Protein AF-A0A8H4R120-F1 (afdb_monomer)

Foldseek 3Di:
DDQDDPLLVVVVCVLVVDVVSVVFLQVLVVVLVVQVPVVVVVCPDPVVLSVLLSVLLQDQDFAAQARFPLVQSLLSNCRSCQGPPNVVQADDLALDDDGGPVQVSLVVSLVSSLVNQPAQSSYDPRRVVRLVSHVLLVVVQFDADDVGDRGNQCVLLTHGDCVVFAFPPLPDQQFFWFFFFWFWPDKDFQAQPDPARDAFPNHGHQVCLLVVVDPCRNQLHRWMKTKTWDFSSTNFFTFDRAWFFWAAKDKDAATADWNWDWDADPVRRTGTDTDRDPDDDPDPDDDDDDDDDDDDDDDDDDDDDDDDDDDNGRDGHNGPSRSSRFTKMWTWGQHPQFGIKIKIKGAHRSKNDKAFPDHGGDTHGQGHTGIGIGDDIIMMMMGGGSQFQKDFDGADVVGDTHHGSHGGIGTDGPD

Radius of gyration: 21.97 Å; Cα contacts (8 Å, |Δi|>4): 889; chains: 1; bounding box: 58×56×61 Å

Nearest PDB structures (foldseek):
  8x4q-assembly1_A  TM=7.101E-01  e=2.994E-15  Psilocybe cubensis
  8x4q-assembly3_E  TM=7.094E-01  e=7.669E-14  Psilocybe cubensis
  9jfn-assembly3_C  TM=6.666E-01  e=1.027E-12  Aspergillus oryzae RIB40
  7cnz-assembly2_E  TM=7.271E-01  e=1.149E-10  Escherichia coli K-12
  7cnz-assembly2_G  TM=6.993E-01  e=5.664E-11  Escherichia coli K-12

Solvent-accessible surface area (backbone atoms only — not comparable to full-atom values): 22390 Å² total; per-residue (Å²): 129,84,76,80,47,70,71,53,49,48,53,54,49,56,30,73,77,27,71,71,50,37,52,24,49,51,51,8,41,54,59,50,49,71,63,53,55,38,59,80,73,70,34,86,46,72,66,42,48,48,38,50,55,44,50,52,46,73,53,54,63,56,40,38,67,78,42,42,44,58,46,50,52,54,44,56,68,29,38,45,52,46,22,68,55,33,39,74,53,35,52,73,86,60,95,73,82,78,77,28,71,55,28,52,48,52,40,53,49,26,50,49,33,49,57,36,26,69,30,56,80,20,42,51,72,67,29,51,52,25,43,65,58,7,66,64,48,48,59,88,51,45,55,77,53,89,92,47,79,62,18,35,31,55,53,49,42,48,49,68,40,65,89,84,46,62,55,52,60,65,87,42,86,42,46,31,24,30,34,31,30,25,32,40,65,37,72,45,66,29,39,69,82,54,95,38,34,45,72,35,98,84,44,68,42,40,65,32,55,62,56,67,66,40,95,61,36,77,59,37,41,44,10,40,38,35,40,28,40,24,36,64,45,42,58,41,49,32,28,32,37,53,46,28,36,26,72,40,52,49,74,43,87,44,41,50,57,47,33,44,39,81,46,60,47,96,85,68,46,66,33,85,35,47,36,85,53,91,64,84,71,97,72,89,71,76,78,97,79,78,93,79,90,78,92,78,81,90,78,82,82,81,78,87,74,84,86,73,93,69,79,77,43,44,43,52,49,56,52,70,56,47,76,52,48,20,11,25,32,43,37,32,29,46,18,90,78,37,42,49,36,38,41,27,49,31,30,18,44,58,6,55,51,63,46,71,70,56,47,59,75,42,76,44,48,42,56,37,70,40,30,33,38,42,58,60,22,32,37,41,34,43,36,32,16,38,60,18,45,70,48,66,69,83,65,49,90,69,50,54,70,39,50,35,18,36,72,53,33,41,38,45,54,88,116

Sequence (415 aa):
MAIESAIVNALVSYINQRPDVKEAFNAAFDKAASTGILKEYNISTLDDYFVFYDNLLKWTPRENSTGTQVYEYICLSYFILDQYPVVELQTPIMPQGGWTWLSQWIISYAKEVGKFMDTPESINDETLKTFYASEAYHMDDYVVPEGGWKTFNEFFARHIKPSVRPIDEPGNSKVIVSAADSAFGGSWPIDEYADTDFTSKGIPWNISQLLEDTVFGDRFKGGVFMHAFLNTTDYHRQHAPVSGTVIEAKVIPGVCYLEVTVGTDANGKPKMIPRRHLGPHPHIVAHPNHHATGKHRPRTLPKESKLQDATSGLQAPDSPGYQFIQARGLVVIDSPDLGLVGVLPIGMAEVSSVVLSVKPGDVVKKGDEISYFQMGGSDIVMVFEKKANVTFPNPTTPPTHYNFGEKIAEANPGA

Secondary structure (DSSP, 8-state):
-----HHHHHHHHHHHT-HHHHHHHHHHHHHHHHTSGGGGGT--SHHHHHHHHHHHTT------TTS-HHHHHHHHHHHTTTSTTGGGGSPPS-SS-PPPHHHHHHHHHHHHHHHHHTSGGG--HHHHHHHHT-GGG-GGGEEPPTT---SHHHHHTPEEPGGGSPPSSTT-TTEEEPSSSEEEEEEEEPPSS-SSSEEETTEEE-HHHHTTT-TTGGGGTTSEEEEEEE-TTS--EEE-SS-EEEEEEEEEP-B----EEEEE-TTS-EEEEE-------S-----S--------PPPPPPP-----------PPPSSTTHHHHB-EEEEEEEETTTEEEEEEEEEETT---EEES--TT-EE-TT-EEEEE-SSEEEEEEEE-GGG-EEPPPP-SSPPEE-TTSEEEEE-TT-

InterPro domains:
  IPR003817 Phosphatidylserine decarboxylase-related [PF02666] (152-409)
  IPR003817 Phosphatidylserine decarboxylase-related [PTHR10067] (108-411)

pLDDT: mean 83.72, std 20.77, range [23.52, 98.81]

Organism: NCBI:txid84607

Mean predicted aligned error: 8.43 Å

Structure (mmCIF, N/CA/C/O backbone):
data_AF-A0A8H4R120-F1
#
_entry.id   AF-A0A8H4R120-F1
#
loop_
_atom_site.group_PDB
_atom_site.id
_atom_site.type_symbol
_atom_site.label_atom_id
_atom_site.label_alt_id
_atom_site.label_comp_id
_atom_site.label_asym_id
_atom_site.label_entity_id
_atom_site.label_seq_id
_atom_site.pdbx_PDB_ins_code
_atom_site.Cartn_x
_atom_site.Cartn_y
_atom_site.Cartn_z
_atom_site.occupancy
_atom_site.B_iso_or_equiv
_atom_site.auth_seq_id
_atom_site.auth_comp_id
_atom_site.auth_asym_id
_atom_site.auth_atom_id
_atom_site.pdbx_PDB_model_num
ATOM 1 N N . MET A 1 1 ? 13.655 -7.439 -27.977 1.00 59.97 1 MET A N 1
ATOM 2 C CA . MET A 1 1 ? 12.300 -7.479 -28.579 1.00 59.97 1 MET A CA 1
ATOM 3 C C . MET A 1 1 ? 11.837 -6.043 -28.768 1.00 59.97 1 MET A C 1
ATOM 5 O O . MET A 1 1 ? 12.406 -5.177 -28.118 1.00 59.97 1 MET A O 1
ATOM 9 N N . ALA A 1 2 ? 10.918 -5.767 -29.694 1.00 79.31 2 ALA A N 1
ATOM 10 C CA . ALA A 1 2 ? 10.388 -4.411 -29.863 1.00 79.31 2 ALA A CA 1
ATOM 11 C C . ALA A 1 2 ? 9.337 -4.121 -28.780 1.00 79.31 2 ALA A C 1
ATOM 13 O O . ALA A 1 2 ? 8.666 -5.045 -28.338 1.00 79.31 2 ALA A O 1
ATOM 14 N N . ILE A 1 3 ? 9.220 -2.861 -28.362 1.00 89.75 3 ILE A N 1
ATOM 15 C CA . ILE A 1 3 ? 8.196 -2.398 -27.416 1.00 89.75 3 ILE A CA 1
ATOM 16 C C . ILE A 1 3 ? 6.875 -2.259 -28.174 1.00 89.75 3 ILE A C 1
ATOM 18 O O . ILE A 1 3 ? 6.797 -1.489 -29.137 1.00 89.75 3 ILE A O 1
ATOM 22 N N . GLU A 1 4 ? 5.840 -2.974 -27.746 1.00 91.31 4 GLU A N 1
ATOM 23 C CA . GLU A 1 4 ? 4.559 -3.026 -28.457 1.00 91.31 4 GLU A CA 1
ATOM 24 C C . GLU A 1 4 ? 3.510 -2.093 -27.848 1.00 91.31 4 GLU A C 1
ATOM 26 O O . GLU A 1 4 ? 2.679 -1.533 -28.569 1.00 91.31 4 GLU A O 1
ATOM 31 N N . SER A 1 5 ? 3.534 -1.880 -26.529 1.00 96.06 5 SER A N 1
ATOM 32 C CA . SER A 1 5 ? 2.475 -1.131 -25.857 1.00 96.06 5 SER A CA 1
ATOM 33 C C . SER A 1 5 ? 2.559 0.375 -26.105 1.00 96.06 5 SER A C 1
ATOM 35 O O . SER A 1 5 ? 3.628 0.994 -26.140 1.00 96.06 5 SER A O 1
ATOM 37 N N . ALA A 1 6 ? 1.392 1.010 -26.226 1.00 97.12 6 ALA A N 1
ATOM 38 C CA . ALA A 1 6 ? 1.302 2.459 -26.370 1.00 97.12 6 ALA A CA 1
ATOM 39 C C . ALA A 1 6 ? 1.818 3.201 -25.123 1.00 97.12 6 ALA A C 1
ATOM 41 O O . ALA A 1 6 ? 2.433 4.258 -25.252 1.00 97.12 6 ALA A O 1
ATOM 42 N N . ILE A 1 7 ? 1.594 2.649 -23.923 1.00 97.50 7 ILE A N 1
ATOM 43 C CA . ILE A 1 7 ? 1.988 3.293 -22.664 1.00 97.50 7 ILE A CA 1
ATOM 44 C C . ILE A 1 7 ? 3.510 3.314 -22.495 1.00 97.50 7 ILE A C 1
ATOM 46 O O . ILE A 1 7 ? 4.055 4.367 -22.170 1.00 97.50 7 ILE A O 1
ATOM 50 N N . VAL A 1 8 ? 4.229 2.228 -22.799 1.00 97.94 8 VAL A N 1
ATOM 51 C CA . VAL A 1 8 ? 5.702 2.227 -22.726 1.00 97.94 8 VAL A CA 1
ATOM 52 C C . VAL A 1 8 ? 6.299 3.064 -23.857 1.00 97.94 8 VAL A C 1
ATOM 54 O O . VAL A 1 8 ? 7.202 3.866 -23.615 1.00 97.94 8 VAL A O 1
ATOM 57 N N . ASN A 1 9 ? 5.734 3.000 -25.068 1.00 97.94 9 ASN A N 1
ATOM 58 C CA . ASN A 1 9 ? 6.145 3.879 -26.168 1.00 97.94 9 ASN A CA 1
ATOM 59 C C . ASN A 1 9 ? 5.962 5.375 -25.844 1.00 97.94 9 ASN A C 1
ATOM 61 O O . ASN A 1 9 ? 6.754 6.199 -26.311 1.00 97.94 9 ASN A O 1
ATOM 65 N N . ALA A 1 10 ? 4.975 5.747 -25.020 1.00 98.25 10 ALA A N 1
ATOM 66 C CA . ALA A 1 10 ? 4.813 7.121 -24.548 1.00 98.25 10 ALA A CA 1
ATOM 67 C C . ALA A 1 10 ? 5.984 7.574 -23.655 1.00 98.25 10 ALA A C 1
ATOM 69 O O . ALA A 1 10 ? 6.488 8.682 -23.850 1.00 98.25 10 ALA A O 1
ATOM 70 N N . LEU A 1 11 ? 6.470 6.720 -22.741 1.00 98.12 11 LEU A N 1
ATOM 71 C CA . LEU A 1 11 ? 7.674 6.998 -21.941 1.00 98.12 11 LEU A CA 1
ATOM 72 C C . LEU A 1 11 ? 8.913 7.116 -22.820 1.00 98.12 11 LEU A C 1
ATOM 74 O O . LEU A 1 11 ? 9.632 8.109 -22.740 1.00 98.12 11 LEU A O 1
ATOM 78 N N . VAL A 1 12 ? 9.133 6.144 -23.703 1.00 98.00 12 VAL A N 1
ATOM 79 C CA . VAL A 1 12 ? 10.282 6.151 -24.617 1.00 98.00 12 VAL A CA 1
ATOM 80 C C . VAL A 1 12 ? 10.279 7.401 -25.497 1.00 98.00 12 VAL A C 1
ATOM 82 O O . VAL A 1 12 ? 11.324 8.020 -25.703 1.00 98.00 12 VAL A O 1
ATOM 85 N N . SER A 1 13 ? 9.108 7.820 -25.979 1.00 97.75 13 SER A N 1
ATOM 86 C CA . SER A 1 13 ? 8.955 9.051 -26.758 1.00 97.75 13 SER A CA 1
ATOM 87 C C . SER A 1 13 ? 9.264 10.295 -25.925 1.00 97.75 13 SER A C 1
ATOM 89 O O . SER A 1 13 ? 10.020 11.149 -26.383 1.00 97.75 13 SER A O 1
ATOM 91 N N . TYR A 1 14 ? 8.741 10.382 -24.699 1.00 97.81 14 TYR A N 1
ATOM 92 C CA . TYR A 1 14 ? 9.021 11.484 -23.774 1.00 97.81 14 TYR A CA 1
ATOM 93 C C . TYR A 1 14 ? 10.519 11.620 -23.471 1.00 97.81 14 TYR A C 1
ATOM 95 O O . TYR A 1 14 ? 11.050 12.729 -23.509 1.00 97.81 14 TYR A O 1
ATOM 103 N N . ILE A 1 15 ? 11.209 10.499 -23.240 1.00 97.88 15 ILE A N 1
ATOM 104 C CA . ILE A 1 15 ? 12.655 10.464 -22.996 1.00 97.88 15 ILE A CA 1
ATOM 105 C C . ILE A 1 15 ? 13.418 10.889 -24.257 1.00 97.88 15 ILE A C 1
ATOM 107 O O . ILE A 1 15 ? 14.283 11.757 -24.198 1.00 97.88 15 ILE A O 1
ATOM 111 N N . ASN A 1 16 ? 13.097 10.325 -25.424 1.00 96.69 16 ASN A N 1
ATOM 112 C CA . ASN A 1 16 ? 13.848 10.597 -26.653 1.00 96.69 16 ASN A CA 1
ATOM 113 C C . ASN A 1 16 ? 13.650 12.012 -27.212 1.00 96.69 16 ASN A C 1
ATOM 115 O O . ASN A 1 16 ? 14.548 12.526 -27.878 1.00 96.69 16 ASN A O 1
ATOM 119 N N . GLN A 1 17 ? 12.509 12.649 -26.945 1.00 97.62 17 GLN A N 1
ATOM 120 C CA . GLN A 1 17 ? 12.234 14.025 -27.372 1.00 97.62 17 GLN A CA 1
ATOM 121 C C . GLN A 1 17 ? 12.911 15.079 -26.481 1.00 97.62 17 GLN A C 1
ATOM 123 O O . GLN A 1 17 ? 12.904 16.261 -26.824 1.00 97.62 17 GLN A O 1
ATOM 128 N N . ARG A 1 18 ? 13.504 14.671 -25.351 1.00 98.00 18 ARG A N 1
ATOM 129 C CA . ARG A 1 18 ? 14.064 15.561 -24.330 1.00 98.00 18 ARG A CA 1
ATOM 130 C C . ARG A 1 18 ? 15.499 15.173 -23.965 1.00 98.00 18 ARG A C 1
ATOM 132 O O . ARG A 1 18 ? 15.693 14.243 -23.182 1.00 98.00 18 ARG A O 1
ATOM 139 N N . PRO A 1 19 ? 16.517 15.874 -24.500 1.00 97.62 19 PRO A N 1
ATOM 140 C CA . PRO A 1 19 ? 17.919 15.546 -24.242 1.00 97.62 19 PRO A CA 1
ATOM 141 C C . PRO A 1 19 ? 18.291 15.500 -22.752 1.00 97.62 19 PRO A C 1
ATOM 143 O O . PRO A 1 19 ? 19.011 14.593 -22.347 1.00 97.62 19 PRO A O 1
ATOM 146 N N . ASP A 1 20 ? 17.743 16.411 -21.942 1.00 97.25 20 ASP A N 1
ATOM 147 C CA . ASP A 1 20 ? 17.927 16.478 -20.486 1.00 97.25 20 ASP A CA 1
ATOM 148 C C . ASP A 1 20 ? 17.406 15.220 -19.771 1.00 97.25 20 ASP A C 1
ATOM 150 O O . ASP A 1 20 ? 18.085 14.643 -18.924 1.00 97.25 20 ASP A O 1
ATOM 154 N N . VAL A 1 21 ? 16.220 14.739 -20.155 1.00 98.00 21 VAL A N 1
ATOM 155 C CA . VAL A 1 21 ? 15.629 13.512 -19.593 1.00 98.00 21 VAL A CA 1
ATOM 156 C C . VAL A 1 21 ? 16.387 12.286 -20.056 1.00 98.00 21 VAL A C 1
ATOM 158 O O . VAL A 1 21 ? 16.610 11.364 -19.277 1.00 98.00 21 VAL A O 1
ATOM 161 N N . LYS A 1 22 ? 16.788 12.254 -21.326 1.00 98.19 22 LYS A N 1
ATOM 162 C CA . LYS A 1 22 ? 17.565 11.144 -21.869 1.00 98.19 22 LYS A CA 1
ATOM 163 C C . LYS A 1 22 ? 18.896 10.984 -21.146 1.00 98.19 22 LYS A C 1
ATOM 165 O O . LYS A 1 22 ? 19.257 9.868 -20.783 1.00 98.19 22 LYS A O 1
ATOM 170 N N . GLU A 1 23 ? 19.604 12.085 -20.912 1.00 98.19 23 GLU A N 1
ATOM 171 C CA . GLU A 1 23 ? 20.828 12.089 -20.112 1.00 98.19 23 GLU A CA 1
ATOM 172 C C . GLU A 1 23 ? 20.557 11.599 -18.685 1.00 98.19 23 GLU A C 1
ATOM 174 O O . GLU A 1 23 ? 21.274 10.726 -18.194 1.00 98.19 23 GLU A O 1
ATOM 179 N N . ALA A 1 24 ? 19.468 12.067 -18.067 1.00 98.12 24 ALA A N 1
ATOM 180 C CA . ALA A 1 24 ? 19.066 11.640 -16.734 1.00 98.12 24 ALA A CA 1
ATOM 181 C C . ALA A 1 24 ? 18.829 10.124 -16.625 1.00 98.12 24 ALA A C 1
ATOM 183 O O . ALA A 1 24 ? 19.374 9.477 -15.730 1.00 98.12 24 ALA A O 1
ATOM 184 N N . PHE A 1 25 ? 18.057 9.545 -17.549 1.00 98.44 25 PHE A N 1
ATOM 185 C CA . PHE A 1 25 ? 17.776 8.107 -17.569 1.00 98.44 25 PHE A CA 1
ATOM 186 C C . PHE A 1 25 ? 19.020 7.264 -17.858 1.00 98.44 25 PHE A C 1
ATOM 188 O O . PHE A 1 25 ? 19.197 6.227 -17.223 1.00 98.44 25 PHE A O 1
ATOM 195 N N . ASN A 1 26 ? 19.905 7.708 -18.754 1.00 98.25 26 ASN A N 1
ATOM 196 C CA . ASN A 1 26 ? 21.168 7.008 -19.003 1.00 98.25 26 ASN A CA 1
ATOM 197 C C . ASN A 1 26 ? 22.069 7.014 -17.757 1.00 98.25 26 ASN A C 1
ATOM 199 O O . ASN A 1 26 ? 22.577 5.967 -17.369 1.00 98.25 26 ASN A O 1
ATOM 203 N N . ALA A 1 27 ? 22.206 8.156 -17.075 1.00 97.94 27 ALA A N 1
ATOM 204 C CA . ALA A 1 27 ? 23.005 8.253 -15.852 1.00 97.94 27 ALA A CA 1
ATOM 205 C C . ALA A 1 27 ? 22.441 7.383 -14.711 1.00 97.94 27 ALA A C 1
ATOM 207 O O . ALA A 1 27 ? 23.188 6.687 -14.018 1.00 97.94 27 ALA A O 1
ATOM 208 N N . ALA A 1 28 ? 21.116 7.388 -14.535 1.00 97.00 28 ALA A N 1
ATOM 209 C CA . ALA A 1 28 ? 20.420 6.523 -13.585 1.00 97.00 28 ALA A CA 1
ATOM 210 C C . ALA A 1 28 ? 20.616 5.033 -13.909 1.00 97.00 28 ALA A C 1
ATOM 212 O O . ALA A 1 28 ? 20.896 4.236 -13.008 1.00 97.00 28 ALA A O 1
ATOM 213 N N . PHE A 1 29 ? 20.524 4.665 -15.192 1.00 97.81 29 PHE A N 1
ATOM 214 C CA . PHE A 1 29 ? 20.777 3.307 -15.664 1.00 97.81 29 PHE A CA 1
ATOM 215 C C . PHE A 1 29 ? 22.213 2.866 -15.374 1.00 97.81 29 PHE A C 1
ATOM 217 O O . PHE A 1 29 ? 22.405 1.811 -14.777 1.00 97.81 29 PHE A O 1
ATOM 224 N N . ASP A 1 30 ? 23.217 3.674 -15.722 1.00 97.12 30 ASP A N 1
ATOM 225 C CA . ASP A 1 30 ? 24.630 3.346 -15.499 1.00 97.12 30 ASP A CA 1
ATOM 226 C C . ASP A 1 30 ? 24.924 3.119 -14.010 1.00 97.12 30 ASP A C 1
ATOM 228 O O . ASP A 1 30 ? 25.602 2.156 -13.627 1.00 97.12 30 ASP A O 1
ATOM 232 N N . LYS A 1 31 ? 24.345 3.960 -13.143 1.00 94.94 31 LYS A N 1
ATOM 233 C CA . LYS A 1 31 ? 24.433 3.797 -11.690 1.00 94.94 31 LYS A CA 1
ATOM 234 C C . LYS A 1 31 ? 23.808 2.473 -11.242 1.00 94.94 31 LYS A C 1
ATOM 236 O O . LYS A 1 31 ? 24.461 1.720 -10.519 1.00 94.94 31 LYS A O 1
ATOM 241 N N . ALA A 1 32 ? 22.590 2.161 -11.682 1.00 94.56 32 ALA A N 1
ATOM 242 C CA . ALA A 1 32 ? 21.911 0.908 -11.353 1.00 94.56 32 ALA A CA 1
ATOM 243 C C . ALA A 1 32 ? 22.673 -0.321 -11.889 1.00 94.56 32 ALA A C 1
ATOM 245 O O . ALA A 1 32 ? 22.878 -1.292 -11.160 1.00 94.56 32 ALA A O 1
ATOM 246 N N . ALA A 1 33 ? 23.180 -0.267 -13.122 1.00 95.44 33 ALA A N 1
ATOM 247 C CA . ALA A 1 33 ? 23.944 -1.335 -13.762 1.00 95.44 33 ALA A CA 1
ATOM 248 C C . ALA A 1 33 ? 25.270 -1.627 -13.040 1.00 95.44 33 ALA A C 1
ATOM 250 O O . ALA A 1 33 ? 25.678 -2.790 -12.947 1.00 95.44 33 ALA A O 1
ATOM 251 N N . SER A 1 34 ? 25.914 -0.601 -12.467 1.00 94.44 34 SER A N 1
ATOM 252 C CA . SER A 1 34 ? 27.166 -0.743 -11.706 1.00 94.44 34 SER A CA 1
ATOM 253 C C . SER A 1 34 ? 27.039 -1.645 -10.469 1.00 94.44 34 SER A C 1
ATOM 255 O O . SER A 1 34 ? 28.029 -2.216 -10.014 1.00 94.44 34 SER A O 1
ATOM 257 N N . THR A 1 35 ? 25.817 -1.835 -9.962 1.00 93.19 35 THR A N 1
ATOM 258 C CA . THR A 1 35 ? 25.523 -2.701 -8.808 1.00 93.19 35 THR A CA 1
ATOM 259 C C . THR A 1 35 ? 25.577 -4.190 -9.152 1.00 93.19 35 THR A C 1
ATOM 261 O O . THR A 1 35 ? 25.675 -5.027 -8.260 1.00 93.19 35 THR A O 1
ATOM 264 N N . GLY A 1 36 ? 25.492 -4.539 -10.442 1.00 93.25 36 GLY A N 1
ATOM 265 C CA . GLY A 1 36 ? 25.406 -5.919 -10.918 1.00 93.25 36 GLY A CA 1
ATOM 266 C C . GLY A 1 36 ? 24.008 -6.543 -10.850 1.00 93.25 36 GLY A C 1
ATOM 267 O O . GLY A 1 36 ? 23.795 -7.553 -11.514 1.00 93.25 36 GLY A O 1
ATOM 268 N N . ILE A 1 37 ? 23.052 -5.925 -10.146 1.00 93.50 37 ILE A N 1
ATOM 269 C CA . ILE A 1 37 ? 21.700 -6.471 -9.928 1.00 93.50 37 ILE A CA 1
ATOM 270 C C . ILE A 1 37 ? 20.942 -6.651 -11.247 1.00 93.50 37 ILE A C 1
ATOM 272 O O . ILE A 1 37 ? 20.351 -7.701 -11.478 1.00 93.50 37 ILE A O 1
ATOM 276 N N . LEU A 1 38 ? 20.999 -5.664 -12.152 1.00 95.38 38 LEU A N 1
ATOM 277 C CA . LEU A 1 38 ? 20.259 -5.698 -13.424 1.00 95.38 38 LEU A CA 1
ATOM 278 C C . LEU A 1 38 ? 20.602 -6.921 -14.296 1.00 95.38 38 LEU A C 1
ATOM 280 O O . LEU A 1 38 ? 19.753 -7.415 -15.038 1.00 95.38 38 LEU A O 1
ATOM 284 N N . LYS A 1 39 ? 21.818 -7.468 -14.155 1.00 93.12 39 LYS A N 1
ATOM 285 C CA . LYS A 1 39 ? 22.260 -8.660 -14.896 1.00 93.12 39 LYS A CA 1
ATOM 286 C C . LYS A 1 39 ? 21.456 -9.904 -14.530 1.00 93.12 39 LYS A C 1
ATOM 288 O O . LYS A 1 39 ? 21.276 -10.769 -15.377 1.00 93.12 39 LYS A O 1
ATOM 293 N N . GLU A 1 40 ? 20.957 -9.988 -13.300 1.00 91.88 40 GLU A N 1
ATOM 294 C CA . GLU A 1 40 ? 20.138 -11.114 -12.827 1.00 91.88 40 GLU A CA 1
ATOM 295 C C . GLU A 1 40 ? 18.771 -11.162 -13.510 1.00 91.88 40 GLU A C 1
ATOM 297 O O . GLU A 1 40 ? 18.174 -12.227 -13.633 1.00 91.88 40 GLU A O 1
ATOM 302 N N . TYR A 1 41 ? 18.323 -10.013 -14.014 1.00 93.88 41 TYR A N 1
ATOM 303 C CA . TYR A 1 41 ? 17.062 -9.841 -14.727 1.00 93.88 41 TYR A CA 1
ATOM 304 C C . TYR A 1 41 ? 17.259 -9.720 -16.242 1.00 93.88 41 TYR A C 1
ATOM 306 O O . TYR A 1 41 ? 16.327 -9.374 -16.960 1.00 93.88 41 TYR A O 1
ATOM 314 N N . ASN A 1 42 ? 18.466 -10.015 -16.742 1.00 95.44 42 ASN A N 1
ATOM 315 C CA . ASN A 1 42 ? 18.848 -9.879 -18.151 1.00 95.44 42 ASN A CA 1
ATOM 316 C C . ASN A 1 42 ? 18.664 -8.457 -18.718 1.00 95.44 42 ASN A C 1
ATOM 318 O O . ASN A 1 42 ? 18.450 -8.292 -19.916 1.00 95.44 42 ASN A O 1
ATOM 322 N N . ILE A 1 43 ? 18.784 -7.428 -17.877 1.00 97.00 43 ILE A N 1
ATOM 323 C CA . ILE A 1 43 ? 18.709 -6.023 -18.287 1.00 97.00 43 ILE A CA 1
ATOM 324 C C . ILE A 1 43 ? 20.138 -5.505 -18.464 1.00 97.00 43 ILE A C 1
ATOM 326 O O . ILE A 1 43 ? 20.863 -5.298 -17.488 1.00 97.00 43 ILE A O 1
ATOM 330 N N . SER A 1 44 ? 20.566 -5.332 -19.717 1.00 96.75 44 SER A N 1
ATOM 331 C CA . SER A 1 44 ? 21.922 -4.869 -20.060 1.00 96.75 44 SER A CA 1
ATOM 332 C C . SER A 1 44 ? 21.942 -3.450 -20.624 1.00 96.75 44 SER A C 1
ATOM 334 O O . SER A 1 44 ? 22.982 -2.794 -20.599 1.00 96.75 44 SER A O 1
ATOM 336 N N . THR A 1 45 ? 20.799 -2.968 -21.107 1.00 97.06 45 THR A N 1
ATOM 337 C CA . THR A 1 45 ? 20.604 -1.636 -21.681 1.00 97.06 45 THR A CA 1
ATOM 338 C C . THR A 1 45 ? 19.330 -0.985 -21.144 1.00 97.06 45 THR A C 1
ATOM 340 O O . THR A 1 45 ? 18.444 -1.660 -20.615 1.00 97.06 45 THR A O 1
ATOM 343 N N . LEU A 1 46 ? 19.212 0.334 -21.313 1.00 96.25 46 LEU A N 1
ATOM 344 C CA . LEU A 1 46 ? 17.984 1.055 -20.979 1.00 96.25 46 LEU A CA 1
ATOM 345 C C . LEU A 1 46 ? 16.784 0.569 -21.821 1.00 96.25 46 LEU A C 1
ATOM 347 O O . LEU A 1 46 ? 15.668 0.504 -21.314 1.00 96.25 46 LEU A O 1
ATOM 351 N N . ASP A 1 47 ? 17.016 0.141 -23.065 1.00 96.69 47 ASP A N 1
ATOM 352 C CA . ASP A 1 47 ? 15.973 -0.460 -23.904 1.00 96.69 47 ASP A CA 1
ATOM 353 C C . ASP A 1 47 ? 15.487 -1.804 -23.336 1.00 96.69 47 ASP A C 1
ATOM 355 O O . ASP A 1 47 ? 14.286 -2.065 -23.345 1.00 96.69 47 ASP A O 1
ATOM 359 N N . ASP A 1 48 ? 16.378 -2.628 -22.766 1.00 97.50 48 ASP A N 1
ATOM 360 C CA . ASP A 1 48 ? 15.978 -3.873 -22.087 1.00 97.50 48 ASP A CA 1
ATOM 361 C C . ASP A 1 48 ? 15.077 -3.590 -20.878 1.00 97.50 48 ASP A C 1
ATOM 363 O O . ASP A 1 48 ? 14.147 -4.346 -20.604 1.00 97.50 48 ASP A O 1
ATOM 367 N N . TYR A 1 49 ? 15.314 -2.482 -20.172 1.00 97.19 49 TYR A N 1
ATOM 368 C CA . TYR A 1 49 ? 14.463 -2.053 -19.064 1.00 97.19 49 TYR A CA 1
ATOM 369 C C . TYR A 1 49 ? 13.072 -1.605 -19.535 1.00 97.19 49 TYR A C 1
ATOM 371 O O . TYR A 1 49 ? 12.068 -1.922 -18.899 1.00 97.19 49 TYR A O 1
ATOM 379 N N . PHE A 1 50 ? 12.970 -0.935 -20.684 1.00 97.50 50 PHE A N 1
ATOM 380 C CA . PHE A 1 50 ? 11.665 -0.625 -21.275 1.00 97.50 50 PHE A CA 1
ATOM 381 C C . PHE A 1 50 ? 10.955 -1.870 -21.813 1.00 97.50 50 PHE A C 1
ATOM 383 O O . PHE A 1 50 ? 9.740 -1.978 -21.682 1.00 97.50 50 PHE A O 1
ATOM 390 N N . VAL A 1 51 ? 11.691 -2.844 -22.352 1.00 97.06 51 VAL A N 1
ATOM 391 C CA . VAL A 1 51 ? 11.133 -4.159 -22.706 1.00 97.06 51 VAL A CA 1
ATOM 392 C C . VAL A 1 51 ? 10.642 -4.898 -21.458 1.00 97.06 51 VAL A C 1
ATOM 394 O O . VAL A 1 51 ? 9.596 -5.537 -21.510 1.00 97.06 51 VAL A O 1
ATOM 397 N N . PHE A 1 52 ? 11.343 -4.793 -20.325 1.00 96.31 52 PHE A N 1
ATOM 398 C CA . PHE A 1 52 ? 10.865 -5.317 -19.043 1.00 96.31 52 PHE A CA 1
ATOM 399 C C . PHE A 1 52 ? 9.514 -4.700 -18.649 1.00 96.31 52 PHE A C 1
ATOM 401 O O . PHE A 1 52 ? 8.582 -5.445 -18.351 1.00 96.31 52 PHE A O 1
ATOM 408 N N . TYR A 1 53 ? 9.374 -3.374 -18.733 1.00 96.38 53 TYR A N 1
ATOM 409 C CA . TYR A 1 53 ? 8.089 -2.696 -18.537 1.00 96.38 53 TYR A CA 1
ATOM 410 C C . TYR A 1 53 ? 7.009 -3.196 -19.509 1.00 96.38 53 TYR A C 1
ATOM 412 O O . TYR A 1 53 ? 5.896 -3.505 -19.104 1.00 96.38 53 TYR A O 1
ATOM 420 N N . ASP A 1 54 ? 7.326 -3.333 -20.794 1.00 96.62 54 ASP A N 1
ATOM 421 C CA . ASP A 1 54 ? 6.353 -3.802 -21.787 1.00 96.62 54 ASP A CA 1
ATOM 422 C C . ASP A 1 54 ? 5.854 -5.223 -21.476 1.00 96.62 54 ASP A C 1
ATOM 424 O O . ASP A 1 54 ? 4.656 -5.497 -21.523 1.00 96.62 54 ASP A O 1
ATOM 428 N N . ASN A 1 55 ? 6.764 -6.103 -21.051 1.00 95.19 55 ASN A N 1
ATOM 429 C CA . ASN A 1 55 ? 6.435 -7.466 -20.639 1.00 95.19 55 ASN A CA 1
ATOM 430 C C . ASN A 1 55 ? 5.588 -7.502 -19.359 1.00 95.19 55 ASN A C 1
ATOM 432 O O . ASN A 1 55 ? 4.711 -8.358 -19.224 1.00 95.19 55 ASN A O 1
ATOM 436 N N . LEU A 1 56 ? 5.829 -6.582 -18.420 1.00 93.25 56 LEU A N 1
ATOM 437 C CA . LEU A 1 56 ? 5.124 -6.542 -17.140 1.00 93.25 56 LEU A CA 1
ATOM 438 C C . LEU A 1 56 ? 3.623 -6.222 -17.305 1.00 93.25 56 LEU A C 1
ATOM 440 O O . LEU A 1 56 ? 2.808 -6.694 -16.517 1.00 93.25 56 LEU A O 1
ATOM 444 N N . LEU A 1 57 ? 3.223 -5.548 -18.391 1.00 94.81 57 LEU A N 1
ATOM 445 C CA . LEU A 1 57 ? 1.810 -5.313 -18.742 1.00 94.81 57 LEU A CA 1
ATOM 446 C C . LEU A 1 57 ? 1.009 -6.589 -19.041 1.00 94.81 57 LEU A C 1
ATOM 448 O O . LEU A 1 57 ? -0.222 -6.545 -19.069 1.00 94.81 57 LEU A O 1
ATOM 452 N N . LYS A 1 58 ? 1.689 -7.706 -19.322 1.00 94.56 58 LYS A N 1
ATOM 453 C CA . LYS A 1 58 ? 1.096 -9.030 -19.581 1.00 94.56 58 LYS A CA 1
ATOM 454 C C . LYS A 1 58 ? 1.707 -10.113 -18.695 1.00 94.56 58 LYS A C 1
ATOM 456 O O . LYS A 1 58 ? 1.624 -11.300 -19.007 1.00 94.56 58 LYS A O 1
ATOM 461 N N . TRP A 1 59 ? 2.341 -9.711 -17.599 1.00 93.25 59 TRP A N 1
ATOM 462 C CA . TRP A 1 59 ? 3.004 -10.632 -16.692 1.00 93.25 59 TRP A CA 1
ATOM 463 C C . TRP A 1 59 ? 1.988 -11.410 -15.866 1.00 93.25 59 TRP A C 1
ATOM 465 O O . TRP A 1 59 ? 1.242 -10.834 -15.082 1.00 93.25 59 TRP A O 1
ATOM 475 N N . THR A 1 60 ? 1.984 -12.731 -16.023 1.00 95.06 60 THR A N 1
ATOM 476 C CA . THR A 1 60 ? 1.289 -13.645 -15.115 1.00 95.06 60 THR A CA 1
ATOM 477 C C . THR A 1 60 ? 2.196 -13.908 -13.903 1.00 95.06 60 THR A C 1
ATOM 479 O O . THR A 1 60 ? 3.252 -14.534 -14.083 1.00 95.06 60 THR A O 1
ATOM 482 N N . PRO A 1 61 ? 1.837 -13.460 -12.685 1.00 94.06 61 PRO A N 1
ATOM 483 C CA . PRO A 1 61 ? 2.742 -13.536 -11.544 1.00 94.06 61 PRO A CA 1
ATOM 484 C C . PRO A 1 61 ? 3.112 -14.964 -11.161 1.00 94.06 61 PRO A C 1
ATOM 486 O O . PRO A 1 61 ? 2.327 -15.903 -11.310 1.00 94.06 61 PRO A O 1
ATOM 489 N N . ARG A 1 62 ? 4.329 -15.126 -10.649 1.00 94.25 62 ARG A N 1
ATOM 490 C CA . ARG A 1 62 ? 4.836 -16.364 -10.056 1.00 94.25 62 ARG A CA 1
ATOM 491 C C . ARG A 1 62 ? 5.613 -16.023 -8.807 1.00 94.25 62 ARG A C 1
ATOM 493 O O . ARG A 1 62 ? 6.078 -14.894 -8.652 1.00 94.25 62 ARG A O 1
ATOM 500 N N . GLU A 1 63 ? 5.746 -17.022 -7.954 1.00 93.19 63 GLU A N 1
ATOM 501 C CA . GLU A 1 63 ? 6.429 -16.870 -6.688 1.00 93.19 63 GLU A CA 1
ATOM 502 C C . GLU A 1 63 ? 7.552 -17.895 -6.505 1.00 93.19 63 GLU A C 1
ATOM 504 O O . GLU A 1 63 ? 7.546 -18.988 -7.077 1.00 93.19 63 GLU A O 1
ATOM 509 N N . ASN A 1 64 ? 8.554 -17.530 -5.714 1.00 91.31 64 ASN A N 1
ATOM 510 C CA . ASN A 1 64 ? 9.594 -18.447 -5.274 1.00 91.31 64 ASN A CA 1
ATOM 511 C C . ASN A 1 64 ? 9.251 -19.027 -3.888 1.00 91.31 64 ASN A C 1
ATOM 513 O O . ASN A 1 64 ? 8.344 -18.564 -3.193 1.00 91.31 64 ASN A O 1
ATOM 517 N N . SER A 1 65 ? 9.996 -20.044 -3.450 1.00 87.31 65 SER A N 1
ATOM 518 C CA . SER A 1 65 ? 9.751 -20.700 -2.155 1.00 87.31 65 SER A CA 1
ATOM 519 C C . SER A 1 65 ? 9.907 -19.765 -0.949 1.00 87.31 65 SER A C 1
ATOM 521 O O . SER A 1 65 ? 9.439 -20.093 0.133 1.00 87.31 65 SER A O 1
ATOM 523 N N . THR A 1 66 ? 10.575 -18.620 -1.121 1.00 83.31 66 THR A N 1
ATOM 524 C CA . THR A 1 66 ? 10.785 -17.608 -0.076 1.00 83.31 66 THR A CA 1
ATOM 525 C C . THR A 1 66 ? 9.757 -16.473 -0.097 1.00 83.31 66 THR A C 1
ATOM 527 O O . THR A 1 66 ? 9.787 -15.632 0.794 1.00 83.31 66 THR A O 1
ATOM 530 N N . GLY A 1 67 ? 8.865 -16.423 -1.092 1.00 85.25 67 GLY A N 1
ATOM 531 C CA . GLY A 1 67 ? 7.827 -15.396 -1.195 1.00 85.25 67 GLY A CA 1
ATOM 532 C C . GLY A 1 67 ? 8.339 -14.012 -1.606 1.00 85.25 67 GLY A C 1
ATOM 533 O O . GLY A 1 67 ? 7.757 -13.011 -1.200 1.00 85.25 67 GLY A O 1
ATOM 534 N N . THR A 1 68 ? 9.459 -13.928 -2.336 1.00 86.12 68 THR A N 1
ATOM 535 C CA . THR A 1 68 ? 10.137 -12.647 -2.631 1.00 86.12 68 THR A CA 1
ATOM 536 C C . THR A 1 68 ? 10.113 -12.215 -4.089 1.00 86.12 68 THR A C 1
ATOM 538 O O . THR A 1 68 ? 10.529 -11.097 -4.380 1.00 86.12 68 THR A O 1
ATOM 541 N N . GLN A 1 69 ? 9.670 -13.059 -5.016 1.00 89.62 69 GLN A N 1
ATOM 542 C CA . GLN A 1 69 ? 9.778 -12.804 -6.450 1.00 89.62 69 GLN A CA 1
ATOM 543 C C . GLN A 1 69 ? 8.851 -11.673 -6.899 1.00 89.62 69 GLN A C 1
ATOM 545 O O . GLN A 1 69 ? 9.300 -10.780 -7.617 1.00 89.62 69 GLN A O 1
ATOM 550 N N . VAL A 1 70 ? 7.587 -11.666 -6.460 1.00 89.25 70 VAL A N 1
ATOM 551 C CA . VAL A 1 70 ? 6.653 -10.569 -6.778 1.00 89.25 70 VAL A CA 1
ATOM 552 C C . VAL A 1 70 ? 7.190 -9.244 -6.237 1.00 89.25 70 VAL A C 1
ATOM 554 O O . VAL A 1 70 ? 7.268 -8.249 -6.958 1.00 89.25 70 VAL A O 1
ATOM 557 N N . TYR A 1 71 ? 7.633 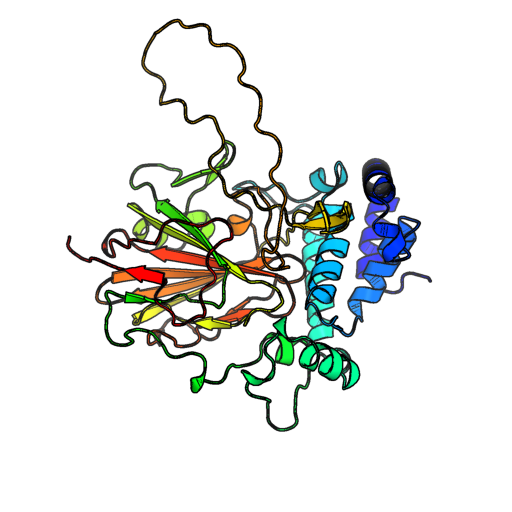-9.269 -4.980 1.00 84.69 71 TYR A N 1
ATOM 558 C CA . TYR A 1 71 ? 8.286 -8.151 -4.309 1.00 84.69 71 TYR A CA 1
ATOM 559 C C . TYR A 1 71 ? 9.494 -7.619 -5.110 1.00 84.69 71 TYR A C 1
ATOM 561 O O . TYR A 1 71 ? 9.611 -6.418 -5.354 1.00 84.69 71 TYR A O 1
ATOM 569 N N . GLU A 1 72 ? 10.371 -8.507 -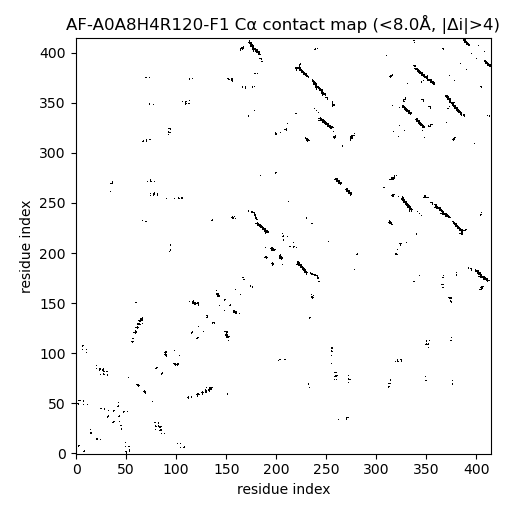5.577 1.00 87.75 72 GLU A N 1
ATOM 570 C CA . GLU A 1 72 ? 11.574 -8.161 -6.339 1.00 87.75 72 GLU A CA 1
ATOM 571 C C . GLU A 1 72 ? 11.261 -7.520 -7.697 1.00 87.75 72 GLU A C 1
ATOM 573 O O . GLU A 1 72 ? 11.959 -6.589 -8.100 1.00 87.75 72 GLU A O 1
ATOM 578 N N . TYR A 1 73 ? 10.204 -7.963 -8.383 1.00 91.06 73 TYR A N 1
ATOM 579 C CA . TYR A 1 73 ? 9.771 -7.392 -9.666 1.00 91.06 73 TYR A CA 1
ATOM 580 C C . TYR A 1 73 ? 9.211 -5.978 -9.507 1.00 91.06 73 TYR A C 1
ATOM 582 O O . TYR A 1 73 ? 9.475 -5.100 -10.332 1.00 91.06 73 TYR A O 1
ATOM 590 N N . ILE A 1 74 ? 8.488 -5.734 -8.419 1.00 88.19 74 ILE A N 1
ATOM 591 C CA . ILE A 1 74 ? 8.001 -4.398 -8.078 1.00 88.19 74 ILE A CA 1
ATOM 592 C C . ILE A 1 74 ? 9.183 -3.479 -7.732 1.00 88.19 74 ILE A C 1
ATOM 594 O O . ILE A 1 74 ? 9.299 -2.381 -8.275 1.00 88.19 74 ILE A O 1
ATOM 598 N N . CYS A 1 75 ? 10.151 -3.945 -6.934 1.00 88.62 75 CYS A N 1
ATOM 599 C CA . CYS A 1 75 ? 11.373 -3.173 -6.689 1.00 88.62 75 CYS A CA 1
ATOM 600 C C . CYS A 1 75 ? 12.170 -2.899 -7.971 1.00 88.62 75 CYS A C 1
ATOM 602 O O . CYS A 1 75 ? 12.658 -1.786 -8.156 1.00 88.62 75 CYS A O 1
ATOM 604 N N . LEU A 1 76 ? 12.279 -3.871 -8.877 1.00 92.38 76 LEU A N 1
ATOM 605 C CA . LEU A 1 76 ? 12.955 -3.682 -10.160 1.00 92.38 76 LEU A CA 1
ATOM 606 C C . LEU A 1 76 ? 12.277 -2.600 -11.007 1.00 92.38 76 LEU A C 1
ATOM 608 O O . LEU A 1 76 ? 12.967 -1.777 -11.612 1.00 92.38 76 LEU A O 1
ATOM 612 N N . SER A 1 77 ? 10.943 -2.565 -11.002 1.00 91.69 77 SER A N 1
ATOM 613 C CA . SER A 1 77 ? 10.154 -1.548 -11.703 1.00 91.69 77 SER A CA 1
ATOM 614 C C . SER A 1 77 ? 10.508 -0.147 -11.216 1.00 91.69 77 SER A C 1
ATOM 616 O O . SER A 1 77 ? 10.736 0.737 -12.031 1.00 91.69 77 SER A O 1
ATOM 618 N N . TYR A 1 78 ? 10.733 0.055 -9.921 1.00 91.62 78 TYR A N 1
ATOM 619 C CA . TYR A 1 78 ? 11.124 1.366 -9.394 1.00 91.62 78 TYR A CA 1
ATOM 620 C C . TYR A 1 78 ? 12.632 1.627 -9.362 1.00 91.62 78 TYR A C 1
ATOM 622 O O . TYR A 1 78 ? 13.041 2.769 -9.168 1.00 91.62 78 TYR A O 1
ATOM 630 N N . PHE A 1 79 ? 13.478 0.620 -9.593 1.00 92.94 79 PHE A N 1
ATOM 631 C CA . PHE A 1 79 ? 14.905 0.729 -9.296 1.00 92.94 79 PHE A CA 1
ATOM 632 C C . PHE A 1 79 ? 15.608 1.865 -10.048 1.00 92.94 79 PHE A C 1
ATOM 634 O O . PHE A 1 79 ? 16.330 2.639 -9.422 1.00 92.94 79 PHE A O 1
ATOM 641 N N . ILE A 1 80 ? 15.380 2.002 -11.361 1.00 94.62 80 ILE A N 1
ATOM 642 C CA . ILE A 1 80 ? 15.946 3.104 -12.164 1.00 94.62 80 ILE A CA 1
ATOM 643 C C . ILE A 1 80 ? 15.173 4.408 -11.940 1.00 94.62 80 ILE A C 1
ATOM 645 O O . ILE A 1 80 ? 15.794 5.469 -11.898 1.00 94.62 80 ILE A O 1
ATOM 649 N N . LEU A 1 81 ? 13.848 4.342 -11.759 1.00 93.38 81 LEU A N 1
ATOM 650 C CA . LEU A 1 81 ? 13.021 5.521 -11.479 1.00 93.38 81 LEU A CA 1
ATOM 651 C C . LEU A 1 81 ? 13.459 6.251 -10.200 1.00 93.38 81 LEU A C 1
ATOM 653 O O . LEU A 1 81 ? 13.419 7.480 -10.153 1.00 93.38 81 LEU A O 1
ATOM 657 N N . ASP A 1 82 ? 13.903 5.503 -9.191 1.00 89.38 82 ASP A N 1
ATOM 658 C CA . ASP A 1 82 ? 14.365 6.022 -7.901 1.00 89.38 82 ASP A CA 1
ATOM 659 C C . ASP A 1 82 ? 15.853 6.433 -7.897 1.00 89.38 82 ASP A C 1
ATOM 661 O O . ASP A 1 82 ? 16.371 6.968 -6.915 1.00 89.38 82 ASP A O 1
ATOM 665 N N . GLN A 1 83 ? 16.589 6.239 -8.999 1.00 89.88 83 GLN A N 1
ATOM 666 C CA . GLN A 1 83 ? 17.967 6.726 -9.080 1.00 89.88 83 GLN A CA 1
ATOM 667 C C . GLN A 1 83 ? 18.025 8.208 -9.455 1.00 89.88 83 GLN A C 1
ATOM 669 O O . GLN A 1 83 ? 17.371 8.675 -10.385 1.00 89.88 83 GLN A O 1
ATOM 674 N N . TYR A 1 84 ? 18.912 8.951 -8.789 1.00 89.25 84 TYR A N 1
ATOM 675 C CA . TYR A 1 84 ? 19.334 10.269 -9.265 1.00 89.25 84 TYR A CA 1
ATOM 676 C C . TYR A 1 84 ? 19.986 10.162 -10.657 1.00 89.25 84 TYR A C 1
ATOM 678 O O . TYR A 1 84 ? 20.840 9.286 -10.836 1.00 89.25 84 TYR A O 1
ATOM 686 N N . PRO A 1 85 ? 19.667 11.061 -11.608 1.00 95.38 85 PRO A N 1
ATOM 687 C CA . PRO A 1 85 ? 18.759 12.216 -11.478 1.00 95.38 85 PRO A CA 1
ATOM 688 C C . PRO A 1 85 ? 17.287 11.953 -11.865 1.00 95.38 85 PRO A C 1
ATOM 690 O O . PRO A 1 85 ? 16.471 12.862 -11.754 1.00 95.38 85 PRO A O 1
ATOM 693 N N . VAL A 1 86 ? 16.900 10.742 -12.286 1.00 96.00 86 VAL A N 1
ATOM 694 C CA . VAL A 1 86 ? 15.504 10.424 -12.676 1.00 96.00 86 VAL A CA 1
ATOM 695 C C . VAL A 1 86 ? 14.508 10.674 -11.543 1.00 96.00 86 VAL A C 1
ATOM 697 O O . VAL A 1 86 ? 13.412 11.171 -11.802 1.00 96.00 86 VAL A O 1
ATOM 700 N N . VAL A 1 87 ? 14.896 10.419 -10.292 1.00 90.38 87 VAL A N 1
ATOM 701 C CA . VAL A 1 87 ? 14.055 10.703 -9.117 1.00 90.38 87 VAL A CA 1
ATOM 702 C C . VAL A 1 87 ? 13.620 12.177 -9.033 1.00 90.38 87 VAL A C 1
ATOM 704 O O . VAL A 1 87 ? 12.516 12.458 -8.578 1.00 90.38 87 VAL A O 1
ATOM 707 N N . GLU A 1 88 ? 14.415 13.124 -9.550 1.00 92.19 88 GLU A N 1
ATOM 708 C CA . GLU A 1 88 ? 14.066 14.557 -9.579 1.00 92.19 88 GLU A CA 1
ATOM 709 C C . GLU A 1 88 ? 13.039 14.913 -10.667 1.00 92.19 88 GLU A C 1
ATOM 711 O O . GLU A 1 88 ? 12.466 16.002 -10.655 1.00 92.19 88 GLU A O 1
ATOM 716 N N . LEU A 1 89 ? 12.785 14.005 -11.614 1.00 94.50 89 LEU A N 1
ATOM 717 C CA . LEU A 1 89 ? 11.746 14.159 -12.637 1.00 94.50 89 LEU A CA 1
ATOM 718 C C . LEU A 1 89 ? 10.366 13.708 -12.133 1.00 94.50 89 LEU A C 1
ATOM 720 O O . LEU A 1 89 ? 9.342 14.011 -12.760 1.00 94.50 89 LEU A O 1
ATOM 724 N N . GLN A 1 90 ? 10.327 12.958 -11.031 1.00 92.75 90 GLN A N 1
ATOM 725 C CA . GLN A 1 90 ? 9.092 12.555 -10.369 1.00 92.75 90 GLN A CA 1
ATOM 726 C C . GLN A 1 90 ? 8.505 13.716 -9.556 1.00 92.75 90 GLN A C 1
ATOM 728 O O . GLN A 1 90 ? 9.171 14.706 -9.258 1.00 92.75 90 GLN A O 1
ATOM 733 N N . THR A 1 91 ? 7.223 13.608 -9.214 1.00 89.94 91 THR A N 1
ATOM 734 C CA . THR A 1 91 ? 6.547 14.582 -8.355 1.00 89.94 91 THR A CA 1
ATOM 735 C C . THR A 1 91 ? 7.237 14.603 -6.994 1.00 89.94 91 THR A C 1
ATOM 737 O O . THR A 1 91 ? 7.336 13.552 -6.358 1.00 89.94 91 THR A O 1
ATOM 740 N N . PRO A 1 92 ? 7.725 15.768 -6.540 1.00 84.25 92 PRO A N 1
ATOM 741 C CA . PRO A 1 92 ? 8.404 15.867 -5.261 1.00 84.25 92 PRO A CA 1
ATOM 742 C C . PRO A 1 92 ? 7.428 15.589 -4.116 1.00 84.25 92 PRO A C 1
ATOM 744 O O . PRO A 1 92 ? 6.256 15.965 -4.175 1.00 84.25 92 PRO A O 1
ATOM 747 N N . ILE A 1 93 ? 7.929 14.967 -3.048 1.00 79.38 93 ILE A N 1
ATOM 748 C CA . ILE A 1 93 ? 7.157 14.704 -1.831 1.00 79.38 93 ILE A CA 1
ATOM 749 C C . ILE A 1 93 ? 6.997 16.014 -1.056 1.00 79.38 93 ILE A C 1
ATOM 751 O O . ILE A 1 93 ? 7.814 16.356 -0.202 1.00 79.38 93 ILE A O 1
ATOM 755 N N . MET A 1 94 ? 5.965 16.781 -1.415 1.00 74.12 94 MET A N 1
ATOM 756 C CA . MET A 1 94 ? 5.634 18.076 -0.824 1.00 74.12 94 MET A CA 1
ATOM 757 C C . MET A 1 94 ? 4.116 18.235 -0.628 1.00 74.12 94 MET A C 1
ATOM 759 O O . MET A 1 94 ? 3.349 17.671 -1.407 1.00 74.12 94 MET A O 1
ATOM 763 N N . PRO A 1 95 ? 3.669 19.039 0.357 1.00 65.56 95 PRO A N 1
ATOM 764 C CA . PRO A 1 95 ? 2.246 19.193 0.682 1.00 65.56 95 PRO A CA 1
ATOM 765 C C . PRO A 1 95 ? 1.367 19.805 -0.416 1.00 65.56 95 PRO A C 1
ATOM 767 O O . PRO A 1 95 ? 0.147 19.700 -0.356 1.00 65.56 95 PRO A O 1
ATOM 770 N N . GLN A 1 96 ? 1.960 20.503 -1.387 1.00 68.44 96 GLN A N 1
ATOM 771 C CA . GLN A 1 96 ? 1.237 21.164 -2.473 1.00 68.44 96 GLN A CA 1
ATOM 772 C C . GLN A 1 96 ? 2.024 21.064 -3.782 1.00 68.44 96 GLN A C 1
ATOM 774 O O . GLN A 1 96 ? 3.254 21.137 -3.783 1.00 68.44 96 GLN A O 1
ATOM 779 N N . GLY A 1 97 ? 1.310 20.955 -4.903 1.00 75.31 97 GLY A N 1
ATOM 780 C CA . GLY A 1 97 ? 1.895 20.950 -6.241 1.00 75.31 97 GLY A CA 1
ATOM 781 C C . GLY A 1 97 ? 1.065 20.161 -7.251 1.00 75.31 97 GLY A C 1
ATOM 782 O O . GLY A 1 97 ? 0.169 19.403 -6.891 1.00 75.31 97 GLY A O 1
ATOM 783 N N . GLY A 1 98 ? 1.366 20.352 -8.534 1.00 83.31 98 GLY A N 1
ATOM 784 C CA . GLY A 1 98 ? 0.846 19.498 -9.600 1.00 83.31 98 GLY A CA 1
ATOM 785 C C . GLY A 1 98 ? 1.701 18.244 -9.782 1.00 83.31 98 GLY A C 1
ATOM 786 O O . GLY A 1 98 ? 2.867 18.212 -9.387 1.00 83.31 98 GLY A O 1
ATOM 787 N N . TRP A 1 99 ? 1.140 17.221 -10.423 1.00 90.94 99 TRP A N 1
ATOM 788 C CA . TRP A 1 99 ? 1.881 15.999 -10.735 1.00 90.94 99 TRP A CA 1
ATOM 789 C C . TRP A 1 99 ? 2.751 16.190 -11.974 1.00 90.94 99 TRP A C 1
ATOM 791 O O . TRP A 1 99 ? 2.277 16.659 -13.014 1.00 90.94 99 TRP A O 1
ATOM 801 N N . THR A 1 100 ? 4.018 15.788 -11.897 1.00 94.38 100 THR A N 1
ATOM 802 C CA . THR A 1 100 ? 4.912 15.797 -13.059 1.00 94.38 100 THR A CA 1
ATOM 803 C C . THR A 1 100 ? 4.436 14.803 -14.113 1.00 94.38 100 THR A C 1
ATOM 805 O O . THR A 1 100 ? 3.685 13.866 -13.830 1.00 94.38 100 THR A O 1
ATOM 808 N N . TRP A 1 101 ? 4.903 14.984 -15.349 1.00 96.31 101 TRP A N 1
ATOM 809 C CA . TRP A 1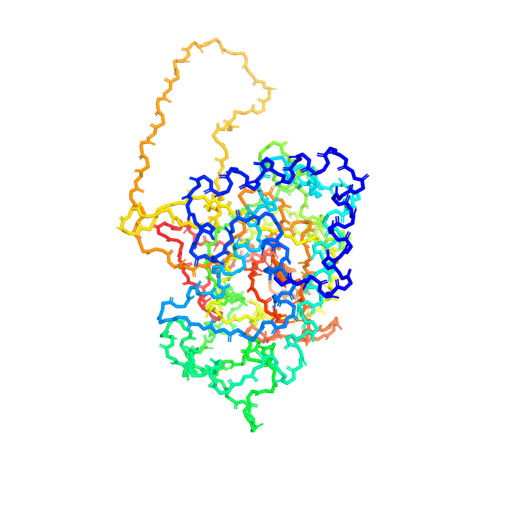 101 ? 4.584 14.059 -16.434 1.00 96.31 101 TRP A CA 1
ATOM 810 C C . TRP A 1 101 ? 5.003 12.621 -16.097 1.00 96.31 101 TRP A C 1
ATOM 812 O O . TRP A 1 101 ? 4.225 11.697 -16.313 1.00 96.31 101 TRP A O 1
ATOM 822 N N . LEU A 1 102 ? 6.195 12.432 -15.512 1.00 95.88 102 LEU A N 1
ATOM 823 C CA . LEU A 1 102 ? 6.694 11.099 -15.169 1.00 95.88 102 LEU A CA 1
ATOM 824 C C . LEU A 1 102 ? 5.804 10.423 -14.119 1.00 95.88 102 LEU A C 1
ATOM 826 O O . LEU A 1 102 ? 5.433 9.272 -14.307 1.00 95.88 102 LEU A O 1
ATOM 830 N N . SER A 1 103 ? 5.374 11.130 -13.070 1.00 93.31 103 SER A N 1
ATOM 831 C CA . SER A 1 103 ? 4.442 10.549 -12.091 1.00 93.31 103 SER A CA 1
ATOM 832 C C . SER A 1 103 ? 3.071 10.237 -12.686 1.00 93.31 103 SER A C 1
ATOM 834 O O . SER A 1 103 ? 2.499 9.200 -12.367 1.00 93.31 103 SER A O 1
ATOM 836 N N . GLN A 1 104 ? 2.549 11.083 -13.581 1.00 94.06 104 GLN A N 1
ATOM 837 C CA . GLN A 1 104 ? 1.304 10.788 -14.304 1.00 94.06 104 GLN A CA 1
ATOM 838 C C . GLN A 1 104 ? 1.436 9.542 -15.188 1.00 94.06 104 GLN A C 1
ATOM 840 O O . GLN A 1 104 ? 0.501 8.738 -15.268 1.00 94.06 104 GLN A O 1
ATOM 845 N N . TRP A 1 105 ? 2.597 9.359 -15.821 1.00 95.94 105 TRP A N 1
ATOM 846 C CA . TRP A 1 105 ? 2.907 8.151 -16.572 1.00 95.94 105 TRP A CA 1
ATOM 847 C C . TRP A 1 105 ? 2.965 6.922 -15.660 1.00 95.94 105 TRP A C 1
ATOM 849 O O . TRP A 1 105 ? 2.295 5.945 -15.969 1.00 95.94 105 TRP A O 1
ATOM 859 N N . ILE A 1 106 ? 3.656 6.990 -14.513 1.00 94.00 106 ILE A N 1
ATOM 860 C CA . ILE A 1 106 ? 3.732 5.892 -13.529 1.00 94.00 106 ILE A CA 1
ATOM 861 C C . ILE A 1 106 ? 2.322 5.485 -13.066 1.00 94.00 106 ILE A C 1
ATOM 863 O O . ILE A 1 106 ? 1.987 4.304 -13.094 1.00 94.00 106 ILE A O 1
ATOM 867 N N . ILE A 1 107 ? 1.461 6.451 -12.715 1.00 91.25 107 ILE A N 1
ATOM 868 C CA . ILE A 1 107 ? 0.063 6.179 -12.332 1.00 91.25 107 ILE A CA 1
ATOM 869 C C . ILE A 1 107 ? -0.686 5.473 -13.470 1.00 91.25 107 ILE A C 1
ATOM 871 O O . ILE A 1 107 ? -1.423 4.512 -13.251 1.00 91.25 107 ILE A O 1
ATOM 875 N N . SER A 1 108 ? -0.543 5.976 -14.698 1.00 93.12 108 SER A N 1
ATOM 876 C CA . SER A 1 108 ? -1.231 5.416 -15.865 1.00 93.12 108 SER A CA 1
ATOM 877 C C . SER A 1 108 ? -0.737 4.006 -16.176 1.00 93.12 108 SER A C 1
ATOM 879 O O . SER A 1 108 ? -1.539 3.128 -16.473 1.00 93.12 108 SER A O 1
ATOM 881 N N . TYR A 1 109 ? 0.567 3.778 -16.045 1.00 94.38 109 TYR A N 1
ATOM 882 C CA . TYR A 1 109 ? 1.199 2.484 -16.224 1.00 94.38 109 TYR A CA 1
ATOM 883 C C . TYR A 1 109 ? 0.706 1.463 -15.186 1.00 94.38 109 TYR A C 1
ATOM 885 O O . TYR A 1 109 ? 0.243 0.391 -15.571 1.00 94.38 109 TYR A O 1
ATOM 893 N N . ALA A 1 110 ? 0.686 1.820 -13.895 1.00 91.06 110 ALA A N 1
ATOM 894 C CA . ALA A 1 110 ? 0.154 0.961 -12.832 1.00 91.06 110 ALA A CA 1
ATOM 895 C C . ALA A 1 110 ? -1.313 0.562 -13.091 1.00 91.06 110 ALA A C 1
ATOM 897 O O . ALA A 1 110 ? -1.695 -0.593 -12.904 1.00 91.06 110 ALA A O 1
ATOM 898 N N . LYS A 1 111 ? -2.133 1.485 -13.615 1.00 90.50 111 LYS A N 1
ATOM 899 C CA . LYS A 1 111 ? -3.516 1.186 -14.024 1.00 90.50 111 LYS A CA 1
ATOM 900 C C . LYS A 1 111 ? -3.595 0.194 -15.185 1.00 90.50 111 LYS A C 1
ATOM 902 O O . LYS A 1 111 ? -4.491 -0.644 -15.183 1.00 90.50 111 LYS A O 1
ATOM 907 N N . GLU A 1 112 ? -2.705 0.271 -16.175 1.00 93.25 112 GLU A N 1
ATOM 908 C CA . GLU A 1 112 ? -2.673 -0.703 -17.278 1.00 93.25 112 GLU A CA 1
ATOM 909 C C . GLU A 1 112 ? -2.247 -2.098 -16.802 1.00 93.25 112 GLU A C 1
ATOM 911 O O . GLU A 1 112 ? -2.857 -3.085 -17.216 1.00 93.25 112 GLU A O 1
ATOM 916 N N . VAL A 1 113 ? -1.277 -2.187 -15.881 1.00 92.88 113 VAL A N 1
ATOM 917 C CA . VAL A 1 113 ? -0.933 -3.454 -15.211 1.00 92.88 113 VAL A CA 1
ATOM 918 C C . VAL A 1 113 ? -2.157 -4.004 -14.474 1.00 92.88 113 VAL A C 1
ATOM 920 O O . VAL A 1 113 ? -2.545 -5.150 -14.693 1.00 92.88 113 VAL A O 1
ATOM 923 N N . GLY A 1 114 ? -2.830 -3.172 -13.672 1.00 91.38 114 GLY A N 1
ATOM 924 C CA . GLY A 1 114 ? -4.037 -3.557 -12.937 1.00 91.38 114 GLY A CA 1
ATOM 925 C C . GLY A 1 114 ? -5.163 -4.080 -13.835 1.00 91.38 114 GLY A C 1
ATOM 926 O O . GLY A 1 114 ? -5.765 -5.102 -13.517 1.00 91.38 114 GLY A O 1
ATOM 927 N N . LYS A 1 115 ? -5.393 -3.456 -15.001 1.00 92.75 115 LYS A N 1
ATOM 928 C CA . LYS A 1 115 ? -6.382 -3.932 -15.986 1.00 92.75 115 LYS A CA 1
ATOM 929 C C . LYS A 1 115 ? -6.089 -5.344 -16.473 1.00 92.75 115 LYS A C 1
ATOM 931 O O . LYS A 1 115 ? -7.026 -6.107 -16.676 1.00 92.75 115 LYS A O 1
ATOM 936 N N . PHE A 1 116 ? -4.818 -5.683 -16.698 1.00 95.06 116 PHE A N 1
ATOM 937 C CA . PHE A 1 116 ? -4.452 -7.050 -17.056 1.00 95.06 116 PHE A CA 1
ATOM 938 C C . PHE A 1 116 ? -4.680 -8.009 -15.885 1.00 95.06 116 PHE A C 1
ATOM 940 O O . PHE A 1 116 ? -5.223 -9.086 -16.096 1.00 95.06 116 PHE A O 1
ATOM 947 N N . MET A 1 117 ? -4.359 -7.601 -14.655 1.00 95.19 117 MET A N 1
ATOM 948 C CA . MET A 1 117 ? -4.578 -8.415 -13.449 1.00 95.19 117 MET A CA 1
ATOM 949 C C . MET A 1 117 ? -6.060 -8.715 -13.151 1.00 95.19 117 MET A C 1
ATOM 951 O O . MET A 1 117 ? -6.354 -9.626 -12.376 1.00 95.19 117 MET A O 1
ATOM 955 N N . ASP A 1 118 ? -6.987 -7.997 -13.792 1.00 94.81 118 ASP A N 1
ATOM 956 C CA . ASP A 1 118 ? -8.432 -8.255 -13.782 1.00 94.81 118 ASP A CA 1
ATOM 957 C C . ASP A 1 118 ? -8.912 -9.169 -14.929 1.00 94.81 118 ASP A C 1
ATOM 959 O O . ASP A 1 118 ? -10.116 -9.394 -15.070 1.00 94.81 118 ASP A O 1
ATOM 963 N N . THR A 1 119 ? -8.017 -9.722 -15.757 1.00 97.00 119 THR A N 1
ATOM 964 C CA . THR A 1 119 ? -8.390 -10.664 -16.827 1.00 97.00 119 THR A CA 1
ATOM 965 C C . THR A 1 119 ? -8.073 -12.118 -16.464 1.00 97.00 119 THR A C 1
ATOM 967 O O . THR A 1 119 ? -7.175 -12.369 -15.654 1.00 97.00 119 THR A O 1
ATOM 970 N N . PRO A 1 120 ? -8.762 -13.110 -17.063 1.00 97.38 120 PRO A N 1
ATOM 971 C CA . PRO A 1 120 ? -8.472 -14.527 -16.830 1.00 97.38 120 PRO A CA 1
ATOM 972 C C . PRO A 1 120 ? -7.051 -14.964 -17.200 1.00 97.38 120 PRO A C 1
ATOM 974 O O . PRO A 1 120 ? -6.537 -15.925 -16.643 1.00 97.38 120 PRO A O 1
ATOM 977 N N . GLU A 1 121 ? -6.390 -14.261 -18.119 1.00 97.31 121 GLU A N 1
ATOM 978 C CA . GLU A 1 121 ? -5.021 -14.558 -18.555 1.00 97.31 121 GLU A CA 1
ATOM 979 C C . GLU A 1 121 ? -3.956 -14.182 -17.508 1.00 97.31 121 GLU A C 1
ATOM 981 O O . GLU A 1 121 ? -2.808 -14.626 -17.600 1.00 97.31 121 GLU A O 1
ATOM 986 N N . SER A 1 122 ? -4.321 -13.381 -16.502 1.00 96.56 122 SER A N 1
ATOM 987 C CA . SER A 1 122 ? -3.414 -12.989 -15.415 1.00 96.56 122 SER A CA 1
ATOM 988 C C . SER A 1 122 ? -3.119 -14.104 -14.419 1.00 96.56 122 SER A C 1
ATOM 990 O O . SER A 1 122 ? -2.191 -13.977 -13.621 1.00 96.56 122 SER A O 1
ATOM 992 N N . ILE A 1 123 ? -3.871 -15.206 -14.462 1.00 97.06 123 ILE A N 1
ATOM 993 C CA . ILE A 1 123 ? -3.707 -16.327 -13.544 1.00 97.06 123 ILE A CA 1
ATOM 994 C C . ILE A 1 123 ? -3.836 -17.662 -14.274 1.00 97.06 123 ILE A C 1
ATOM 996 O O . ILE A 1 123 ? -4.628 -17.829 -15.195 1.00 97.06 123 ILE A O 1
ATOM 1000 N N . ASN A 1 124 ? -3.032 -18.640 -13.868 1.00 96.38 124 ASN A N 1
ATOM 1001 C CA . ASN A 1 124 ? -3.109 -20.007 -14.375 1.00 96.38 124 ASN A CA 1
ATOM 1002 C C . ASN A 1 124 ? -2.632 -21.015 -13.317 1.00 96.38 124 ASN A C 1
ATOM 1004 O O . ASN A 1 124 ? -2.171 -20.641 -12.236 1.00 96.38 124 ASN A O 1
ATOM 1008 N N . ASP A 1 125 ? -2.714 -22.305 -13.640 1.00 96.00 125 ASP A N 1
ATOM 1009 C CA . ASP A 1 125 ? -2.319 -23.385 -12.730 1.00 96.00 125 ASP A CA 1
ATOM 1010 C C . ASP A 1 125 ? -0.851 -23.307 -12.293 1.00 96.00 125 ASP A C 1
ATOM 1012 O O . ASP A 1 125 ? -0.520 -23.726 -11.186 1.00 96.00 125 ASP A O 1
ATOM 1016 N N . GLU A 1 126 ? 0.051 -22.809 -13.144 1.00 94.88 126 GLU A N 1
ATOM 1017 C CA . GLU A 1 126 ? 1.466 -22.666 -12.785 1.00 94.88 126 GLU A CA 1
ATOM 1018 C C . GLU A 1 126 ? 1.675 -21.524 -11.795 1.00 94.88 126 GLU A C 1
ATOM 1020 O O . GLU A 1 126 ? 2.388 -21.713 -10.812 1.00 94.88 126 GLU A O 1
ATOM 1025 N N . THR A 1 127 ? 1.002 -20.389 -11.999 1.00 94.88 127 THR A N 1
ATOM 1026 C CA . THR A 1 127 ? 0.929 -19.305 -11.013 1.00 94.88 127 THR A CA 1
ATOM 1027 C C . THR A 1 127 ? 0.476 -19.858 -9.672 1.00 94.88 127 THR A C 1
ATOM 1029 O O . THR A 1 127 ? 1.241 -19.819 -8.711 1.00 94.88 127 THR A O 1
ATOM 1032 N N . LEU A 1 128 ? -0.700 -20.488 -9.613 1.00 96.56 128 LEU A N 1
ATOM 1033 C CA . LEU A 1 128 ? -1.235 -21.034 -8.365 1.00 96.56 128 LEU A CA 1
ATOM 1034 C C . LEU A 1 128 ? -0.265 -22.024 -7.710 1.00 96.56 128 LEU A C 1
ATOM 1036 O O . LEU A 1 128 ? 0.049 -21.873 -6.533 1.00 96.56 128 LEU A O 1
ATOM 1040 N N . LYS A 1 129 ? 0.296 -22.977 -8.464 1.00 96.88 129 LYS A N 1
ATOM 1041 C CA . LYS A 1 129 ? 1.292 -23.925 -7.935 1.00 96.88 129 LYS A CA 1
ATOM 1042 C C . LYS A 1 129 ? 2.463 -23.223 -7.248 1.00 96.88 129 LYS A C 1
ATOM 1044 O O . LYS A 1 129 ? 2.893 -23.688 -6.198 1.00 96.88 129 LYS A O 1
ATOM 1049 N N . THR A 1 130 ? 2.968 -22.126 -7.814 1.00 97.12 130 THR A N 1
ATOM 1050 C CA . THR A 1 130 ? 4.092 -21.395 -7.210 1.00 97.12 130 THR A CA 1
ATOM 1051 C C . THR A 1 130 ? 3.723 -20.710 -5.895 1.00 97.12 130 THR A C 1
ATOM 1053 O O . THR A 1 130 ? 4.478 -20.825 -4.934 1.00 97.12 130 THR A O 1
ATOM 1056 N N . PHE A 1 131 ? 2.544 -20.087 -5.802 1.00 96.50 131 PHE A N 1
ATOM 1057 C CA . PHE A 1 131 ? 2.090 -19.452 -4.560 1.00 96.50 131 PHE A CA 1
ATOM 1058 C C . PHE A 1 131 ? 1.744 -20.473 -3.469 1.00 96.50 131 PHE A C 1
ATOM 1060 O O . PHE A 1 131 ? 2.122 -20.281 -2.320 1.00 96.50 131 PHE A O 1
ATOM 1067 N N . TYR A 1 132 ? 1.097 -21.593 -3.812 1.00 95.75 132 TYR A N 1
ATOM 1068 C CA . TYR A 1 132 ? 0.827 -22.673 -2.849 1.00 95.75 132 TYR A CA 1
ATOM 1069 C C . TYR A 1 132 ? 2.104 -23.374 -2.360 1.00 95.75 132 TYR A C 1
ATOM 1071 O O . TYR A 1 132 ? 2.111 -23.926 -1.265 1.00 95.75 132 TYR A O 1
ATOM 1079 N N . ALA A 1 133 ? 3.183 -23.354 -3.148 1.00 95.62 133 ALA A N 1
ATOM 1080 C CA . ALA A 1 133 ? 4.490 -23.868 -2.738 1.00 95.62 133 ALA A CA 1
ATOM 1081 C C . ALA A 1 133 ? 5.305 -22.869 -1.894 1.00 95.62 133 ALA A C 1
ATOM 1083 O O . ALA A 1 133 ? 6.359 -23.233 -1.371 1.00 95.62 133 ALA A O 1
ATOM 1084 N N . SER A 1 134 ? 4.853 -21.618 -1.782 1.00 94.25 134 SER A N 1
ATOM 1085 C CA . SER A 1 134 ? 5.507 -20.578 -0.996 1.00 94.25 134 SER A CA 1
ATOM 1086 C C . SER A 1 134 ? 4.900 -20.534 0.405 1.00 94.25 134 SER A C 1
ATOM 1088 O O . SER A 1 134 ? 3.800 -20.018 0.601 1.00 94.25 134 SER A O 1
ATOM 1090 N N . GLU A 1 135 ? 5.614 -21.076 1.396 1.00 92.25 135 GLU A N 1
ATOM 1091 C CA . GLU A 1 135 ? 5.118 -21.155 2.781 1.00 92.25 135 GLU A CA 1
ATOM 1092 C C . GLU A 1 135 ? 4.760 -19.775 3.352 1.00 92.25 135 GLU A C 1
ATOM 1094 O O . GLU A 1 135 ? 3.799 -19.661 4.109 1.00 92.25 135 GLU A O 1
ATOM 1099 N N . ALA A 1 136 ? 5.471 -18.725 2.923 1.00 90.62 136 ALA A N 1
ATOM 1100 C CA . ALA A 1 136 ? 5.260 -17.345 3.358 1.00 90.62 136 ALA A CA 1
ATOM 1101 C C . ALA A 1 136 ? 3.859 -16.796 3.042 1.00 90.62 136 ALA A C 1
ATOM 1103 O O . ALA A 1 136 ? 3.406 -15.873 3.711 1.00 90.62 136 ALA A O 1
ATOM 1104 N N . TYR A 1 137 ? 3.167 -17.346 2.037 1.00 92.81 137 TYR A N 1
ATOM 1105 C CA . TYR A 1 137 ? 1.811 -16.912 1.701 1.00 92.81 137 TYR A CA 1
ATOM 1106 C C . TYR A 1 137 ? 0.746 -17.571 2.572 1.00 92.81 137 TYR A C 1
ATOM 1108 O O . TYR A 1 137 ? -0.367 -17.061 2.595 1.00 92.81 137 TYR A O 1
ATOM 1116 N N . HIS A 1 138 ? 1.050 -18.671 3.274 1.00 94.56 138 HIS A N 1
ATOM 1117 C CA . HIS A 1 138 ? 0.100 -19.406 4.121 1.00 94.56 138 HIS A CA 1
ATOM 1118 C C . HIS A 1 138 ? -1.212 -19.761 3.399 1.00 94.56 138 HIS A C 1
ATOM 1120 O O . HIS A 1 138 ? -2.306 -19.537 3.909 1.00 94.56 138 HIS A O 1
ATOM 1126 N N . MET A 1 139 ? -1.122 -20.311 2.181 1.00 95.69 139 MET A N 1
ATOM 1127 C CA . MET A 1 139 ? -2.287 -20.480 1.297 1.00 95.69 139 MET A CA 1
ATOM 1128 C C . MET A 1 139 ? -3.440 -21.321 1.876 1.00 95.69 139 MET A C 1
ATOM 1130 O O . MET A 1 139 ? -4.586 -21.160 1.450 1.00 95.69 139 MET A O 1
ATOM 1134 N N . ASP A 1 140 ? -3.168 -22.170 2.867 1.00 96.00 140 ASP A N 1
ATOM 1135 C CA . ASP A 1 140 ? -4.184 -22.961 3.565 1.00 96.00 140 ASP A CA 1
ATOM 1136 C C . ASP A 1 140 ? -5.122 -22.121 4.448 1.00 96.00 140 ASP A C 1
ATOM 1138 O O . ASP A 1 140 ? -6.203 -22.596 4.804 1.00 96.00 140 ASP A O 1
ATOM 1142 N N . ASP A 1 141 ? -4.780 -20.871 4.758 1.00 97.06 141 ASP A N 1
ATOM 1143 C CA . ASP A 1 141 ? -5.602 -19.977 5.581 1.00 97.06 141 ASP A CA 1
ATOM 1144 C C . ASP A 1 141 ? -6.779 -19.363 4.810 1.00 97.06 141 ASP A C 1
ATOM 1146 O O . ASP A 1 141 ? -7.751 -18.903 5.416 1.00 97.06 141 ASP A O 1
ATOM 1150 N N . TYR A 1 142 ? -6.747 -19.384 3.476 1.00 97.44 142 TYR A N 1
ATOM 1151 C CA . TYR A 1 142 ? -7.701 -18.643 2.649 1.00 97.44 142 TYR A CA 1
ATOM 1152 C C . TYR A 1 142 ? -8.867 -19.487 2.145 1.00 97.44 142 TYR A C 1
ATOM 1154 O O . TYR A 1 142 ? -8.806 -20.712 2.000 1.00 97.44 142 TYR A O 1
ATOM 1162 N N . VAL A 1 143 ? -9.969 -18.797 1.874 1.00 96.94 143 VAL A N 1
ATOM 1163 C CA . VAL A 1 143 ? -11.161 -19.359 1.250 1.00 96.94 143 VAL A CA 1
ATOM 1164 C C . VAL A 1 143 ? -10.951 -19.363 -0.258 1.00 96.94 143 VAL A C 1
ATOM 1166 O O . VAL A 1 143 ? -10.813 -18.308 -0.871 1.00 96.94 143 VAL A O 1
ATOM 1169 N N . VAL A 1 144 ? -10.953 -20.554 -0.855 1.00 96.38 144 VAL A N 1
ATOM 1170 C CA . VAL A 1 144 ? -10.934 -20.706 -2.313 1.00 96.38 144 VAL A CA 1
ATOM 1171 C C . VAL A 1 144 ? -12.360 -20.499 -2.844 1.00 96.38 144 VAL A C 1
ATOM 1173 O O . VAL A 1 144 ? -13.264 -21.205 -2.384 1.00 96.38 144 VAL A O 1
ATOM 1176 N N . PRO A 1 145 ? -12.585 -19.567 -3.789 1.00 95.19 145 PRO A N 1
ATOM 1177 C CA . PRO A 1 145 ? -13.894 -19.347 -4.396 1.00 95.19 145 PRO A CA 1
ATOM 1178 C C . PRO A 1 145 ? -14.443 -20.597 -5.089 1.00 95.19 145 PRO A C 1
ATOM 1180 O O . PRO A 1 145 ? -13.693 -21.473 -5.536 1.00 95.19 145 PRO A O 1
ATOM 1183 N N . GLU A 1 146 ? -15.766 -20.670 -5.235 1.00 94.25 146 GLU A N 1
ATOM 1184 C CA . GLU A 1 146 ? -16.391 -21.730 -6.022 1.00 94.25 146 GLU A CA 1
ATOM 1185 C C . GLU A 1 146 ? -15.896 -21.673 -7.478 1.00 94.25 146 GLU A C 1
ATOM 1187 O O . GLU A 1 146 ? -15.972 -20.649 -8.157 1.00 94.25 146 GLU A O 1
ATOM 1192 N N . GLY A 1 147 ? -15.350 -22.789 -7.964 1.00 93.44 147 GLY A N 1
ATOM 1193 C CA . GLY A 1 147 ? -14.722 -22.853 -9.283 1.00 93.44 147 GLY A CA 1
ATOM 1194 C C . GLY A 1 147 ? -13.301 -22.277 -9.351 1.00 93.44 147 GLY A C 1
ATOM 1195 O O . GLY A 1 147 ? -12.781 -22.147 -10.460 1.00 93.44 147 GLY A O 1
ATOM 1196 N N . GLY A 1 148 ? -12.675 -21.962 -8.213 1.00 95.44 148 GLY A N 1
ATOM 1197 C CA . GLY A 1 148 ? -11.296 -21.479 -8.122 1.00 95.44 148 GLY A CA 1
ATOM 1198 C C . GLY A 1 148 ? -11.113 -20.017 -8.536 1.00 95.44 148 GLY A C 1
ATOM 1199 O O . GLY A 1 148 ? -12.052 -19.355 -8.974 1.00 95.44 148 GLY A O 1
ATOM 1200 N N . TRP A 1 149 ? -9.876 -19.539 -8.406 1.00 96.62 149 TRP A N 1
ATOM 1201 C CA . TRP A 1 149 ? -9.463 -18.171 -8.727 1.00 96.62 149 TRP A CA 1
ATOM 1202 C C . TRP A 1 149 ? -9.616 -17.864 -10.224 1.00 96.62 149 TRP A C 1
ATOM 1204 O O . TRP A 1 149 ? -9.144 -18.631 -11.065 1.00 96.62 149 TRP A O 1
ATOM 1214 N N . LYS A 1 150 ? -10.274 -16.752 -10.562 1.00 96.31 150 LYS A N 1
ATOM 1215 C CA . LYS A 1 150 ? -10.565 -16.325 -11.939 1.00 96.31 150 LYS A CA 1
ATOM 1216 C C . LYS A 1 150 ? -9.586 -15.297 -12.468 1.00 96.31 150 LYS A C 1
ATOM 1218 O O . LYS A 1 150 ? -9.356 -15.281 -13.669 1.00 96.31 150 LYS A O 1
ATOM 1223 N N . THR A 1 151 ? -9.037 -14.451 -11.605 1.00 97.00 151 THR A N 1
ATOM 1224 C CA . THR A 1 151 ? -8.057 -13.418 -11.967 1.00 97.00 151 THR A CA 1
ATOM 1225 C C . THR A 1 151 ? -6.987 -13.313 -10.886 1.00 97.00 151 THR A C 1
ATOM 1227 O O . THR A 1 151 ? -7.193 -13.752 -9.749 1.00 97.00 151 THR A O 1
ATOM 1230 N N . PHE A 1 152 ? -5.835 -12.724 -11.212 1.00 95.75 152 PHE A N 1
ATOM 1231 C CA . PHE A 1 152 ? -4.796 -12.502 -10.212 1.00 95.75 152 PHE A CA 1
ATOM 1232 C C . PHE A 1 152 ? -5.243 -11.509 -9.141 1.00 95.75 152 PHE A C 1
ATOM 1234 O O . PHE A 1 152 ? -4.947 -11.716 -7.970 1.00 95.75 152 PHE A O 1
ATOM 1241 N N . ASN A 1 153 ? -6.017 -10.480 -9.495 1.00 94.25 153 ASN A N 1
ATOM 1242 C CA . ASN A 1 153 ? -6.558 -9.555 -8.500 1.00 94.25 153 ASN A CA 1
ATOM 1243 C C . ASN A 1 153 ? -7.552 -10.222 -7.537 1.00 94.25 153 ASN A C 1
ATOM 1245 O O . ASN A 1 153 ? -7.555 -9.874 -6.358 1.00 94.25 153 ASN A O 1
ATOM 1249 N N . GLU A 1 154 ? -8.351 -11.198 -7.984 1.00 94.88 154 GLU A N 1
ATOM 1250 C CA . GLU A 1 154 ? -9.201 -11.990 -7.080 1.00 94.88 154 GLU A CA 1
ATOM 1251 C C . GLU A 1 154 ? -8.357 -12.834 -6.113 1.00 94.88 154 GLU A C 1
ATOM 1253 O O . GLU A 1 154 ? -8.654 -12.891 -4.920 1.00 94.88 154 GLU A O 1
ATOM 1258 N N . PHE A 1 155 ? -7.282 -13.454 -6.611 1.00 95.69 155 PHE A N 1
ATOM 1259 C CA . PHE A 1 155 ? -6.324 -14.201 -5.790 1.00 95.69 155 PHE A CA 1
ATOM 1260 C C . PHE A 1 155 ? -5.572 -13.300 -4.798 1.00 95.69 155 PHE A C 1
ATOM 1262 O O . PHE A 1 155 ? -5.397 -13.647 -3.630 1.00 95.69 155 PHE A O 1
ATOM 1269 N N . PHE A 1 156 ? -5.129 -12.128 -5.241 1.00 93.25 156 PHE A N 1
ATOM 1270 C CA . PHE A 1 156 ? -4.410 -11.173 -4.408 1.00 93.25 156 PHE A CA 1
ATOM 1271 C C . PHE A 1 156 ? -5.312 -10.646 -3.287 1.00 93.25 156 PHE A C 1
ATOM 1273 O O . PHE A 1 156 ? -4.937 -10.691 -2.116 1.00 93.25 156 PHE A O 1
ATOM 1280 N N . ALA A 1 157 ? -6.551 -10.283 -3.630 1.00 93.38 157 ALA A N 1
ATOM 1281 C CA . ALA A 1 157 ? -7.610 -9.926 -2.693 1.00 93.38 157 ALA A CA 1
ATOM 1282 C C . ALA A 1 157 ? -8.370 -11.162 -2.167 1.00 93.38 157 ALA A C 1
ATOM 1284 O O . ALA A 1 157 ? -9.585 -11.115 -1.963 1.00 93.38 157 ALA A O 1
ATOM 1285 N N . ARG A 1 158 ? -7.684 -12.288 -1.947 1.00 95.50 158 ARG A N 1
ATOM 1286 C CA . ARG A 1 158 ? -8.255 -13.502 -1.341 1.00 95.50 158 ARG A CA 1
ATOM 1287 C C . ARG A 1 158 ? -8.938 -13.203 -0.008 1.00 95.50 158 ARG A C 1
ATOM 1289 O O . ARG A 1 158 ? -8.502 -12.327 0.727 1.00 95.50 158 ARG A O 1
ATOM 1296 N N . HIS A 1 159 ? -9.996 -13.945 0.314 1.00 96.75 159 HIS A N 1
ATOM 1297 C CA . HIS A 1 159 ? -10.635 -13.894 1.632 1.00 96.75 159 HIS A CA 1
ATOM 1298 C C . HIS A 1 159 ? -9.986 -14.904 2.567 1.00 96.75 159 HIS A C 1
ATOM 1300 O O . HIS A 1 159 ? -9.638 -16.007 2.148 1.00 96.75 159 HIS A O 1
ATOM 1306 N N . ILE A 1 160 ? -9.874 -14.559 3.842 1.00 97.12 160 ILE A N 1
ATOM 1307 C CA . ILE A 1 160 ? -9.316 -15.451 4.854 1.00 97.12 160 ILE A CA 1
ATOM 1308 C C . ILE A 1 160 ? -10.411 -16.200 5.619 1.00 97.12 160 ILE A C 1
ATOM 1310 O O . ILE A 1 160 ? -11.537 -15.718 5.761 1.00 97.12 160 ILE A O 1
ATOM 1314 N N . LYS A 1 161 ? -10.100 -17.395 6.129 1.00 97.50 161 LYS A N 1
ATOM 1315 C CA . LYS A 1 161 ? -11.027 -18.160 6.971 1.00 97.50 161 LYS A CA 1
ATOM 1316 C C . LYS A 1 161 ? -11.205 -17.452 8.324 1.00 97.50 161 LYS A C 1
ATOM 1318 O O . LYS A 1 161 ? -10.215 -17.236 9.020 1.00 97.50 161 LYS A O 1
ATOM 1323 N N . PRO A 1 162 ? -12.442 -17.192 8.788 1.00 95.31 162 PRO A N 1
ATOM 1324 C CA . PRO A 1 162 ? -12.661 -16.548 10.088 1.00 95.31 162 PRO A CA 1
ATOM 1325 C C . PRO A 1 162 ? -12.025 -17.292 11.274 1.00 95.31 162 PRO A C 1
ATOM 1327 O O . PRO A 1 162 ? -11.652 -16.683 12.269 1.00 95.31 162 PRO A O 1
ATOM 1330 N N . SER A 1 163 ? -11.864 -18.617 11.173 1.00 95.81 163 SER A N 1
ATOM 1331 C CA . SER A 1 163 ? -11.276 -19.442 12.235 1.00 95.81 163 SER A CA 1
ATOM 1332 C C . SER A 1 163 ? -9.792 -19.177 12.496 1.00 95.81 163 SER A C 1
ATOM 1334 O O . SER A 1 163 ? -9.326 -19.501 13.583 1.00 95.81 163 SER A O 1
ATOM 1336 N N . VAL A 1 164 ? -9.051 -18.634 11.522 1.00 96.50 164 VAL A N 1
ATOM 1337 C CA . VAL A 1 164 ? -7.615 -18.318 11.665 1.00 96.50 164 VAL A CA 1
ATOM 1338 C C . VAL A 1 164 ? -7.363 -16.826 11.905 1.00 96.50 164 VAL A C 1
ATOM 1340 O O . VAL A 1 164 ? -6.213 -16.401 11.991 1.00 96.50 164 VAL A O 1
ATOM 1343 N N . ARG A 1 165 ? -8.435 -16.029 12.015 1.00 95.75 165 ARG A N 1
ATOM 1344 C CA . ARG A 1 165 ? -8.401 -14.594 12.333 1.00 95.75 165 ARG A CA 1
ATOM 1345 C C . ARG A 1 165 ? -9.488 -14.236 13.360 1.00 95.75 165 ARG A C 1
ATOM 1347 O O . ARG A 1 165 ? -10.456 -13.548 13.028 1.00 95.75 165 ARG A O 1
ATOM 1354 N N . PRO A 1 166 ? -9.397 -14.757 14.599 1.00 97.06 166 PRO A N 1
ATOM 1355 C CA . PRO A 1 166 ? -10.292 -14.343 15.673 1.00 97.06 166 PRO A CA 1
ATOM 1356 C C . PRO A 1 166 ? -10.082 -12.861 16.005 1.00 97.06 166 PRO A C 1
ATOM 1358 O O . PRO A 1 166 ? -8.959 -12.368 15.999 1.00 97.06 166 PRO A O 1
ATOM 1361 N N . ILE A 1 167 ? -11.169 -12.157 16.321 1.00 98.56 167 ILE A N 1
ATOM 1362 C CA . ILE A 1 167 ? -11.108 -10.753 16.739 1.00 98.56 167 ILE A CA 1
ATOM 1363 C C . ILE A 1 167 ? -10.922 -10.688 18.253 1.00 98.56 167 ILE A C 1
ATOM 1365 O O . ILE A 1 167 ? -11.735 -11.247 18.995 1.00 98.56 167 ILE A O 1
ATOM 1369 N N . ASP A 1 168 ? -9.903 -9.965 18.710 1.00 98.56 168 ASP A N 1
ATOM 1370 C CA . ASP A 1 168 ? -9.648 -9.737 20.126 1.00 98.56 168 ASP A CA 1
ATOM 1371 C C . ASP A 1 168 ? -10.710 -8.820 20.738 1.00 98.56 168 ASP A C 1
ATOM 1373 O O . ASP A 1 168 ? -10.982 -7.708 20.273 1.00 98.56 168 ASP A O 1
ATOM 1377 N N . GLU A 1 169 ? -11.311 -9.312 21.823 1.00 98.00 169 GLU A N 1
ATOM 1378 C CA . GLU A 1 169 ? -12.300 -8.604 22.638 1.00 98.00 169 GLU A CA 1
ATOM 1379 C C . GLU A 1 169 ? -13.324 -7.804 21.791 1.00 98.00 169 GLU A C 1
ATOM 1381 O O . GLU A 1 169 ? -13.412 -6.572 21.896 1.00 98.00 169 GLU A O 1
ATOM 1386 N N . PRO A 1 170 ? -14.129 -8.467 20.933 1.00 96.56 170 PRO A N 1
ATOM 1387 C CA . PRO A 1 170 ? -14.941 -7.796 19.910 1.00 96.56 170 PRO A CA 1
ATOM 1388 C C . PRO A 1 170 ? -16.016 -6.870 20.501 1.00 96.56 170 PRO A C 1
ATOM 1390 O O . PRO A 1 170 ? -16.447 -5.921 19.849 1.00 96.56 170 PRO A O 1
ATOM 1393 N N . GLY A 1 171 ? -16.430 -7.118 21.749 1.00 96.00 171 GLY A N 1
ATOM 1394 C CA . GLY A 1 171 ? -17.375 -6.281 22.495 1.00 96.00 171 GLY A CA 1
ATOM 1395 C C . GLY A 1 171 ? -16.739 -5.202 23.379 1.00 96.00 171 GLY A C 1
ATOM 1396 O O . GLY A 1 171 ? -17.474 -4.418 23.971 1.00 96.00 171 GLY A O 1
ATOM 1397 N N . ASN A 1 172 ? -15.408 -5.153 23.507 1.00 97.50 172 ASN A N 1
ATOM 1398 C CA . ASN A 1 172 ? -14.722 -4.173 24.349 1.00 97.50 172 ASN A CA 1
ATOM 1399 C C . ASN A 1 172 ? -14.263 -2.976 23.508 1.00 97.50 172 ASN A C 1
ATOM 1401 O O . ASN A 1 172 ? -13.293 -3.077 22.758 1.00 97.50 172 ASN A O 1
ATOM 1405 N N . SER A 1 173 ? -14.924 -1.826 23.637 1.00 96.00 173 SER A N 1
ATOM 1406 C CA . SER A 1 173 ? -14.557 -0.609 22.899 1.00 96.00 173 SER A CA 1
ATOM 1407 C C . SER A 1 173 ? -13.208 -0.015 23.310 1.00 96.00 173 SER A C 1
ATOM 1409 O O . SER A 1 173 ? -12.643 0.763 22.552 1.00 96.00 173 SER A O 1
ATOM 1411 N N . LYS A 1 174 ? -12.641 -0.409 24.457 1.00 97.38 174 LYS A N 1
ATOM 1412 C CA . LYS A 1 174 ? -11.306 0.033 24.892 1.00 97.38 174 LYS A CA 1
ATOM 1413 C C . LYS A 1 174 ? -10.161 -0.711 24.212 1.00 97.38 174 LYS A C 1
ATOM 1415 O O . LYS A 1 174 ? -9.012 -0.316 24.362 1.00 97.38 174 LYS A O 1
ATOM 1420 N N . VAL A 1 175 ? -10.449 -1.794 23.496 1.00 98.25 175 VAL A N 1
ATOM 1421 C CA . VAL A 1 175 ? -9.441 -2.562 22.762 1.00 98.25 175 VAL A CA 1
ATOM 1422 C C . VAL A 1 175 ? -9.503 -2.187 21.295 1.00 98.25 175 VAL A C 1
ATOM 1424 O O . VAL A 1 175 ? -10.531 -2.389 20.651 1.00 98.25 175 VAL A O 1
ATOM 1427 N N . ILE A 1 176 ? -8.400 -1.673 20.768 1.00 98.50 176 ILE A N 1
ATOM 1428 C CA . ILE A 1 176 ? -8.243 -1.388 19.345 1.00 98.50 176 ILE A CA 1
ATOM 1429 C C . ILE A 1 176 ? -7.521 -2.572 18.717 1.00 98.50 176 ILE A C 1
ATOM 1431 O O . ILE A 1 176 ? -6.463 -2.980 19.206 1.00 98.50 176 ILE A O 1
ATOM 1435 N N . VAL A 1 177 ? -8.086 -3.120 17.645 1.00 98.62 177 VAL A N 1
ATOM 1436 C CA . VAL A 1 177 ? -7.449 -4.209 16.896 1.00 98.62 177 VAL A CA 1
ATOM 1437 C C . VAL A 1 177 ? -6.730 -3.676 15.669 1.00 98.62 177 VAL A C 1
ATOM 1439 O O . VAL A 1 177 ? -7.097 -2.624 15.141 1.00 98.62 177 VAL A O 1
ATOM 1442 N N . SER A 1 178 ? -5.705 -4.393 15.218 1.00 98.25 178 SER A N 1
ATOM 1443 C CA . SER A 1 178 ? -5.069 -4.116 13.940 1.00 98.25 178 SER A CA 1
ATOM 1444 C C . SER A 1 178 ? -6.110 -4.212 12.828 1.00 98.25 178 SER A C 1
ATOM 1446 O O . SER A 1 178 ? -6.914 -5.148 12.782 1.00 98.25 178 SER A O 1
ATOM 1448 N N . ALA A 1 179 ? -6.100 -3.225 11.940 1.00 97.81 179 ALA A N 1
ATOM 1449 C CA . ALA A 1 179 ? -7.007 -3.160 10.804 1.00 97.81 179 ALA A CA 1
ATOM 1450 C C . ALA A 1 179 ? -6.512 -3.991 9.605 1.00 97.81 179 ALA A C 1
ATOM 1452 O O . ALA A 1 179 ? -7.277 -4.203 8.670 1.00 97.81 179 ALA A O 1
ATOM 1453 N N . ALA A 1 180 ? -5.267 -4.474 9.618 1.00 96.62 180 ALA A N 1
ATOM 1454 C CA . ALA A 1 180 ? -4.694 -5.306 8.561 1.00 96.62 180 ALA A CA 1
ATOM 1455 C C . ALA A 1 180 ? -3.607 -6.245 9.104 1.00 96.62 180 ALA A C 1
ATOM 1457 O O . ALA A 1 180 ? -2.984 -5.937 10.125 1.00 96.62 180 ALA A O 1
ATOM 1458 N N . ASP A 1 181 ? -3.336 -7.336 8.382 1.00 96.12 181 ASP A N 1
ATOM 1459 C CA . ASP A 1 181 ? -2.105 -8.113 8.563 1.00 96.12 181 ASP A CA 1
ATOM 1460 C C . ASP A 1 181 ? -0.930 -7.209 8.167 1.00 96.12 181 ASP A C 1
ATOM 1462 O O . ASP A 1 181 ? -0.797 -6.856 6.998 1.00 96.12 181 ASP A O 1
ATOM 1466 N N . SER A 1 182 ? -0.154 -6.734 9.143 1.00 93.50 182 SER A N 1
ATOM 1467 C CA . SER A 1 182 ? 0.831 -5.674 8.910 1.00 93.50 182 SER A CA 1
ATOM 1468 C C . SER A 1 182 ? 1.916 -5.593 9.984 1.00 93.50 182 SER A C 1
ATOM 1470 O O . SER A 1 182 ? 1.727 -5.953 11.144 1.00 93.50 182 SER A O 1
ATOM 1472 N N . ALA A 1 183 ? 3.072 -5.054 9.608 1.00 91.50 183 ALA A N 1
ATOM 1473 C CA . ALA A 1 183 ? 4.174 -4.729 10.503 1.00 91.50 183 ALA A CA 1
ATOM 1474 C C . ALA A 1 183 ? 4.009 -3.316 11.089 1.00 91.50 183 ALA A C 1
ATOM 1476 O O . ALA A 1 183 ? 4.005 -2.329 10.351 1.00 91.50 183 ALA A O 1
ATOM 1477 N N . PHE A 1 184 ? 3.904 -3.201 12.416 1.00 89.94 184 PHE A N 1
ATOM 1478 C CA . PHE A 1 184 ? 3.689 -1.927 13.108 1.00 89.94 184 PHE A CA 1
ATOM 1479 C C . PHE A 1 184 ? 4.909 -0.998 13.001 1.00 89.94 184 PHE A C 1
ATOM 1481 O O . PHE A 1 184 ? 5.970 -1.281 13.559 1.00 89.94 184 PHE A O 1
ATOM 1488 N N . GLY A 1 185 ? 4.745 0.130 12.304 1.00 82.50 185 GLY A N 1
ATOM 1489 C CA . GLY A 1 185 ? 5.806 1.108 12.049 1.00 82.50 185 GLY A CA 1
ATOM 1490 C C . GLY A 1 185 ? 5.955 2.161 13.148 1.00 82.50 185 GLY A C 1
ATOM 1491 O O . GLY A 1 185 ? 7.051 2.678 13.364 1.00 82.50 185 GLY A O 1
ATOM 1492 N N . GLY A 1 186 ? 4.875 2.461 13.869 1.00 83.62 186 GLY A N 1
ATOM 1493 C CA . GLY A 1 186 ? 4.886 3.385 14.999 1.00 83.62 186 GLY A CA 1
ATOM 1494 C C . GLY A 1 186 ? 3.597 4.188 15.144 1.00 83.62 186 GLY A C 1
ATOM 1495 O O . GLY A 1 186 ? 2.643 4.038 14.378 1.00 83.62 186 GLY A O 1
ATOM 1496 N N . SER A 1 187 ? 3.589 5.065 16.147 1.00 85.94 187 SER A N 1
ATOM 1497 C CA . SER A 1 187 ? 2.505 6.011 16.410 1.00 85.94 187 SER A CA 1
ATOM 1498 C C . SER A 1 187 ? 3.049 7.354 16.885 1.00 85.94 187 SER A C 1
ATOM 1500 O O . SER A 1 187 ? 4.030 7.391 17.631 1.00 85.94 187 SER A O 1
ATOM 1502 N N . TRP A 1 188 ? 2.383 8.441 16.509 1.00 85.56 188 TRP A N 1
ATOM 1503 C CA . TRP A 1 188 ? 2.797 9.811 16.791 1.00 85.56 188 TRP A CA 1
ATOM 1504 C C . TRP A 1 188 ? 1.598 10.658 17.230 1.00 85.56 188 TRP A C 1
ATOM 1506 O O . TRP A 1 188 ? 0.517 10.527 16.647 1.00 85.56 188 TRP A O 1
ATOM 1516 N N . PRO A 1 189 ? 1.761 11.521 18.249 1.00 83.50 189 PRO A N 1
ATOM 1517 C CA . PRO A 1 189 ? 0.725 12.475 18.616 1.00 83.50 189 PRO A CA 1
ATOM 1518 C C . PRO A 1 189 ? 0.505 13.477 17.479 1.00 83.50 189 PRO A C 1
ATOM 1520 O O . PRO A 1 189 ? 1.451 13.869 16.796 1.00 83.50 189 PRO A O 1
ATOM 1523 N N . ILE A 1 190 ? -0.744 13.891 17.307 1.00 84.06 190 ILE A N 1
ATOM 1524 C CA . ILE A 1 190 ? -1.149 14.967 16.403 1.00 84.06 190 ILE A CA 1
ATOM 1525 C C . ILE A 1 190 ? -1.149 16.248 17.231 1.00 84.06 190 ILE A C 1
ATOM 1527 O O . ILE A 1 190 ? -1.743 16.273 18.311 1.00 84.06 190 ILE A O 1
ATOM 1531 N N . ASP A 1 191 ? -0.471 17.294 16.767 1.00 77.69 191 ASP A N 1
ATOM 1532 C CA . ASP A 1 191 ? -0.447 18.565 17.491 1.00 77.69 191 ASP A CA 1
ATOM 1533 C C . ASP A 1 191 ? -1.869 19.163 17.580 1.00 77.69 191 ASP A C 1
ATOM 1535 O O . ASP A 1 191 ? -2.706 19.022 16.693 1.00 77.69 191 ASP A O 1
ATOM 1539 N N . GLU A 1 192 ? -2.192 19.788 18.708 1.00 72.62 192 GLU A N 1
ATOM 1540 C CA . GLU A 1 192 ? -3.488 20.438 18.921 1.00 72.62 192 GLU A CA 1
ATOM 1541 C C . GLU A 1 192 ? -3.487 21.890 18.420 1.00 72.62 192 GLU A C 1
ATOM 1543 O O . GLU A 1 192 ? -4.535 22.411 18.036 1.00 72.62 192 GLU A O 1
ATOM 1548 N N . TYR A 1 193 ? -2.319 22.543 18.423 1.00 63.88 193 TYR A N 1
ATOM 1549 C CA . TYR A 1 193 ? -2.179 23.990 18.230 1.00 63.88 193 TYR A CA 1
ATOM 1550 C C . TYR A 1 193 ? -1.299 24.379 17.045 1.00 63.88 193 TYR A C 1
ATOM 1552 O O . TYR A 1 193 ? -1.227 25.566 16.719 1.00 63.88 193 TYR A O 1
ATOM 1560 N N . ALA A 1 194 ? -0.605 23.431 16.423 1.00 57.69 194 ALA A N 1
ATOM 1561 C CA . ALA A 1 194 ? 0.217 23.732 15.264 1.00 57.69 194 ALA A CA 1
ATOM 1562 C C . ALA A 1 194 ? -0.612 23.757 13.974 1.00 57.69 194 ALA A C 1
ATOM 1564 O O . ALA A 1 194 ? -1.516 22.953 13.765 1.00 57.69 194 ALA A O 1
ATOM 1565 N N . ASP A 1 195 ? -0.210 24.626 13.045 1.00 54.12 195 ASP A N 1
ATOM 1566 C CA . ASP A 1 195 ? -0.638 24.555 11.642 1.00 54.12 195 ASP A CA 1
ATOM 1567 C C . ASP A 1 195 ? -0.103 23.276 10.948 1.00 54.12 195 ASP A C 1
ATOM 1569 O O . ASP A 1 195 ? -0.435 22.984 9.797 1.00 54.12 195 ASP A O 1
ATOM 1573 N N . THR A 1 196 ? 0.759 22.517 11.640 1.00 54.03 196 THR A N 1
ATOM 1574 C CA . THR A 1 196 ? 1.546 21.390 11.135 1.00 54.03 196 THR A CA 1
ATOM 1575 C C . THR A 1 196 ? 1.665 20.324 12.228 1.00 54.03 196 THR A C 1
ATOM 1577 O O . THR A 1 196 ? 2.306 20.568 13.247 1.00 54.03 196 THR A O 1
ATOM 1580 N N . ASP A 1 197 ? 1.089 19.144 12.031 1.00 57.34 197 ASP A N 1
ATOM 1581 C CA . ASP A 1 197 ? 0.965 18.131 13.088 1.00 57.34 197 ASP A CA 1
ATOM 1582 C C . ASP A 1 197 ? 2.260 17.352 13.337 1.00 57.34 197 ASP A C 1
ATOM 1584 O O . ASP A 1 197 ? 2.471 16.813 14.421 1.00 57.34 197 ASP A O 1
ATOM 1588 N N . PHE A 1 198 ? 3.157 17.312 12.349 1.00 57.53 198 PHE A N 1
ATOM 1589 C CA . PHE A 1 198 ? 4.519 16.817 12.519 1.00 57.53 198 PHE A CA 1
ATOM 1590 C C . PHE A 1 198 ? 5.464 17.398 11.462 1.00 57.53 198 PHE A C 1
ATOM 1592 O O . PHE A 1 198 ? 5.062 17.851 10.388 1.00 57.53 198 PHE A O 1
ATOM 1599 N N . THR A 1 199 ? 6.762 17.373 11.774 1.00 50.19 199 THR A N 1
ATOM 1600 C CA . THR A 1 199 ? 7.826 17.773 10.847 1.00 50.19 199 THR A CA 1
ATOM 1601 C C . THR A 1 199 ? 8.594 16.547 10.382 1.00 50.19 199 THR A C 1
ATOM 1603 O O . THR A 1 199 ? 9.209 15.837 11.178 1.00 50.19 199 THR A O 1
ATOM 1606 N N . SER A 1 200 ? 8.615 16.339 9.072 1.00 46.53 200 SER A N 1
ATOM 1607 C CA . SER A 1 200 ? 9.386 15.294 8.413 1.00 46.53 200 SER A CA 1
ATOM 1608 C C . SER A 1 200 ? 10.499 15.912 7.579 1.00 46.53 200 SER A C 1
ATOM 1610 O O . SER A 1 200 ? 10.220 16.657 6.645 1.00 46.53 200 SER A O 1
ATOM 1612 N N . LYS A 1 201 ? 11.770 15.635 7.906 1.00 40.31 201 LYS A N 1
ATOM 1613 C CA . LYS A 1 201 ? 12.943 16.201 7.198 1.00 40.31 201 LYS A CA 1
ATOM 1614 C C . LYS A 1 201 ? 12.880 17.737 7.025 1.00 40.31 201 LYS A C 1
ATOM 1616 O O . LYS A 1 201 ? 13.380 18.277 6.045 1.00 40.31 201 LYS A O 1
ATOM 1621 N N . GLY A 1 202 ? 12.269 18.446 7.980 1.00 44.25 202 GLY A N 1
ATOM 1622 C CA . GLY A 1 202 ? 12.076 19.902 7.925 1.00 44.25 202 GLY A CA 1
ATOM 1623 C C . GLY A 1 202 ? 10.854 20.368 7.121 1.00 44.25 202 GLY A C 1
ATOM 1624 O O . GLY A 1 202 ? 10.600 21.568 7.077 1.00 44.25 202 GLY A O 1
ATOM 1625 N N . ILE A 1 203 ? 10.093 19.448 6.520 1.00 48.78 203 ILE A N 1
ATOM 1626 C CA . ILE A 1 203 ? 8.842 19.724 5.810 1.00 48.78 203 ILE A CA 1
ATOM 1627 C C . ILE A 1 203 ? 7.670 19.520 6.780 1.00 48.78 203 ILE A C 1
ATOM 1629 O O . ILE A 1 203 ? 7.535 18.432 7.355 1.00 48.78 203 ILE A O 1
ATOM 1633 N N . PRO A 1 204 ? 6.829 20.545 6.982 1.00 61.47 204 PRO A N 1
ATOM 1634 C CA . PRO A 1 204 ? 5.626 20.405 7.781 1.00 61.47 204 PRO A CA 1
ATOM 1635 C C . PRO A 1 204 ? 4.537 19.633 7.032 1.00 61.47 204 PRO A C 1
ATOM 1637 O O . PRO A 1 204 ? 4.254 19.936 5.873 1.00 61.47 204 PRO A O 1
ATOM 1640 N N . TRP A 1 205 ? 3.889 18.695 7.718 1.00 68.19 205 TRP A N 1
ATOM 1641 C CA . TRP A 1 205 ? 2.709 17.984 7.224 1.00 68.19 205 TRP A CA 1
ATOM 1642 C C . TRP A 1 205 ? 1.527 18.203 8.160 1.00 68.19 205 TRP A C 1
ATOM 1644 O O . TRP A 1 205 ? 1.699 18.231 9.379 1.00 68.19 205 TRP A O 1
ATOM 1654 N N . ASN A 1 206 ? 0.332 18.354 7.588 1.00 74.81 206 ASN A N 1
ATOM 1655 C CA . ASN A 1 206 ? -0.912 18.477 8.341 1.00 74.81 206 ASN A CA 1
ATOM 1656 C C . ASN A 1 206 ? -1.778 17.231 8.124 1.00 74.81 206 ASN A C 1
ATOM 1658 O O . ASN A 1 206 ? -2.006 16.829 6.984 1.00 74.81 206 ASN A O 1
ATOM 1662 N N . ILE A 1 207 ? -2.290 16.630 9.195 1.00 79.88 207 ILE A N 1
ATOM 1663 C CA . ILE A 1 207 ? -3.152 15.449 9.154 1.00 79.88 207 ILE A CA 1
ATOM 1664 C C . ILE A 1 207 ? -4.393 15.691 8.292 1.00 79.88 207 ILE A C 1
ATOM 1666 O O . ILE A 1 207 ? -4.844 14.782 7.606 1.00 79.88 207 ILE A O 1
ATOM 1670 N N . SER A 1 208 ? -4.896 16.925 8.227 1.00 79.94 208 SER A N 1
ATOM 1671 C CA . SER A 1 208 ? -6.014 17.296 7.353 1.00 79.94 208 SER A CA 1
ATOM 1672 C C . SER A 1 208 ? -5.688 17.046 5.882 1.00 79.94 208 SER A C 1
ATOM 1674 O O . SER A 1 208 ? -6.543 16.553 5.156 1.00 79.94 208 SER A O 1
ATOM 1676 N N . GLN A 1 209 ? -4.436 17.251 5.454 1.00 80.75 209 GLN A N 1
ATOM 1677 C CA . GLN A 1 209 ? -4.004 16.929 4.089 1.00 80.75 209 GLN A CA 1
ATOM 1678 C C . GLN A 1 209 ? -3.995 15.417 3.851 1.00 80.75 209 GLN A C 1
ATOM 1680 O O . GLN A 1 209 ? -4.454 14.951 2.810 1.00 80.75 209 GLN A O 1
ATOM 1685 N N . LEU A 1 210 ? -3.555 14.622 4.835 1.00 83.56 210 LEU A N 1
ATOM 1686 C CA . LEU A 1 210 ? -3.675 13.162 4.749 1.00 83.56 210 LEU A CA 1
ATOM 1687 C C . LEU A 1 210 ? -5.138 12.739 4.586 1.00 83.56 210 LEU A C 1
ATOM 1689 O O . LEU A 1 210 ? -5.441 11.833 3.816 1.00 83.56 210 LEU A O 1
ATOM 1693 N N . LEU A 1 211 ? -6.045 13.435 5.262 1.00 86.88 211 LEU A N 1
ATOM 1694 C CA . LEU A 1 211 ? -7.483 13.189 5.232 1.00 86.88 211 LEU A CA 1
ATOM 1695 C C . LEU A 1 211 ? -8.211 13.904 4.065 1.00 86.88 211 LEU A C 1
ATOM 1697 O O . LEU A 1 211 ? -9.445 13.882 4.002 1.00 86.88 211 LEU A O 1
ATOM 1701 N N . GLU A 1 212 ? -7.465 14.515 3.133 1.00 88.06 212 GLU A N 1
ATOM 1702 C CA . GLU A 1 212 ? -7.971 15.278 1.979 1.00 88.06 212 GLU A CA 1
ATOM 1703 C C . GLU A 1 212 ? -9.018 16.323 2.391 1.00 88.06 212 GLU A C 1
ATOM 1705 O O . GLU A 1 212 ? -10.166 16.293 1.933 1.00 88.06 212 GLU A O 1
ATOM 1710 N N . ASP A 1 213 ? -8.630 17.168 3.350 1.00 80.81 213 ASP A N 1
ATOM 1711 C CA . ASP A 1 213 ? -9.403 18.283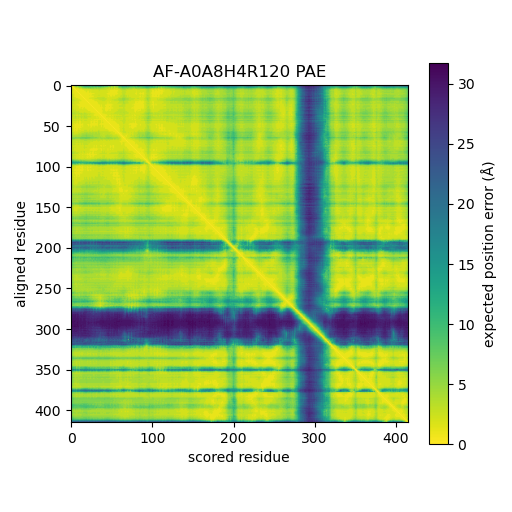 3.904 1.00 80.81 213 ASP A CA 1
ATOM 1712 C C . ASP A 1 213 ? -10.861 17.910 4.207 1.00 80.81 213 ASP A C 1
ATOM 1714 O O . ASP A 1 213 ? -11.806 18.657 3.940 1.00 80.81 213 ASP A O 1
ATOM 1718 N N . THR A 1 214 ? -11.054 16.709 4.764 1.00 84.75 214 THR A N 1
ATOM 1719 C CA . THR A 1 214 ? -12.358 16.289 5.274 1.00 84.75 214 THR A CA 1
ATOM 1720 C C . THR A 1 214 ? -12.903 17.315 6.265 1.00 84.75 214 THR A C 1
ATOM 1722 O O . THR A 1 214 ? -12.172 17.889 7.075 1.00 84.75 214 THR A O 1
ATOM 1725 N N . VAL A 1 215 ? -14.227 17.476 6.270 1.00 89.06 215 VAL A N 1
ATOM 1726 C CA . VAL A 1 215 ? -14.953 18.290 7.257 1.00 89.06 215 VAL A CA 1
ATOM 1727 C C . VAL A 1 215 ? -14.707 17.835 8.701 1.00 89.06 215 VAL A C 1
ATOM 1729 O O . VAL A 1 215 ? -14.987 18.579 9.637 1.00 89.06 215 VAL A O 1
ATOM 1732 N N . PHE A 1 216 ? -14.180 16.622 8.890 1.00 89.81 216 PHE A N 1
ATOM 1733 C CA . PHE A 1 216 ? -13.817 16.066 10.189 1.00 89.81 216 PHE A CA 1
ATOM 1734 C C . PHE A 1 216 ? -12.351 16.312 10.581 1.00 89.81 216 PHE A C 1
ATOM 1736 O O . PHE A 1 216 ? -11.970 15.929 11.679 1.00 89.81 216 PHE A O 1
ATOM 1743 N N . GLY A 1 217 ? -11.520 16.938 9.740 1.00 86.88 217 GLY A N 1
ATOM 1744 C CA . GLY A 1 217 ? -10.065 17.017 9.945 1.00 86.88 217 GLY A CA 1
ATOM 1745 C C . GLY A 1 217 ? -9.683 17.628 11.295 1.00 86.88 217 GLY A C 1
ATOM 1746 O O . GLY A 1 217 ? -8.926 17.033 12.061 1.00 86.88 217 GLY A O 1
ATOM 1747 N N . ASP A 1 218 ? -10.323 18.746 11.651 1.00 88.00 218 ASP A N 1
ATOM 1748 C CA . ASP A 1 218 ? -10.116 19.446 12.926 1.00 88.00 218 ASP A CA 1
ATOM 1749 C C . ASP A 1 218 ? -10.410 18.587 14.160 1.00 88.00 218 ASP A C 1
ATOM 1751 O O . ASP A 1 218 ? -9.865 18.836 15.234 1.00 88.00 218 ASP A O 1
ATOM 1755 N N . ARG A 1 219 ? -11.262 17.567 14.031 1.00 92.06 219 ARG A N 1
ATOM 1756 C CA . ARG A 1 219 ? -11.605 16.684 15.145 1.00 92.06 219 ARG A CA 1
ATOM 1757 C C . ARG A 1 219 ? -10.443 15.787 15.574 1.00 92.06 219 ARG A C 1
ATOM 1759 O O . ARG A 1 219 ? -10.405 15.365 16.728 1.00 92.06 219 ARG A O 1
ATOM 1766 N N . PHE A 1 220 ? -9.504 15.513 14.671 1.00 91.62 220 PHE A N 1
ATOM 1767 C CA . PHE A 1 220 ? -8.338 14.673 14.945 1.00 91.62 220 PHE A CA 1
ATOM 1768 C C . PHE A 1 220 ? -7.183 15.429 15.620 1.00 91.62 220 PHE A C 1
ATOM 1770 O O . PHE A 1 220 ? -6.231 14.793 16.073 1.00 91.62 220 PHE A O 1
ATOM 1777 N N . LYS A 1 221 ? -7.268 16.762 15.748 1.00 87.88 221 LYS A N 1
ATOM 1778 C CA . LYS A 1 221 ? -6.276 17.584 16.463 1.00 87.88 221 LYS A CA 1
ATOM 1779 C C . LYS A 1 221 ? -6.098 17.125 17.910 1.00 87.88 221 LYS A C 1
ATOM 1781 O O . LYS A 1 221 ? -7.066 16.803 18.603 1.00 87.88 221 LYS A O 1
ATOM 1786 N N . GLY A 1 222 ? -4.847 17.085 18.372 1.00 86.94 222 GLY A N 1
ATOM 1787 C CA . GLY A 1 222 ? -4.501 16.561 19.699 1.00 86.94 222 GLY A CA 1
ATOM 1788 C C . GLY A 1 222 ? -4.684 15.044 19.855 1.00 86.94 222 GLY A C 1
ATOM 1789 O O . GLY A 1 222 ? -4.598 14.531 20.971 1.00 86.94 222 GLY A O 1
ATOM 1790 N N . GLY A 1 223 ? -5.014 14.342 18.768 1.00 91.88 223 GLY A N 1
ATOM 1791 C CA . GLY A 1 223 ? -5.198 12.900 18.713 1.00 91.88 223 GLY A CA 1
ATOM 1792 C C . GLY A 1 223 ? -3.897 12.125 18.517 1.00 91.88 223 GLY A C 1
ATOM 1793 O O . GLY A 1 223 ? -2.805 12.595 18.841 1.00 91.88 223 GLY A O 1
ATOM 1794 N N . VAL A 1 224 ? -4.012 10.918 17.962 1.00 90.50 224 V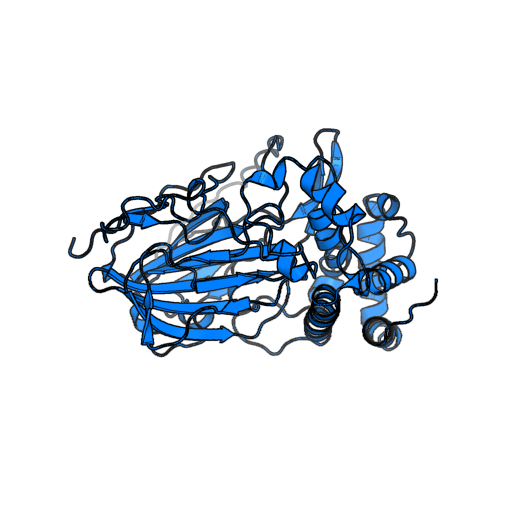AL A N 1
ATOM 1795 C CA . VAL A 1 224 ? -2.859 10.077 17.614 1.00 90.50 224 VAL A CA 1
ATOM 1796 C C . VAL A 1 224 ? -3.024 9.485 16.221 1.00 90.50 224 VAL A C 1
ATOM 1798 O O . VAL A 1 224 ? -4.107 9.050 15.833 1.00 90.50 224 VAL A O 1
ATOM 1801 N N . PHE A 1 225 ? -1.926 9.467 15.479 1.00 89.56 225 PHE A N 1
ATOM 1802 C CA . PHE A 1 225 ? -1.794 8.824 14.180 1.00 89.56 225 PHE A CA 1
ATOM 1803 C C . PHE A 1 225 ? -0.858 7.619 14.319 1.00 89.56 225 PHE A C 1
ATOM 1805 O O . PHE A 1 225 ? 0.164 7.703 14.998 1.00 89.56 225 PHE A O 1
ATOM 1812 N N . MET A 1 226 ? -1.182 6.505 13.670 1.00 90.50 226 MET A N 1
ATOM 1813 C CA . MET A 1 226 ? -0.321 5.327 13.582 1.00 90.50 226 MET A CA 1
ATOM 1814 C C . MET A 1 226 ? -0.100 4.914 12.132 1.00 90.50 226 MET A C 1
ATOM 1816 O O . MET A 1 226 ? -0.936 5.184 11.270 1.00 90.50 226 MET A O 1
ATOM 1820 N N . HIS A 1 227 ? 1.021 4.240 11.890 1.00 88.94 227 HIS A N 1
ATOM 1821 C CA . HIS A 1 227 ? 1.392 3.696 10.587 1.00 88.94 227 HIS A CA 1
ATOM 1822 C C . HIS A 1 227 ? 1.834 2.241 10.734 1.00 88.94 227 HIS A C 1
ATOM 1824 O O . HIS A 1 227 ? 2.546 1.886 11.681 1.00 88.94 227 HIS A O 1
ATOM 1830 N N . ALA A 1 228 ? 1.406 1.404 9.797 1.00 88.75 228 ALA A N 1
ATOM 1831 C CA . ALA A 1 228 ? 1.851 0.028 9.661 1.00 88.75 228 ALA A CA 1
ATOM 1832 C C . ALA A 1 228 ? 1.953 -0.367 8.183 1.00 88.75 228 ALA A C 1
ATOM 1834 O O . ALA A 1 228 ? 1.291 0.204 7.318 1.00 88.75 228 ALA A O 1
ATOM 1835 N N . PHE A 1 229 ? 2.800 -1.354 7.919 1.00 86.06 229 PHE A N 1
ATOM 1836 C CA . PHE A 1 229 ? 3.218 -1.759 6.585 1.00 86.06 229 PHE A CA 1
ATOM 1837 C C . PHE A 1 229 ? 2.685 -3.152 6.215 1.00 86.06 229 PHE A C 1
ATOM 1839 O O . PHE A 1 229 ? 2.817 -4.066 7.025 1.00 86.06 229 PHE A O 1
ATOM 1846 N N . LEU A 1 230 ? 2.167 -3.341 4.995 1.00 88.00 230 LEU A N 1
ATOM 1847 C CA . LEU A 1 230 ? 1.720 -4.639 4.477 1.00 88.00 230 LEU A CA 1
ATOM 1848 C C . LEU A 1 230 ? 2.659 -5.151 3.377 1.00 88.00 230 LEU A C 1
ATOM 1850 O O . LEU A 1 230 ? 2.802 -4.558 2.304 1.00 88.00 230 LEU A O 1
ATOM 1854 N N . ASN A 1 231 ? 3.249 -6.309 3.624 1.00 84.62 231 ASN A N 1
ATOM 1855 C CA . ASN A 1 231 ? 4.059 -7.075 2.692 1.00 84.62 231 ASN A CA 1
ATOM 1856 C C . ASN A 1 231 ? 3.205 -7.713 1.574 1.00 84.62 231 ASN A C 1
ATOM 1858 O O . ASN A 1 231 ? 2.040 -7.992 1.796 1.00 84.62 231 ASN A O 1
ATOM 1862 N N . THR A 1 232 ? 3.788 -8.048 0.415 1.00 84.62 232 THR A N 1
ATOM 1863 C CA . THR A 1 232 ? 3.139 -8.818 -0.672 1.00 84.62 232 THR A CA 1
ATOM 1864 C C . THR A 1 232 ? 2.610 -10.178 -0.238 1.00 84.62 232 THR A C 1
ATOM 1866 O O . THR A 1 232 ? 1.734 -10.741 -0.890 1.00 84.62 232 THR A O 1
ATOM 1869 N N . THR A 1 233 ? 3.191 -10.739 0.821 1.00 88.56 233 THR A N 1
ATOM 1870 C CA . THR A 1 233 ? 2.787 -12.024 1.399 1.00 88.56 233 THR A CA 1
ATOM 1871 C C . THR A 1 233 ? 1.589 -11.892 2.336 1.00 88.56 233 THR A C 1
ATOM 1873 O O . THR A 1 233 ? 0.942 -12.895 2.632 1.00 88.56 233 THR A O 1
ATOM 1876 N N . ASP A 1 234 ? 1.294 -10.678 2.811 1.00 92.00 234 ASP A N 1
ATOM 1877 C CA . ASP A 1 234 ? 0.231 -10.438 3.780 1.00 92.00 234 ASP A CA 1
ATOM 1878 C C . ASP A 1 234 ? -1.158 -10.592 3.136 1.00 92.00 234 ASP A C 1
ATOM 1880 O O . ASP A 1 234 ? -1.345 -10.739 1.919 1.00 92.00 234 ASP A O 1
ATOM 1884 N N . TYR A 1 235 ? -2.171 -10.599 3.992 1.00 94.75 235 TYR A N 1
ATOM 1885 C CA . TYR A 1 235 ? -3.564 -10.502 3.594 1.00 94.75 235 TYR A CA 1
ATOM 1886 C C . TYR A 1 235 ? -3.929 -9.036 3.315 1.00 94.75 235 TYR A C 1
ATOM 1888 O O . TYR A 1 235 ? -3.915 -8.188 4.205 1.00 94.75 235 TYR A O 1
ATOM 1896 N N . HIS A 1 236 ? -4.288 -8.731 2.066 1.00 94.31 236 HIS A N 1
ATOM 1897 C CA . HIS A 1 236 ? -4.460 -7.356 1.577 1.00 94.31 236 HIS A CA 1
ATOM 1898 C C . HIS A 1 236 ? -5.894 -6.805 1.668 1.00 94.31 236 HIS A C 1
ATOM 1900 O O . HIS A 1 236 ? -6.264 -5.903 0.908 1.00 94.31 236 HIS A O 1
ATOM 1906 N N . ARG A 1 237 ? -6.707 -7.302 2.606 1.00 95.62 237 ARG A N 1
ATOM 1907 C CA . ARG A 1 237 ? -7.997 -6.681 2.954 1.00 95.62 237 ARG A CA 1
ATOM 1908 C C . ARG A 1 237 ? -7.891 -6.001 4.315 1.00 95.62 237 ARG A C 1
ATOM 1910 O O . ARG A 1 237 ? -7.165 -6.463 5.192 1.00 95.62 237 ARG A O 1
ATOM 1917 N N . GLN A 1 238 ? -8.591 -4.884 4.474 1.00 96.50 238 GLN A N 1
ATOM 1918 C CA . GLN A 1 238 ? -8.585 -4.083 5.691 1.00 96.50 238 GLN A CA 1
ATOM 1919 C C . GLN A 1 238 ? -9.943 -4.155 6.378 1.00 96.50 238 GLN A C 1
ATOM 1921 O O . GLN A 1 238 ? -10.996 -4.224 5.739 1.00 96.50 238 GLN A O 1
ATOM 1926 N N . HIS A 1 239 ? -9.899 -4.102 7.701 1.00 98.50 239 HIS A N 1
ATOM 1927 C CA . HIS A 1 239 ? -11.027 -4.328 8.584 1.00 98.50 239 HIS A CA 1
ATOM 1928 C C . HIS A 1 239 ? -11.193 -3.172 9.573 1.00 98.50 239 HIS A C 1
ATOM 1930 O O . HIS A 1 239 ? -10.246 -2.459 9.902 1.00 98.50 239 HIS A O 1
ATOM 1936 N N . ALA A 1 240 ? -12.413 -2.981 10.062 1.00 98.62 240 ALA A N 1
ATOM 1937 C CA . ALA A 1 240 ? -12.739 -1.953 11.032 1.00 98.62 240 ALA A CA 1
ATOM 1938 C C . ALA A 1 240 ? -12.017 -2.233 12.370 1.00 98.62 240 ALA A C 1
ATOM 1940 O O . ALA A 1 240 ? -12.290 -3.257 13.006 1.00 98.62 240 ALA A O 1
ATOM 1941 N N . PRO A 1 241 ? -11.146 -1.329 12.857 1.00 98.50 241 PRO A N 1
ATOM 1942 C CA . PRO A 1 241 ? -10.433 -1.515 14.125 1.00 98.50 241 PRO A CA 1
ATOM 1943 C C . PRO A 1 241 ? -11.342 -1.316 15.348 1.00 98.50 241 PRO A C 1
ATOM 1945 O O . PRO A 1 241 ? -10.986 -1.680 16.472 1.00 98.50 241 PRO A O 1
ATOM 1948 N N . VAL A 1 242 ? -12.518 -0.716 15.136 1.00 98.56 242 VAL A N 1
ATOM 1949 C CA . VAL A 1 242 ? -13.522 -0.369 16.145 1.00 98.56 242 VAL A CA 1
ATOM 1950 C C . VAL A 1 242 ? -14.926 -0.529 15.561 1.00 98.56 242 VAL A C 1
ATOM 1952 O O . VAL A 1 242 ? -15.111 -0.461 14.348 1.00 98.56 242 VAL A O 1
ATOM 1955 N N . SER A 1 243 ? -15.928 -0.705 16.423 1.00 98.62 243 SER A N 1
ATOM 1956 C CA . SER A 1 243 ? -17.338 -0.669 16.012 1.00 98.62 243 SER A CA 1
ATOM 1957 C C . SER A 1 243 ? -17.841 0.776 15.929 1.00 98.62 243 SER A C 1
ATOM 1959 O O . SER A 1 243 ? -17.478 1.608 16.769 1.00 98.62 243 SER A O 1
ATOM 1961 N N . GLY A 1 244 ? -18.723 1.062 14.973 1.00 98.44 244 GLY A N 1
ATOM 1962 C CA . GLY A 1 244 ? -19.323 2.385 14.811 1.00 98.44 244 GLY A CA 1
ATOM 1963 C C . GLY A 1 244 ? -20.120 2.542 13.520 1.00 98.44 244 GLY A C 1
ATOM 1964 O O . GLY A 1 244 ? -20.431 1.566 12.837 1.00 98.44 244 GLY A O 1
ATOM 1965 N N . THR A 1 245 ? -20.460 3.787 13.196 1.00 98.81 245 THR A N 1
ATOM 1966 C CA . THR A 1 245 ? -21.124 4.140 11.931 1.00 98.81 245 THR A CA 1
ATOM 1967 C C . THR A 1 245 ? -20.114 4.773 10.989 1.00 98.81 245 THR A C 1
ATOM 1969 O O . THR A 1 245 ? -19.419 5.707 11.378 1.00 98.81 245 THR A O 1
ATOM 1972 N N . VAL A 1 246 ? -20.031 4.303 9.747 1.00 98.75 246 VAL A N 1
ATOM 1973 C CA . VAL A 1 246 ? -19.212 4.947 8.716 1.00 98.75 246 VAL A CA 1
ATOM 1974 C C . VAL A 1 246 ? -19.867 6.274 8.339 1.00 98.75 246 VAL A C 1
ATOM 1976 O O . VAL A 1 246 ? -21.011 6.294 7.891 1.00 98.75 246 VAL A O 1
ATOM 1979 N N . ILE A 1 247 ? -19.161 7.388 8.508 1.00 98.19 247 ILE A N 1
ATOM 1980 C CA . ILE A 1 247 ? -19.669 8.737 8.196 1.00 98.19 247 ILE A CA 1
ATOM 1981 C C . ILE A 1 247 ? -19.009 9.353 6.959 1.00 98.19 247 ILE A C 1
ATOM 1983 O O . ILE A 1 247 ? -19.567 10.266 6.355 1.00 98.19 247 ILE A O 1
ATOM 1987 N N . GLU A 1 248 ? -17.866 8.818 6.535 1.00 97.88 248 GLU A N 1
ATOM 1988 C CA . GLU A 1 248 ? -17.206 9.164 5.277 1.00 97.88 248 GLU A CA 1
ATOM 1989 C C . GLU A 1 248 ? -16.497 7.931 4.717 1.00 97.88 248 GLU A C 1
ATOM 1991 O O . GLU A 1 248 ? -15.894 7.167 5.469 1.00 97.88 248 GLU A O 1
ATOM 1996 N N . ALA A 1 249 ? -16.578 7.742 3.402 1.00 97.56 249 ALA A N 1
ATOM 1997 C CA . ALA A 1 249 ? -15.826 6.730 2.673 1.00 97.56 249 ALA A CA 1
ATOM 1998 C C . ALA A 1 249 ? -15.494 7.294 1.283 1.00 97.56 249 ALA A C 1
ATOM 2000 O O . ALA A 1 249 ? -16.411 7.576 0.507 1.00 97.56 249 ALA A O 1
ATOM 2001 N N . LYS A 1 250 ? -14.213 7.515 0.972 1.00 95.44 250 LYS A N 1
ATOM 2002 C CA . LYS A 1 250 ? -13.779 8.044 -0.334 1.00 95.44 250 LYS A CA 1
ATOM 2003 C C . LYS A 1 250 ? -12.411 7.513 -0.750 1.00 95.44 250 LYS A C 1
ATOM 2005 O O . LYS A 1 250 ? -11.564 7.240 0.095 1.00 95.44 250 LYS A O 1
ATOM 2010 N N . VAL A 1 251 ? -12.199 7.393 -2.059 1.00 92.88 251 VAL A N 1
ATOM 2011 C CA . VAL A 1 251 ? -10.877 7.140 -2.648 1.00 92.88 251 VAL A CA 1
ATOM 2012 C C . VAL A 1 251 ? -10.296 8.477 -3.084 1.00 92.88 251 VAL A C 1
ATOM 2014 O O . VAL A 1 251 ? -10.938 9.237 -3.808 1.00 92.88 251 VAL A O 1
ATOM 2017 N N . ILE A 1 252 ? -9.084 8.756 -2.628 1.00 91.62 252 ILE A N 1
ATOM 2018 C CA . ILE A 1 252 ? -8.340 9.981 -2.878 1.00 91.62 252 ILE A CA 1
ATOM 2019 C C . ILE A 1 252 ? -7.268 9.670 -3.932 1.00 91.62 252 ILE A C 1
ATOM 2021 O O . ILE A 1 252 ? -6.414 8.806 -3.700 1.00 91.62 252 ILE A O 1
ATOM 2025 N N . PRO A 1 253 ? -7.299 10.332 -5.104 1.00 89.12 253 PRO A N 1
ATOM 2026 C CA . PRO A 1 253 ? -6.263 10.177 -6.115 1.00 89.12 253 PRO A CA 1
ATOM 2027 C C . PRO A 1 253 ? -4.893 10.625 -5.600 1.00 89.12 253 PRO A C 1
ATOM 2029 O O . PRO A 1 253 ? -4.779 11.614 -4.884 1.00 89.12 253 PRO A O 1
ATOM 2032 N N . GLY A 1 254 ? -3.839 9.947 -6.041 1.00 88.19 254 GLY A N 1
ATOM 2033 C CA . GLY A 1 254 ? -2.469 10.311 -5.707 1.00 88.19 254 GLY A CA 1
ATOM 2034 C C . GLY A 1 254 ? -1.463 9.665 -6.648 1.00 88.19 254 GLY A C 1
ATOM 2035 O O . GLY A 1 254 ? -1.835 8.981 -7.606 1.00 88.19 254 GLY A O 1
ATOM 2036 N N . VAL A 1 255 ? -0.185 9.911 -6.382 1.00 86.62 255 VAL A N 1
ATOM 2037 C CA . VAL A 1 255 ? 0.939 9.331 -7.120 1.00 86.62 255 VAL A CA 1
ATOM 2038 C C . VAL A 1 255 ? 1.280 7.928 -6.623 1.00 86.62 255 VAL A C 1
ATOM 2040 O O . VAL A 1 255 ? 0.860 7.514 -5.548 1.00 86.62 255 VAL A O 1
ATOM 2043 N N . CYS A 1 256 ? 2.070 7.199 -7.404 1.00 82.81 256 CYS A N 1
ATOM 2044 C CA . CYS A 1 256 ? 2.666 5.933 -6.990 1.00 82.81 256 CYS A CA 1
ATOM 2045 C C . CYS A 1 256 ? 4.156 6.168 -6.752 1.00 82.81 256 CYS A C 1
ATOM 2047 O O . CYS A 1 256 ? 4.839 6.702 -7.628 1.00 82.81 256 CYS A O 1
ATOM 2049 N N . TYR A 1 257 ? 4.656 5.773 -5.585 1.00 79.56 257 TYR A N 1
ATOM 2050 C CA . TYR A 1 257 ? 6.057 5.957 -5.210 1.00 79.56 257 TYR A CA 1
ATOM 2051 C C . TYR A 1 257 ? 6.567 4.687 -4.525 1.00 79.56 257 TYR A C 1
ATOM 2053 O O . TYR A 1 257 ? 5.844 4.095 -3.723 1.00 79.56 257 TYR A O 1
ATOM 2061 N N . LEU A 1 258 ? 7.808 4.302 -4.815 1.00 81.50 258 LEU A N 1
ATOM 2062 C CA . LEU A 1 258 ? 8.573 3.322 -4.049 1.00 81.50 258 LEU A CA 1
ATOM 2063 C C . LEU A 1 258 ? 10.051 3.744 -4.043 1.00 81.50 258 LEU A C 1
ATOM 2065 O O . LEU A 1 258 ? 10.610 3.975 -5.112 1.00 81.50 258 LEU A O 1
ATOM 2069 N N . GLU A 1 259 ? 10.672 3.852 -2.863 1.00 78.50 259 GLU A N 1
ATOM 2070 C CA . GLU A 1 259 ? 12.128 4.055 -2.764 1.00 78.50 259 GLU A CA 1
ATOM 2071 C C . GLU A 1 259 ? 12.822 2.692 -2.766 1.00 78.50 259 GLU A C 1
ATOM 2073 O O . GLU A 1 259 ? 12.479 1.802 -1.983 1.00 78.50 259 GLU A O 1
ATOM 2078 N N . VAL A 1 260 ? 13.832 2.540 -3.617 1.00 82.75 260 VAL A N 1
ATOM 2079 C CA . VAL A 1 260 ? 14.574 1.297 -3.811 1.00 82.75 260 VAL A CA 1
ATOM 2080 C C . VAL A 1 260 ? 16.059 1.575 -3.636 1.00 82.75 260 VAL A C 1
ATOM 2082 O O . VAL A 1 260 ? 16.706 2.263 -4.426 1.00 82.75 260 VAL A O 1
ATOM 2085 N N . THR A 1 261 ? 16.633 0.974 -2.599 1.00 80.81 261 THR A N 1
ATOM 2086 C CA . THR A 1 261 ? 18.063 1.074 -2.303 1.00 80.81 261 THR A CA 1
ATOM 2087 C C . THR A 1 261 ? 18.773 -0.256 -2.484 1.00 80.81 261 THR A C 1
ATOM 2089 O O . THR A 1 261 ? 18.160 -1.312 -2.629 1.00 80.81 261 THR A O 1
ATOM 2092 N N . VAL A 1 262 ? 20.102 -0.198 -2.509 1.00 84.38 262 VAL A N 1
ATOM 2093 C CA . VAL A 1 262 ? 20.953 -1.380 -2.626 1.00 84.38 262 VAL A CA 1
ATOM 2094 C C . VAL A 1 262 ? 21.438 -1.757 -1.235 1.00 84.38 262 VAL A C 1
ATOM 2096 O O . VAL A 1 262 ? 22.224 -1.030 -0.630 1.00 84.38 262 VAL A O 1
ATOM 2099 N N . GLY A 1 263 ? 20.964 -2.894 -0.740 1.00 83.94 263 GLY A N 1
ATOM 2100 C CA . GLY A 1 263 ? 21.502 -3.569 0.434 1.00 83.94 263 GLY A CA 1
ATOM 2101 C C . GLY A 1 263 ? 22.347 -4.774 0.035 1.00 83.94 263 GLY A C 1
ATOM 2102 O O . GLY A 1 263 ? 22.688 -4.959 -1.135 1.00 83.94 263 GLY A O 1
ATOM 2103 N N . THR A 1 264 ? 22.646 -5.633 1.006 1.00 81.31 264 THR A N 1
ATOM 2104 C CA . THR A 1 264 ? 23.264 -6.938 0.755 1.00 81.31 264 THR A CA 1
ATOM 2105 C C . THR A 1 264 ? 22.412 -8.054 1.333 1.00 81.31 264 THR A C 1
ATOM 2107 O O . THR A 1 264 ? 21.883 -7.916 2.436 1.00 81.31 264 THR A O 1
ATOM 2110 N N . ASP A 1 265 ? 22.306 -9.165 0.612 1.00 78.12 265 ASP A N 1
ATOM 2111 C CA . ASP A 1 265 ? 21.700 -10.388 1.126 1.00 78.12 265 ASP A CA 1
ATOM 2112 C C . ASP A 1 265 ? 22.590 -11.069 2.188 1.00 78.12 265 ASP A C 1
ATOM 2114 O O . ASP A 1 265 ? 23.694 -10.610 2.505 1.00 78.12 265 ASP A O 1
ATOM 2118 N N . ALA A 1 266 ? 22.119 -12.192 2.739 1.00 73.81 266 ALA A N 1
ATOM 2119 C CA . ALA A 1 266 ? 22.844 -12.963 3.753 1.00 73.81 266 ALA A CA 1
ATOM 2120 C C . ALA A 1 266 ? 24.223 -13.474 3.283 1.00 73.81 266 ALA A C 1
ATOM 2122 O O . ALA A 1 266 ? 25.086 -13.765 4.112 1.00 73.81 266 ALA A O 1
ATOM 2123 N N . ASN A 1 267 ? 24.446 -13.557 1.969 1.00 79.12 267 ASN A N 1
ATOM 2124 C CA . ASN A 1 267 ? 25.693 -13.996 1.350 1.00 79.12 267 ASN A CA 1
ATOM 2125 C C . ASN A 1 267 ? 26.595 -12.817 0.939 1.00 79.12 267 ASN A C 1
ATOM 2127 O O . ASN A 1 267 ? 27.656 -13.031 0.352 1.00 79.12 267 ASN A O 1
ATOM 2131 N N . GLY A 1 268 ? 26.196 -11.577 1.239 1.00 81.19 268 GLY A N 1
ATOM 2132 C CA . GLY A 1 268 ? 26.928 -10.367 0.869 1.00 81.19 268 GLY A CA 1
ATOM 2133 C C . GLY A 1 268 ? 26.734 -9.938 -0.589 1.00 81.19 268 GLY A C 1
ATOM 2134 O O . GLY A 1 268 ? 27.459 -9.063 -1.062 1.00 81.19 268 GLY A O 1
ATOM 2135 N N . LYS A 1 269 ? 25.780 -10.533 -1.314 1.00 84.31 269 LYS A N 1
ATOM 2136 C CA . LYS A 1 269 ? 25.446 -10.155 -2.689 1.00 84.31 269 LYS A CA 1
ATOM 2137 C C . LYS A 1 269 ? 24.567 -8.899 -2.681 1.00 84.31 269 LYS A C 1
ATOM 2139 O O . LYS A 1 269 ? 23.660 -8.823 -1.851 1.00 84.31 269 LYS A O 1
ATOM 2144 N N . PRO A 1 270 ? 24.785 -7.925 -3.583 1.00 85.81 270 PRO A N 1
ATOM 2145 C CA . P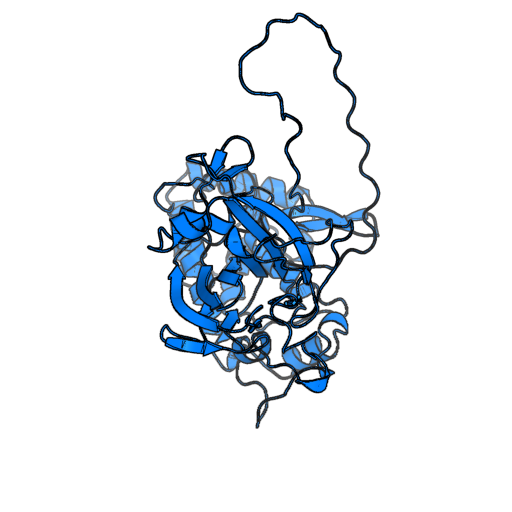RO A 1 270 ? 23.889 -6.781 -3.721 1.00 85.81 270 PRO A CA 1
ATOM 2146 C C . PRO A 1 270 ? 22.436 -7.219 -3.934 1.00 85.81 270 PRO A C 1
ATOM 2148 O O . PRO A 1 270 ? 22.169 -8.100 -4.748 1.00 85.81 270 PRO A O 1
ATOM 2151 N N . LYS A 1 271 ? 21.499 -6.594 -3.217 1.00 84.12 271 LYS A N 1
ATOM 2152 C CA . LYS A 1 271 ? 20.060 -6.854 -3.336 1.00 84.12 271 LYS A CA 1
ATOM 2153 C C . LYS A 1 271 ? 19.280 -5.540 -3.305 1.00 84.12 271 LYS A C 1
ATOM 2155 O O . LYS A 1 271 ? 19.619 -4.646 -2.531 1.00 84.12 271 LYS A O 1
ATOM 2160 N N . MET A 1 272 ? 18.228 -5.437 -4.118 1.00 85.88 272 MET A N 1
ATOM 2161 C CA . MET A 1 272 ? 17.241 -4.360 -3.990 1.00 85.88 272 MET A CA 1
ATOM 2162 C C . MET A 1 272 ? 16.477 -4.543 -2.682 1.00 85.88 272 MET A C 1
ATOM 2164 O O . MET A 1 272 ? 15.902 -5.604 -2.440 1.00 85.88 272 MET A O 1
ATOM 2168 N N . ILE A 1 273 ? 16.489 -3.519 -1.842 1.00 72.25 273 ILE A N 1
ATOM 2169 C CA . ILE A 1 273 ? 15.688 -3.460 -0.623 1.00 72.25 273 ILE A CA 1
ATOM 2170 C C . ILE A 1 273 ? 14.906 -2.150 -0.619 1.00 72.25 273 ILE A C 1
ATOM 2172 O O . ILE A 1 273 ? 15.410 -1.138 -1.126 1.00 72.25 273 ILE A O 1
ATOM 2176 N N . PRO A 1 274 ? 13.697 -2.126 -0.041 1.00 64.31 274 PRO A N 1
ATOM 2177 C CA . PRO A 1 274 ? 13.023 -0.863 0.146 1.00 64.31 274 PRO A CA 1
ATOM 2178 C C . PRO A 1 274 ? 13.809 -0.109 1.218 1.00 64.31 274 PRO A C 1
ATOM 2180 O O . PRO A 1 274 ? 14.462 -0.711 2.084 1.00 64.31 274 PRO A O 1
ATOM 2183 N N . ARG A 1 275 ? 13.806 1.211 1.164 1.00 55.91 275 ARG A N 1
ATOM 2184 C CA . ARG A 1 275 ? 14.398 1.974 2.259 1.00 55.91 275 ARG A CA 1
ATOM 2185 C C . ARG A 1 275 ? 13.501 1.819 3.515 1.00 55.91 275 ARG A C 1
ATOM 2187 O O . ARG A 1 275 ? 12.309 1.569 3.372 1.00 55.91 275 ARG A O 1
ATOM 2194 N N . ARG A 1 276 ? 14.090 1.776 4.727 1.00 52.19 276 ARG A N 1
ATOM 2195 C CA . ARG A 1 276 ? 13.422 1.314 5.980 1.00 52.19 276 ARG A CA 1
ATOM 2196 C C . ARG A 1 276 ? 13.510 2.270 7.186 1.00 52.19 276 ARG A C 1
ATOM 2198 O O . ARG A 1 276 ? 13.504 1.821 8.333 1.00 52.19 276 ARG A O 1
ATOM 2205 N N . HIS A 1 277 ? 13.673 3.569 6.992 1.00 40.03 277 HIS A N 1
ATOM 2206 C CA . HIS A 1 277 ? 13.859 4.545 8.063 1.00 40.03 277 HIS A CA 1
ATOM 2207 C C . HIS A 1 277 ? 12.666 5.492 8.257 1.00 40.03 277 HIS A C 1
ATOM 2209 O O . HIS A 1 277 ? 12.663 6.630 7.789 1.00 40.03 277 HIS A O 1
ATOM 2215 N N . LEU A 1 278 ? 11.720 5.073 9.101 1.00 39.12 278 LEU A N 1
ATOM 2216 C CA . LEU A 1 278 ? 10.895 5.989 9.894 1.00 39.12 278 LEU A CA 1
ATOM 2217 C C . LEU A 1 278 ? 11.628 6.270 11.211 1.00 39.12 278 LEU A C 1
ATOM 2219 O O . LEU A 1 278 ? 11.401 5.616 12.225 1.00 39.12 278 LEU A O 1
ATOM 2223 N N . GLY A 1 279 ? 12.570 7.209 11.194 1.00 31.52 279 GLY A N 1
ATOM 2224 C CA . GLY A 1 279 ? 13.241 7.673 12.407 1.00 31.52 279 GLY A CA 1
ATOM 2225 C C . GLY A 1 279 ? 13.186 9.193 12.532 1.00 31.52 279 GLY A C 1
ATOM 2226 O O . GLY A 1 279 ? 13.203 9.894 11.516 1.00 31.52 279 GLY A O 1
ATOM 2227 N N . PRO A 1 280 ? 13.130 9.742 13.761 1.00 27.81 280 PRO A N 1
ATOM 2228 C CA . PRO A 1 280 ? 13.320 11.169 13.959 1.00 27.81 280 PRO A CA 1
ATOM 2229 C C . PRO A 1 280 ? 14.709 11.551 13.438 1.00 27.81 280 PRO A C 1
ATOM 2231 O O . PRO A 1 280 ? 15.721 10.967 13.834 1.00 27.81 280 PRO A O 1
ATOM 2234 N N . HIS A 1 281 ? 14.769 12.537 12.543 1.00 26.86 281 HIS A N 1
ATOM 2235 C CA . HIS A 1 281 ? 16.043 13.086 12.090 1.00 26.86 281 HIS A CA 1
ATOM 2236 C C . HIS A 1 281 ? 16.833 13.576 13.317 1.00 26.86 281 HIS A C 1
ATOM 2238 O O . HIS A 1 281 ? 16.254 14.246 14.180 1.00 26.86 281 HIS A O 1
ATOM 2244 N N . PRO A 1 282 ? 18.146 13.310 13.429 1.00 26.27 282 PRO A N 1
ATOM 2245 C CA . PRO A 1 282 ? 18.951 13.830 14.523 1.00 26.27 282 PRO A CA 1
ATOM 2246 C C . PRO A 1 282 ? 19.196 15.328 14.313 1.00 26.27 282 PRO A C 1
ATOM 2248 O O . PRO A 1 282 ? 20.273 15.704 13.892 1.00 26.27 282 PRO A O 1
ATOM 2251 N N . HIS A 1 283 ? 18.184 16.166 14.552 1.00 26.66 283 HIS A N 1
ATOM 2252 C CA . HIS A 1 283 ? 18.264 17.593 14.887 1.00 26.66 283 HIS A CA 1
ATOM 2253 C C . HIS A 1 283 ? 16.913 18.044 15.468 1.00 26.66 283 HIS A C 1
ATOM 2255 O O . HIS A 1 283 ? 16.216 18.873 14.896 1.00 26.66 283 HIS A O 1
ATOM 2261 N N . ILE A 1 284 ? 16.549 17.515 16.638 1.00 28.62 284 ILE A N 1
ATOM 2262 C CA . ILE A 1 284 ? 15.675 18.259 17.548 1.00 28.62 284 ILE A CA 1
ATOM 2263 C C . ILE A 1 284 ? 16.602 19.207 18.308 1.00 28.62 284 ILE A C 1
ATOM 2265 O O . ILE A 1 284 ? 17.249 18.817 19.279 1.00 28.62 284 ILE A O 1
ATOM 2269 N N . VAL A 1 285 ? 16.721 20.444 17.830 1.00 25.94 285 VAL A N 1
ATOM 2270 C CA . VAL A 1 285 ? 17.123 21.557 18.690 1.00 25.94 285 VAL A CA 1
ATOM 2271 C C . VAL A 1 285 ? 15.956 22.527 18.726 1.00 25.94 285 VAL A C 1
ATOM 2273 O O . VAL A 1 285 ? 15.474 22.981 17.694 1.00 25.94 285 VAL A O 1
ATOM 2276 N N . ALA A 1 286 ? 15.517 22.735 19.961 1.00 26.88 286 ALA A N 1
ATOM 2277 C CA . ALA A 1 286 ? 14.475 23.601 20.470 1.00 26.88 286 ALA A CA 1
ATOM 2278 C C . ALA A 1 286 ? 14.203 24.900 19.695 1.00 26.88 286 ALA A C 1
ATOM 2280 O O . ALA A 1 286 ? 15.092 25.514 19.106 1.00 26.88 286 ALA A O 1
ATOM 2281 N N . HIS A 1 287 ? 12.954 25.349 19.844 1.00 29.09 287 HIS A N 1
ATOM 2282 C CA . HIS A 1 287 ? 12.489 26.711 19.603 1.00 29.09 287 HIS A CA 1
ATOM 2283 C C . HIS A 1 287 ? 13.547 27.789 19.916 1.00 29.09 287 HIS A C 1
ATOM 2285 O O . HIS A 1 287 ? 14.284 27.683 20.904 1.00 29.09 287 HIS A O 1
ATOM 2291 N N . PRO A 1 288 ? 13.590 28.875 19.125 1.00 28.14 288 PRO A N 1
ATOM 2292 C CA . PRO A 1 288 ? 14.552 29.943 19.305 1.00 28.14 288 PRO A CA 1
ATOM 2293 C C . PRO A 1 288 ? 14.156 30.771 20.525 1.00 28.14 288 PRO A C 1
ATOM 2295 O O . PRO A 1 288 ? 13.303 31.642 20.429 1.00 28.14 288 PRO A O 1
ATOM 2298 N N . ASN A 1 289 ? 14.757 30.472 21.673 1.00 31.91 289 ASN A N 1
ATOM 2299 C CA . ASN A 1 289 ? 15.045 31.428 22.740 1.00 31.91 289 ASN A CA 1
ATOM 2300 C C . ASN A 1 289 ? 15.907 30.739 23.797 1.00 31.91 289 ASN A C 1
ATOM 2302 O O . ASN A 1 289 ? 15.380 30.149 24.728 1.00 31.91 289 ASN A O 1
ATOM 2306 N N . HIS A 1 290 ? 17.231 30.794 23.640 1.00 30.27 290 HIS A N 1
ATOM 2307 C CA . HIS A 1 290 ? 18.169 31.061 24.736 1.00 30.27 290 HIS A CA 1
ATOM 2308 C C . HIS A 1 290 ? 19.607 31.105 24.203 1.00 30.27 290 HIS A C 1
ATOM 2310 O O . HIS A 1 290 ? 20.113 30.166 23.593 1.00 30.27 290 HIS A O 1
ATOM 2316 N N . HIS A 1 291 ? 20.278 32.226 24.461 1.00 30.47 291 HIS A N 1
ATOM 2317 C CA . HIS A 1 291 ? 21.720 32.376 24.322 1.00 30.47 291 HIS A CA 1
ATOM 2318 C C . HIS A 1 291 ? 22.465 31.332 25.164 1.00 30.47 291 HIS A C 1
ATOM 2320 O O . HIS A 1 291 ? 22.310 31.338 26.382 1.00 30.47 291 HIS A O 1
ATOM 2326 N N . ALA A 1 292 ? 23.341 30.530 24.556 1.00 28.19 292 ALA A N 1
ATOM 2327 C CA . ALA A 1 292 ? 24.567 30.064 25.205 1.00 28.19 292 ALA A CA 1
ATOM 2328 C C . ALA A 1 292 ? 25.548 29.444 24.199 1.00 28.19 292 ALA A C 1
ATOM 2330 O O . ALA A 1 292 ? 25.218 28.609 23.365 1.00 28.19 292 ALA A O 1
ATOM 2331 N N . THR A 1 293 ? 26.790 29.881 24.330 1.00 32.28 293 THR A N 1
ATOM 2332 C CA . THR A 1 293 ? 28.006 29.458 23.642 1.00 32.28 293 THR A CA 1
ATOM 2333 C C . THR A 1 293 ? 28.427 28.027 24.002 1.00 32.28 293 THR A C 1
ATOM 2335 O O . THR A 1 293 ? 28.519 27.708 25.184 1.00 32.28 293 THR A O 1
ATOM 2338 N N . GLY A 1 294 ? 28.820 27.203 23.024 1.00 27.77 294 GLY A N 1
ATOM 2339 C CA . GLY A 1 294 ? 29.482 25.921 23.302 1.00 27.77 294 GLY A CA 1
ATOM 2340 C C . GLY A 1 294 ? 29.947 25.179 22.047 1.00 27.77 294 GLY A C 1
ATOM 2341 O O . GLY A 1 294 ? 29.139 24.747 21.235 1.00 27.77 294 GLY A O 1
ATOM 2342 N N . LYS A 1 295 ? 31.266 25.024 21.883 1.00 31.73 295 LYS A N 1
ATOM 2343 C CA . LYS A 1 295 ? 31.904 24.208 20.836 1.00 31.73 295 LYS A CA 1
ATOM 2344 C C . LYS A 1 295 ? 31.703 22.716 21.144 1.00 31.73 295 LYS A C 1
ATOM 2346 O O . LYS A 1 295 ? 32.214 22.259 22.163 1.00 31.73 295 LYS A O 1
ATOM 2351 N N . HIS A 1 296 ? 31.099 21.942 20.241 1.00 30.42 296 HIS A N 1
ATOM 2352 C CA . HIS A 1 296 ? 31.142 20.474 20.295 1.00 30.42 296 HIS A CA 1
ATOM 2353 C C . HIS A 1 296 ? 31.605 19.857 18.967 1.00 30.42 296 HIS A C 1
ATOM 2355 O O . HIS A 1 296 ? 31.170 20.242 17.887 1.00 30.42 296 HIS A O 1
ATOM 2361 N N . ARG A 1 297 ? 32.560 18.922 19.086 1.00 24.61 297 ARG A N 1
ATOM 2362 C CA . ARG A 1 297 ? 33.177 18.125 18.011 1.00 24.61 297 ARG A CA 1
ATOM 2363 C C . ARG A 1 297 ? 32.168 17.154 17.374 1.00 24.61 297 ARG A C 1
ATOM 2365 O O . ARG A 1 297 ? 31.305 16.654 18.094 1.00 24.61 297 ARG A O 1
ATOM 2372 N N . PRO A 1 298 ? 32.329 16.793 16.086 1.00 27.39 298 PRO A N 1
ATOM 2373 C CA . PRO A 1 298 ? 31.486 15.792 15.442 1.00 27.39 298 PRO A CA 1
ATOM 2374 C C . PRO A 1 298 ? 31.744 14.397 16.031 1.00 27.39 298 PRO A C 1
ATOM 2376 O O . PRO A 1 298 ? 32.885 13.941 16.125 1.00 27.39 298 PRO A O 1
ATOM 2379 N N . ARG A 1 299 ? 30.663 13.732 16.448 1.00 26.33 299 ARG A N 1
ATOM 2380 C CA . ARG A 1 299 ? 30.644 12.348 16.930 1.00 26.33 299 ARG A CA 1
ATOM 2381 C C . ARG A 1 299 ? 30.448 11.426 15.724 1.00 26.33 299 ARG A C 1
ATOM 2383 O O . ARG A 1 299 ? 29.534 11.620 14.934 1.00 26.33 299 ARG A O 1
ATOM 2390 N N . THR A 1 300 ? 31.338 10.452 15.581 1.00 25.33 300 THR A N 1
ATOM 2391 C CA . THR A 1 300 ? 31.342 9.425 14.531 1.00 25.33 300 THR A CA 1
ATOM 2392 C C . THR A 1 300 ? 30.062 8.586 14.538 1.00 25.33 300 THR A C 1
ATOM 2394 O O . THR A 1 300 ? 29.627 8.148 15.606 1.00 25.33 300 THR A O 1
ATOM 2397 N N . LEU A 1 301 ? 29.505 8.344 13.346 1.00 26.69 301 LEU A N 1
ATOM 2398 C CA . LEU A 1 301 ? 28.383 7.432 13.094 1.00 26.69 301 LEU A CA 1
ATOM 2399 C C . LEU A 1 301 ? 28.717 6.006 13.587 1.00 26.69 301 LEU A C 1
ATOM 2401 O O . LEU A 1 301 ? 29.849 5.553 13.379 1.00 26.69 301 LEU A O 1
ATOM 2405 N N . PRO A 1 302 ? 27.782 5.279 14.226 1.00 24.38 302 PRO A N 1
ATOM 2406 C CA . PRO A 1 302 ? 27.964 3.858 14.497 1.00 24.38 302 PRO A CA 1
ATOM 2407 C C . PRO A 1 302 ? 27.972 3.069 13.184 1.00 24.38 302 PRO A C 1
ATOM 2409 O O . PRO A 1 302 ? 27.212 3.368 12.267 1.00 24.38 302 PRO A O 1
ATOM 2412 N N . LYS A 1 303 ? 28.836 2.054 13.110 1.00 23.52 303 LYS A N 1
ATOM 2413 C CA . LYS A 1 303 ? 28.895 1.101 11.997 1.00 23.52 303 LYS A CA 1
ATOM 2414 C C . LYS A 1 303 ? 27.599 0.288 11.920 1.00 23.52 303 LYS A C 1
ATOM 2416 O O . LYS A 1 303 ? 27.115 -0.174 12.951 1.00 23.52 303 LYS A O 1
ATOM 2421 N N . GLU A 1 304 ? 27.111 0.102 10.697 1.00 30.31 304 GLU A N 1
ATOM 2422 C CA . GLU A 1 304 ? 25.979 -0.750 10.320 1.00 30.31 304 GLU A CA 1
ATOM 2423 C C . GLU A 1 304 ? 26.065 -2.122 11.006 1.00 30.31 304 GLU A C 1
ATOM 2425 O O . GLU A 1 304 ? 27.046 -2.857 10.860 1.00 30.31 304 GLU A O 1
ATOM 2430 N N . SER A 1 305 ? 25.045 -2.462 11.794 1.00 26.00 305 SER A N 1
ATOM 2431 C CA . SER A 1 305 ? 24.875 -3.799 12.352 1.00 26.00 305 SER A CA 1
ATOM 2432 C C . SER A 1 305 ? 24.155 -4.688 11.342 1.00 26.00 305 SER A C 1
ATOM 2434 O O . SER A 1 305 ? 23.115 -4.315 10.809 1.00 26.00 305 SER A O 1
ATOM 2436 N N . LYS A 1 306 ? 24.732 -5.871 11.125 1.00 26.70 306 LYS A N 1
ATOM 2437 C CA . LYS A 1 306 ? 24.271 -6.971 10.269 1.00 26.70 306 LYS A CA 1
ATOM 2438 C C . LYS A 1 306 ? 22.742 -7.149 10.297 1.00 26.70 306 LYS A C 1
ATOM 2440 O O . LYS A 1 306 ? 22.196 -7.510 11.336 1.00 26.70 306 LYS A O 1
ATOM 2445 N N . LEU A 1 307 ? 22.085 -6.935 9.153 1.00 31.42 307 LEU A N 1
ATOM 2446 C CA . LEU A 1 307 ? 20.712 -7.382 8.908 1.00 31.42 307 LEU A CA 1
ATOM 2447 C C . LEU A 1 307 ? 20.696 -8.919 8.923 1.00 31.42 307 LEU A C 1
ATOM 2449 O O . LEU A 1 307 ? 21.309 -9.552 8.065 1.00 31.42 307 LEU A O 1
ATOM 2453 N N . GLN A 1 308 ? 19.996 -9.508 9.884 1.00 27.48 308 GLN A N 1
ATOM 2454 C CA . GLN A 1 308 ? 19.501 -10.881 9.809 1.00 27.48 308 GLN A CA 1
ATOM 2455 C C . GLN A 1 308 ? 17.977 -10.835 9.958 1.00 27.48 308 GLN A C 1
ATOM 2457 O O . GLN A 1 308 ? 17.466 -10.157 10.845 1.00 27.48 308 GLN A O 1
ATOM 2462 N N . ASP A 1 309 ? 17.301 -11.513 9.029 1.00 35.44 309 ASP A N 1
ATOM 2463 C CA . ASP A 1 309 ? 15.924 -12.018 9.073 1.00 35.44 309 ASP A CA 1
ATOM 2464 C C . ASP A 1 309 ? 14.820 -11.066 9.558 1.00 35.44 309 ASP A C 1
ATOM 2466 O O . ASP A 1 309 ? 14.163 -11.292 10.571 1.00 35.44 309 ASP A O 1
ATOM 2470 N N . ALA A 1 310 ? 14.545 -10.031 8.759 1.00 32.22 310 ALA A N 1
ATOM 2471 C CA . ALA A 1 310 ? 13.307 -9.258 8.849 1.00 32.22 310 ALA A CA 1
ATOM 2472 C C . ALA A 1 310 ? 12.607 -9.254 7.482 1.00 32.22 310 ALA A C 1
ATOM 2474 O O . ALA A 1 310 ? 13.023 -8.516 6.579 1.00 32.22 310 ALA A O 1
ATOM 2475 N N . THR A 1 311 ? 11.633 -10.163 7.364 1.00 37.31 311 THR A N 1
ATOM 2476 C CA . THR A 1 311 ? 10.509 -10.233 6.410 1.00 37.31 311 THR A CA 1
ATOM 2477 C C . THR A 1 311 ? 10.668 -9.412 5.119 1.00 37.31 311 THR A C 1
ATOM 2479 O O . THR A 1 311 ? 10.661 -8.181 5.084 1.00 37.31 311 THR A O 1
ATOM 2482 N N . SER A 1 312 ? 10.844 -10.129 4.016 1.00 38.28 312 SER A N 1
ATOM 2483 C CA . SER A 1 312 ? 10.963 -9.618 2.650 1.00 38.28 312 SER A CA 1
ATOM 2484 C C . SER A 1 312 ? 9.645 -9.026 2.152 1.00 38.28 312 SER A C 1
ATOM 2486 O O . SER A 1 312 ? 8.811 -9.790 1.675 1.00 38.28 312 SER A O 1
ATOM 2488 N N . GLY A 1 313 ? 9.468 -7.701 2.265 1.00 38.09 313 GLY A N 1
ATOM 2489 C CA . GLY A 1 313 ? 8.254 -7.014 1.815 1.00 38.09 313 GLY A CA 1
ATOM 2490 C C . GLY A 1 313 ? 8.356 -5.578 1.331 1.00 38.09 313 GLY A C 1
ATOM 2491 O O . GLY A 1 313 ? 9.344 -4.897 1.601 1.00 38.09 313 GLY A O 1
ATOM 2492 N N . LEU A 1 314 ? 7.320 -5.155 0.587 1.00 35.00 314 LEU A N 1
ATOM 2493 C CA . LEU A 1 314 ? 7.196 -3.909 -0.198 1.00 35.00 314 LEU A CA 1
ATOM 2494 C C . LEU A 1 314 ? 7.137 -2.601 0.594 1.00 35.00 314 LEU A C 1
ATOM 2496 O O . LEU A 1 314 ? 6.174 -1.869 0.476 1.00 35.00 314 LEU A O 1
ATOM 2500 N N . GLN A 1 315 ? 8.148 -2.270 1.386 1.00 42.09 315 GLN A N 1
ATOM 2501 C CA . GLN A 1 315 ? 8.088 -1.087 2.255 1.00 42.09 315 GLN A CA 1
ATOM 2502 C C . GLN A 1 315 ? 8.238 0.239 1.508 1.00 42.09 315 GLN A C 1
ATOM 2504 O O . GLN A 1 315 ? 8.831 0.319 0.434 1.00 42.09 315 GLN A O 1
ATOM 2509 N N . ALA A 1 316 ? 7.656 1.279 2.089 1.00 39.81 316 ALA A N 1
ATOM 2510 C CA . ALA A 1 316 ? 7.484 2.570 1.458 1.00 39.81 316 ALA A CA 1
ATOM 2511 C C . ALA A 1 316 ? 8.716 3.484 1.557 1.00 39.81 316 ALA A C 1
ATOM 2513 O O . ALA A 1 316 ? 9.639 3.193 2.311 1.00 39.81 316 ALA A O 1
ATOM 2514 N N . PRO A 1 317 ? 8.730 4.609 0.819 1.00 38.22 317 PRO A N 1
ATOM 2515 C CA . PRO A 1 317 ? 9.770 5.637 0.890 1.00 38.22 317 PRO A CA 1
ATOM 2516 C C . PRO A 1 317 ? 10.152 6.092 2.304 1.00 38.22 317 PRO A C 1
ATOM 2518 O O . PRO A 1 317 ? 9.287 6.425 3.109 1.00 38.22 317 PRO A O 1
ATOM 2521 N N . ASP A 1 318 ? 11.447 6.289 2.570 1.00 49.75 318 ASP A N 1
ATOM 2522 C CA . ASP A 1 318 ? 11.982 6.856 3.826 1.00 49.75 318 ASP A CA 1
ATOM 2523 C C . ASP A 1 318 ? 11.793 8.371 3.939 1.00 49.75 318 ASP A C 1
ATOM 2525 O O . ASP A 1 318 ? 12.492 9.070 4.683 1.00 49.75 318 ASP A O 1
ATOM 2529 N N . SER A 1 319 ? 10.912 8.940 3.134 1.00 40.69 319 SER A N 1
ATOM 2530 C CA . SER A 1 319 ? 10.595 10.357 3.137 1.00 40.69 319 SER A CA 1
ATOM 2531 C C . SER A 1 319 ? 9.214 10.522 3.758 1.00 40.69 319 SER A C 1
ATOM 2533 O O . SER A 1 319 ? 8.224 10.411 3.039 1.00 40.69 319 SER A O 1
ATOM 2535 N N . PRO A 1 320 ? 9.109 10.764 5.083 1.00 48.03 320 PRO A N 1
ATOM 2536 C CA . PRO A 1 320 ? 7.799 10.885 5.703 1.00 48.03 320 PRO A CA 1
ATOM 2537 C C . PRO A 1 320 ? 7.023 12.026 5.028 1.00 48.03 320 PRO A C 1
ATOM 2539 O O . PRO A 1 320 ? 7.587 13.099 4.783 1.00 48.03 320 PRO A O 1
ATOM 2542 N N . GLY A 1 321 ? 5.776 11.752 4.641 1.00 56.44 321 GLY A N 1
ATOM 2543 C CA . GLY A 1 321 ? 5.015 12.601 3.722 1.00 56.44 321 GLY A CA 1
ATOM 2544 C C . GLY A 1 321 ? 4.585 11.918 2.424 1.00 56.44 321 GLY A C 1
ATOM 2545 O O . GLY A 1 321 ? 3.644 12.378 1.787 1.00 56.44 321 GLY A O 1
ATOM 2546 N N . TYR A 1 322 ? 5.205 10.801 2.025 1.00 67.88 322 TYR A N 1
ATOM 2547 C CA . TYR A 1 322 ? 4.764 10.092 0.816 1.00 67.88 322 TYR A CA 1
ATOM 2548 C C . TYR A 1 322 ? 3.310 9.602 0.944 1.00 67.88 322 TYR A C 1
ATOM 2550 O O . TYR A 1 322 ? 2.568 9.669 -0.035 1.00 67.88 322 TYR A O 1
ATOM 2558 N N . GLN A 1 323 ? 2.869 9.204 2.151 1.00 68.69 323 GLN A N 1
ATOM 2559 C CA . GLN A 1 323 ? 1.494 8.740 2.390 1.00 68.69 323 GLN A CA 1
ATOM 2560 C C . GLN A 1 323 ? 0.451 9.804 2.016 1.00 68.69 323 GLN A C 1
ATOM 2562 O O . GLN A 1 323 ? -0.681 9.483 1.673 1.00 68.69 323 GLN A O 1
ATOM 2567 N N . PHE A 1 324 ? 0.836 11.079 2.078 1.00 73.12 324 PHE A N 1
ATOM 2568 C CA . PHE A 1 324 ? -0.034 12.233 1.863 1.00 73.12 324 PHE A CA 1
ATOM 2569 C C . PHE A 1 324 ? -0.252 12.514 0.382 1.00 73.12 324 PHE A C 1
ATOM 2571 O O . PHE A 1 324 ? -1.249 13.124 0.011 1.00 73.12 324 PHE A O 1
ATOM 2578 N N . ILE A 1 325 ? 0.679 12.078 -0.467 1.00 78.69 325 ILE A N 1
ATOM 2579 C CA . ILE A 1 325 ? 0.599 12.282 -1.913 1.00 78.69 325 ILE A CA 1
ATOM 2580 C C . ILE A 1 325 ? 0.222 11.004 -2.658 1.00 78.69 325 ILE A C 1
ATOM 2582 O O . ILE A 1 325 ? -0.075 11.076 -3.849 1.00 78.69 325 ILE A O 1
ATOM 2586 N N . GLN A 1 326 ? 0.246 9.849 -1.990 1.00 85.62 326 GLN A N 1
ATOM 2587 C CA . GLN A 1 326 ? -0.133 8.572 -2.576 1.00 85.62 326 GLN A CA 1
ATOM 2588 C C . GLN A 1 326 ? -1.645 8.416 -2.718 1.00 85.62 326 GLN A C 1
ATOM 2590 O O . GLN A 1 326 ? -2.438 9.023 -1.987 1.00 85.62 326 GLN A O 1
ATOM 2595 N N . ALA A 1 327 ? -2.034 7.597 -3.699 1.00 87.75 327 ALA A N 1
ATOM 2596 C CA . ALA A 1 327 ? -3.417 7.170 -3.841 1.00 87.75 327 ALA A CA 1
ATOM 2597 C C . ALA A 1 327 ? -3.832 6.415 -2.572 1.00 87.75 327 ALA A C 1
ATOM 2599 O O . ALA A 1 327 ? -3.123 5.517 -2.120 1.00 87.75 327 ALA A O 1
ATOM 2600 N N . ARG A 1 328 ? -4.959 6.796 -1.974 1.00 91.81 328 ARG A N 1
ATOM 2601 C CA . ARG A 1 328 ? -5.365 6.279 -0.662 1.00 91.81 328 ARG A CA 1
ATOM 2602 C C . ARG A 1 328 ? -6.873 6.243 -0.496 1.00 91.81 328 ARG A C 1
ATOM 2604 O O . ARG A 1 328 ? -7.592 7.004 -1.133 1.00 91.81 328 ARG A O 1
ATOM 2611 N N . GLY A 1 329 ? -7.358 5.365 0.366 1.00 93.94 329 GLY A N 1
ATOM 2612 C CA . GLY A 1 329 ? -8.723 5.416 0.872 1.00 93.94 329 GLY A CA 1
ATOM 2613 C C . GLY A 1 329 ? -8.810 6.280 2.125 1.00 93.94 329 GLY A C 1
ATOM 2614 O O . GLY A 1 329 ? -7.829 6.459 2.842 1.00 93.94 329 GLY A O 1
ATOM 2615 N N . LEU A 1 330 ? -10.007 6.773 2.413 1.00 96.38 330 LEU A N 1
ATOM 2616 C CA . LEU A 1 330 ? -10.377 7.307 3.715 1.00 96.38 330 LEU A CA 1
ATOM 2617 C C . LEU A 1 330 ? -11.717 6.704 4.117 1.00 96.38 330 LEU A C 1
ATOM 2619 O O . LEU A 1 330 ? -12.703 6.908 3.413 1.00 96.38 330 LEU A O 1
ATOM 2623 N N . VAL A 1 331 ? -11.745 6.014 5.256 1.00 98.19 331 VAL A N 1
ATOM 2624 C CA . VAL A 1 331 ? -12.965 5.582 5.946 1.00 98.19 331 VAL A CA 1
ATOM 2625 C C . VAL A 1 331 ? -12.978 6.227 7.327 1.00 98.19 331 VAL A C 1
ATOM 2627 O O . VAL A 1 331 ? -12.072 5.992 8.121 1.00 98.19 331 VAL A O 1
ATOM 2630 N N . VAL A 1 332 ? -13.990 7.039 7.626 1.00 98.31 332 VAL A N 1
ATOM 2631 C CA . VAL A 1 332 ? -14.175 7.641 8.955 1.00 98.31 332 VAL A CA 1
ATOM 2632 C C . VAL A 1 332 ? -15.318 6.931 9.663 1.00 98.31 332 VAL A C 1
ATOM 2634 O O . VAL A 1 332 ? -16.446 6.917 9.168 1.00 98.31 332 VAL A O 1
ATOM 2637 N N . ILE A 1 333 ? -15.024 6.350 10.822 1.00 98.69 333 ILE A N 1
ATOM 2638 C CA . ILE A 1 333 ? -15.968 5.630 11.676 1.00 98.69 333 ILE A CA 1
ATOM 2639 C C . ILE A 1 333 ? -16.269 6.499 12.898 1.00 98.69 333 ILE A C 1
ATOM 2641 O O . ILE A 1 333 ? -15.363 6.832 13.659 1.00 98.69 333 ILE A O 1
ATOM 2645 N N . ASP A 1 334 ? -17.538 6.840 13.110 1.00 98.50 334 ASP A N 1
ATOM 2646 C CA . ASP A 1 334 ? -18.022 7.426 14.359 1.00 98.50 334 ASP A CA 1
ATOM 2647 C C . ASP A 1 334 ? -18.283 6.311 15.374 1.00 98.50 334 ASP A C 1
ATOM 2649 O O . ASP A 1 334 ? -19.273 5.572 15.284 1.00 98.50 334 ASP A O 1
ATOM 2653 N N . SER A 1 335 ? -17.343 6.143 16.306 1.00 98.00 335 SER A N 1
ATOM 2654 C CA . SER A 1 335 ? -17.453 5.176 17.389 1.00 98.00 335 SER A CA 1
ATOM 2655 C C . SER A 1 335 ? -18.094 5.834 18.617 1.00 98.00 335 SER A C 1
ATOM 2657 O O . SER A 1 335 ? -17.569 6.837 19.112 1.00 98.00 335 SER A O 1
ATOM 2659 N N . PRO A 1 336 ? -19.170 5.259 19.189 1.00 95.62 336 PRO A N 1
ATOM 2660 C CA . PRO A 1 336 ? -19.887 5.863 20.317 1.00 95.62 336 PRO A CA 1
ATOM 2661 C C . PRO A 1 336 ? -18.980 6.230 21.506 1.00 95.62 336 PRO A C 1
ATOM 2663 O O . PRO A 1 336 ? -19.069 7.328 22.069 1.00 95.62 336 PRO A O 1
ATOM 2666 N N . ASP A 1 337 ? -18.054 5.332 21.847 1.00 94.81 337 ASP A N 1
ATOM 2667 C CA . ASP A 1 337 ? -17.203 5.479 23.028 1.00 94.81 337 ASP A CA 1
ATOM 2668 C C . ASP A 1 337 ? -15.923 6.272 22.738 1.00 94.81 337 ASP A C 1
ATOM 2670 O O . ASP A 1 337 ? -15.452 7.021 23.596 1.00 94.81 337 ASP A O 1
ATOM 2674 N N . LEU A 1 338 ? -15.384 6.163 21.520 1.00 97.00 338 LEU A N 1
ATOM 2675 C CA . LEU A 1 338 ? -14.056 6.683 21.176 1.00 97.00 338 LEU A CA 1
ATOM 2676 C C . LEU A 1 338 ? -14.088 8.003 20.399 1.00 97.00 338 LEU A C 1
ATOM 2678 O O . LEU A 1 338 ? -13.085 8.709 20.368 1.00 97.00 338 LEU A O 1
ATOM 2682 N N . GLY A 1 339 ? -15.238 8.375 19.831 1.00 97.19 339 GLY A N 1
ATOM 2683 C CA . GLY A 1 339 ? -15.309 9.446 18.841 1.00 97.19 339 GLY A CA 1
ATOM 2684 C C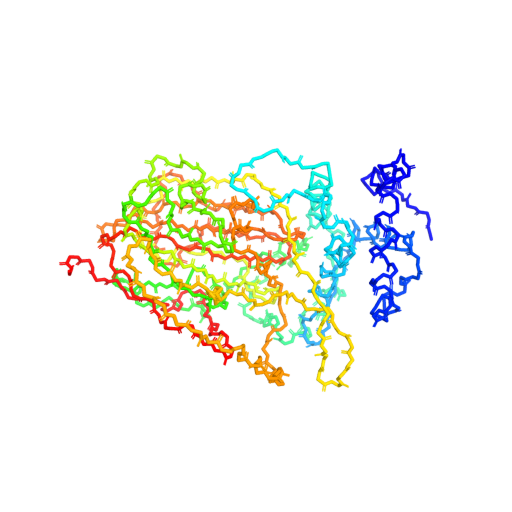 . GLY A 1 339 ? -14.891 8.951 17.457 1.00 97.19 339 GLY A C 1
ATOM 2685 O O . GLY A 1 339 ? -15.059 7.771 17.138 1.00 97.19 339 GLY A O 1
ATOM 2686 N N . LEU A 1 340 ? -14.372 9.852 16.626 1.00 97.69 340 LEU A N 1
ATOM 2687 C CA . LEU A 1 340 ? -14.006 9.520 15.251 1.00 97.69 340 LEU A CA 1
ATOM 2688 C C . LEU A 1 340 ? -12.700 8.719 15.169 1.00 97.69 340 LEU A C 1
ATOM 2690 O O . LEU A 1 340 ? -11.706 8.996 15.846 1.00 97.69 340 LEU A O 1
ATOM 2694 N N . VAL A 1 341 ? -12.710 7.732 14.279 1.00 98.12 341 VAL A N 1
ATOM 2695 C CA . VAL A 1 341 ? -11.546 6.933 13.902 1.00 98.12 341 VAL A CA 1
ATOM 2696 C C . VAL A 1 341 ? -11.441 6.935 12.382 1.00 98.12 341 VAL A C 1
ATOM 2698 O O . VAL A 1 341 ? -12.336 6.451 11.694 1.00 98.12 341 VAL A O 1
ATOM 2701 N N . GLY A 1 342 ? -10.362 7.506 11.856 1.00 97.56 342 GLY A N 1
ATOM 2702 C CA . GLY A 1 342 ? -10.015 7.443 10.441 1.00 97.56 342 GLY A CA 1
ATOM 2703 C C . GLY A 1 342 ? -9.165 6.210 10.157 1.00 97.56 342 GLY A C 1
ATOM 2704 O O . GLY A 1 342 ? -8.182 5.976 10.853 1.00 97.56 342 GLY A O 1
ATOM 2705 N N . VAL A 1 343 ? -9.515 5.441 9.131 1.00 97.62 343 VAL A N 1
ATOM 2706 C CA . VAL A 1 343 ? -8.709 4.335 8.604 1.00 97.62 343 VAL A CA 1
ATOM 2707 C C . VAL A 1 343 ? -8.380 4.639 7.151 1.00 97.62 343 VAL A C 1
ATOM 2709 O O . VAL A 1 343 ? -9.280 4.899 6.348 1.00 97.62 343 VAL A O 1
ATOM 2712 N N . LEU A 1 344 ? -7.092 4.635 6.820 1.00 95.44 344 LEU A N 1
ATOM 2713 C CA . LEU A 1 344 ? -6.598 4.974 5.495 1.00 95.44 344 LEU A CA 1
ATOM 2714 C C . LEU A 1 344 ? -5.721 3.847 4.945 1.00 95.44 344 LEU A C 1
ATOM 2716 O O . LEU A 1 344 ? -4.558 3.725 5.334 1.00 95.44 344 LEU A O 1
ATOM 2720 N N . PRO A 1 345 ? -6.253 3.033 4.024 1.00 93.50 345 PRO A N 1
ATOM 2721 C CA . PRO A 1 345 ? -5.439 2.193 3.158 1.00 93.50 345 PRO A CA 1
ATOM 2722 C C . PRO A 1 345 ? -4.636 3.091 2.206 1.00 93.50 345 PRO A C 1
ATOM 2724 O O . PRO A 1 345 ? -5.231 3.858 1.447 1.00 93.50 345 PRO A O 1
ATOM 2727 N N . ILE A 1 346 ? -3.306 3.010 2.232 1.00 89.44 346 ILE A N 1
ATOM 2728 C CA . ILE A 1 346 ? -2.417 3.774 1.346 1.00 89.44 346 ILE A CA 1
ATOM 2729 C C . ILE A 1 346 ? -1.838 2.830 0.284 1.00 89.44 346 ILE A C 1
ATOM 2731 O O . ILE A 1 346 ? -1.184 1.840 0.614 1.00 89.44 346 ILE A O 1
ATOM 2735 N N . GLY A 1 347 ? -2.098 3.112 -0.993 1.00 85.31 347 GLY A N 1
ATOM 2736 C CA . GLY A 1 347 ? -1.574 2.329 -2.112 1.00 85.31 347 GLY A CA 1
ATOM 2737 C C . GLY A 1 347 ? -0.145 2.730 -2.474 1.00 85.31 347 GLY A C 1
ATOM 2738 O O . GLY A 1 347 ? 0.184 3.917 -2.485 1.00 85.31 347 GLY A O 1
ATOM 2739 N N . MET A 1 348 ? 0.694 1.750 -2.812 1.00 78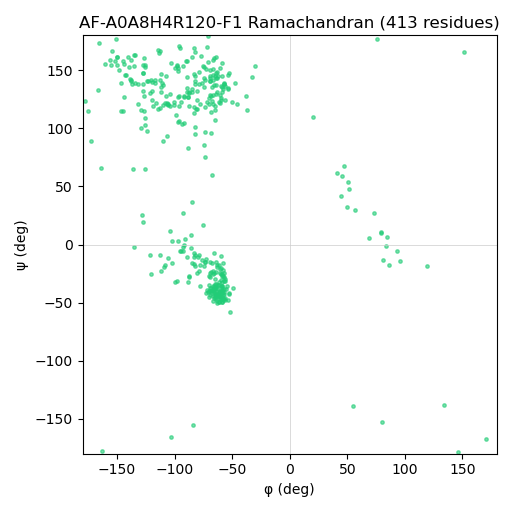.94 348 MET A N 1
ATOM 2740 C CA . MET A 1 348 ? 2.086 1.970 -3.197 1.00 78.94 348 MET A CA 1
ATOM 2741 C C . MET A 1 348 ? 2.520 1.174 -4.429 1.00 78.94 348 MET A C 1
ATOM 2743 O O . MET A 1 348 ? 2.096 0.046 -4.664 1.00 78.94 348 MET A O 1
ATOM 2747 N N . ALA A 1 349 ? 3.515 1.702 -5.143 1.00 76.12 349 ALA A N 1
ATOM 2748 C CA . ALA A 1 349 ? 4.082 1.051 -6.321 1.00 76.12 349 ALA A CA 1
ATOM 2749 C C . ALA A 1 349 ? 3.001 0.706 -7.374 1.00 76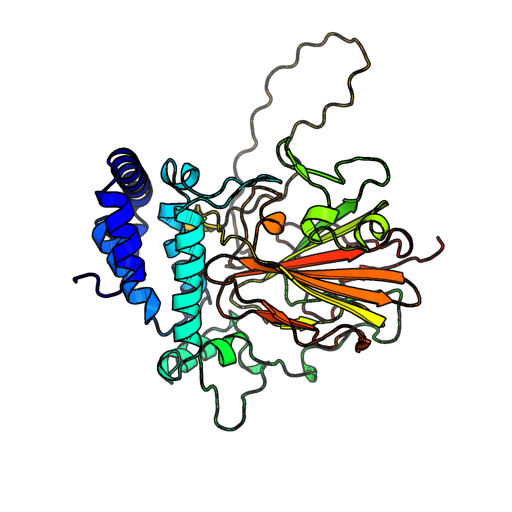.12 349 ALA A C 1
ATOM 2751 O O . ALA A 1 349 ? 2.080 1.495 -7.598 1.00 76.12 349 ALA A O 1
ATOM 2752 N N . GLU A 1 350 ? 3.077 -0.466 -8.006 1.00 70.62 350 GLU A N 1
ATOM 2753 C CA . GLU A 1 350 ? 2.033 -0.982 -8.895 1.00 70.62 350 GLU A CA 1
ATOM 2754 C C . GLU A 1 350 ? 0.663 -1.163 -8.190 1.00 70.62 350 GLU A C 1
ATOM 2756 O O . GLU A 1 350 ? -0.345 -1.293 -8.887 1.00 70.62 350 GLU A O 1
ATOM 2761 N N . VAL A 1 351 ? 0.575 -1.046 -6.848 1.00 63.41 351 VAL A N 1
ATOM 2762 C CA . VAL A 1 351 ? -0.701 -0.826 -6.132 1.00 63.41 351 VAL A CA 1
ATOM 2763 C C . VAL A 1 351 ? -1.051 0.633 -6.175 1.00 63.41 351 VAL A C 1
ATOM 2765 O O . VAL A 1 351 ? -0.449 1.496 -5.541 1.00 63.41 351 VAL A O 1
ATOM 2768 N N . SER A 1 352 ? -2.162 0.902 -6.821 1.00 65.50 352 SER A N 1
ATOM 2769 C CA . SER A 1 352 ? -2.867 2.161 -6.604 1.00 65.50 352 SER A CA 1
ATOM 2770 C C . SER A 1 352 ? -4.366 1.977 -6.452 1.00 65.50 352 SER A C 1
ATOM 2772 O O . SER A 1 352 ? -5.078 2.951 -6.217 1.00 65.50 352 SER A O 1
ATOM 2774 N N . SER A 1 353 ? -4.859 0.741 -6.568 1.00 80.69 353 SER A N 1
ATOM 2775 C CA . SER A 1 353 ? -6.286 0.469 -6.489 1.00 80.69 353 SER A CA 1
ATOM 2776 C C . SER A 1 353 ? -6.678 0.142 -5.056 1.00 80.69 353 SER A C 1
ATOM 2778 O O . SER A 1 353 ? -6.402 -0.945 -4.546 1.00 80.69 353 SER A O 1
ATOM 2780 N N . VAL A 1 354 ? -7.318 1.120 -4.422 1.00 89.19 354 VAL A N 1
ATOM 2781 C CA . VAL A 1 354 ? -8.053 0.946 -3.173 1.00 89.19 354 VAL A CA 1
ATOM 2782 C C . VAL A 1 354 ? -9.515 0.739 -3.531 1.00 89.19 354 VAL A C 1
ATOM 2784 O O . VAL A 1 354 ? -10.140 1.628 -4.114 1.00 89.19 354 VAL A O 1
ATOM 2787 N N . VAL A 1 355 ? -10.069 -0.413 -3.162 1.00 93.50 355 VAL A N 1
ATOM 2788 C CA . VAL A 1 355 ? -11.497 -0.692 -3.320 1.00 93.50 355 VAL A CA 1
ATOM 2789 C C . VAL A 1 355 ? -12.159 -0.636 -1.953 1.00 93.50 355 VAL A C 1
ATOM 2791 O O . VAL A 1 355 ? -11.765 -1.354 -1.038 1.00 93.50 355 VAL A O 1
ATOM 2794 N N . LEU A 1 356 ? -13.154 0.237 -1.801 1.00 96.62 356 LEU A N 1
ATOM 2795 C CA . LEU A 1 356 ? -13.922 0.368 -0.564 1.00 96.62 356 LEU A CA 1
ATOM 2796 C C . LEU A 1 356 ? -15.099 -0.612 -0.570 1.00 96.62 356 LEU A C 1
ATOM 2798 O O . LEU A 1 356 ? -15.867 -0.652 -1.532 1.00 96.62 356 LEU A O 1
ATOM 2802 N N . SER A 1 357 ? -15.261 -1.351 0.526 1.00 97.38 357 SER A N 1
ATOM 2803 C CA . SER A 1 357 ? -16.368 -2.294 0.749 1.00 97.38 357 SER A CA 1
ATOM 2804 C C . SER A 1 357 ? -17.531 -1.663 1.533 1.00 97.38 357 SER A C 1
ATOM 2806 O O . SER A 1 357 ? -18.583 -2.282 1.683 1.00 97.38 357 SER A O 1
ATOM 2808 N N . VAL A 1 358 ? -17.364 -0.422 2.009 1.00 98.38 358 VAL A N 1
ATOM 2809 C CA . VAL A 1 358 ? -18.346 0.332 2.808 1.00 98.38 358 VAL A CA 1
ATOM 2810 C C . VAL A 1 358 ? -18.652 1.705 2.211 1.00 98.38 358 VAL A C 1
ATOM 2812 O O . VAL A 1 358 ? -17.877 2.259 1.429 1.00 98.38 358 VAL A O 1
ATOM 2815 N N . LYS A 1 359 ? -19.784 2.281 2.619 1.00 98.19 359 LYS A N 1
ATOM 2816 C CA . LYS A 1 359 ? -20.225 3.642 2.272 1.00 98.19 359 LYS A CA 1
ATOM 2817 C C . LYS A 1 359 ? -20.763 4.384 3.506 1.00 98.19 359 LYS A C 1
ATOM 2819 O O . LYS A 1 359 ? -21.119 3.740 4.496 1.00 98.19 359 LYS A O 1
ATOM 2824 N N . PRO A 1 360 ? -20.877 5.727 3.461 1.00 98.25 360 PRO A N 1
ATOM 2825 C CA . PRO A 1 360 ? -21.488 6.486 4.548 1.00 98.25 360 PRO A CA 1
ATOM 2826 C C . PRO A 1 360 ? -22.890 5.963 4.896 1.00 98.25 360 PRO A C 1
ATOM 2828 O O . PRO A 1 360 ? -23.711 5.724 4.009 1.00 98.25 360 PRO A O 1
ATOM 2831 N N . GLY A 1 361 ? -23.156 5.802 6.190 1.00 98.31 361 GLY A N 1
ATOM 2832 C CA . GLY A 1 361 ? -24.384 5.242 6.751 1.00 98.31 361 GLY A CA 1
ATOM 2833 C C . GLY A 1 361 ? -24.316 3.749 7.091 1.00 98.31 361 GLY A C 1
ATOM 2834 O O . GLY A 1 361 ? -25.184 3.273 7.822 1.00 98.31 361 GLY A O 1
ATOM 2835 N N . ASP A 1 362 ? -23.308 3.013 6.613 1.00 98.75 362 ASP A N 1
ATOM 2836 C CA . ASP A 1 362 ? -23.120 1.613 7.000 1.00 98.75 362 ASP A CA 1
ATOM 2837 C C . ASP A 1 362 ? -22.694 1.516 8.481 1.00 98.75 362 ASP A C 1
ATOM 2839 O O . ASP A 1 362 ? -21.899 2.319 8.976 1.00 98.75 362 ASP A O 1
ATOM 2843 N N . VAL A 1 363 ? -23.221 0.522 9.201 1.00 98.62 363 VAL A N 1
ATOM 2844 C CA . VAL A 1 363 ? -22.821 0.213 10.583 1.00 98.62 363 VAL A CA 1
ATOM 2845 C C . VAL A 1 363 ? -21.860 -0.964 10.548 1.00 98.62 363 VAL A C 1
ATOM 2847 O O . VAL A 1 363 ? -22.227 -2.035 10.067 1.00 98.62 363 VAL A O 1
ATOM 2850 N N . VAL A 1 364 ? -20.660 -0.768 11.088 1.00 98.56 364 VAL A N 1
ATOM 2851 C CA . VAL A 1 364 ? -19.602 -1.781 11.136 1.00 98.56 364 VAL A CA 1
ATOM 2852 C C . VAL A 1 364 ? -19.344 -2.220 12.570 1.00 98.56 364 VAL A C 1
ATOM 2854 O O . VAL A 1 364 ? -19.366 -1.423 13.514 1.00 98.56 364 VAL A O 1
ATOM 2857 N N . LYS A 1 365 ? -19.091 -3.512 12.745 1.00 98.31 365 LYS A N 1
ATOM 2858 C CA . LYS A 1 365 ? -18.526 -4.084 13.963 1.00 98.31 365 LYS A CA 1
ATOM 2859 C C . LYS A 1 365 ? -17.012 -4.151 13.830 1.00 98.31 365 LYS A C 1
ATOM 2861 O O . LYS A 1 365 ? -16.476 -4.277 12.733 1.00 98.31 365 LYS A O 1
ATOM 2866 N N . LYS A 1 366 ? -16.321 -4.123 14.968 1.00 98.25 366 LYS A N 1
ATOM 2867 C CA . LYS A 1 366 ? -14.893 -4.426 15.041 1.00 98.25 366 LYS A CA 1
ATOM 2868 C C . LYS A 1 366 ? -14.599 -5.750 14.320 1.00 98.25 366 LYS A C 1
ATOM 2870 O O . LYS A 1 366 ? -15.169 -6.777 14.686 1.00 98.25 366 LYS A O 1
ATOM 2875 N N . GLY A 1 367 ? -13.715 -5.702 13.326 1.00 97.94 367 GLY A N 1
ATOM 2876 C CA . GLY A 1 367 ? -13.354 -6.835 12.474 1.00 97.94 367 GLY A CA 1
ATOM 2877 C C . GLY A 1 367 ? -14.152 -6.968 11.171 1.00 97.94 367 GLY A C 1
ATOM 2878 O O . GLY A 1 367 ? -13.802 -7.820 10.360 1.00 97.94 367 GLY A O 1
ATOM 2879 N N . ASP A 1 368 ? -15.177 -6.148 10.919 1.00 98.56 368 ASP A N 1
ATOM 2880 C CA . ASP A 1 368 ? -15.870 -6.147 9.622 1.00 98.56 368 ASP A CA 1
ATOM 2881 C C . ASP A 1 368 ? -14.956 -5.580 8.525 1.00 98.56 368 ASP A C 1
ATOM 2883 O O . ASP A 1 368 ? -14.193 -4.649 8.770 1.00 98.56 368 ASP A O 1
ATOM 2887 N N . GLU A 1 369 ? -15.018 -6.131 7.312 1.00 98.44 369 GLU A N 1
ATOM 2888 C CA . GLU A 1 369 ? -14.236 -5.632 6.175 1.00 98.44 369 GLU A CA 1
ATOM 2889 C C . GLU A 1 369 ? -14.687 -4.222 5.763 1.00 98.44 369 GLU A C 1
ATOM 2891 O O . GLU A 1 369 ? -15.883 -3.948 5.657 1.00 98.44 369 GLU A O 1
ATOM 2896 N N . ILE A 1 370 ? -13.723 -3.342 5.482 1.00 98.38 370 ILE A N 1
ATOM 2897 C CA . ILE A 1 370 ? -13.978 -1.967 5.026 1.00 98.38 370 ILE A CA 1
ATOM 2898 C C . ILE A 1 370 ? -13.367 -1.656 3.659 1.00 98.38 370 ILE A C 1
ATOM 2900 O O . ILE A 1 370 ? -13.872 -0.783 2.950 1.00 98.38 370 ILE A O 1
ATOM 2904 N N . SER A 1 371 ? -12.305 -2.357 3.264 1.00 97.19 371 SER A N 1
ATOM 2905 C CA . SER A 1 371 ? -11.645 -2.163 1.972 1.00 97.19 371 SER A CA 1
ATOM 2906 C C . SER A 1 371 ? -10.694 -3.306 1.640 1.00 97.19 371 SER A C 1
ATOM 2908 O O . SER A 1 371 ? -10.411 -4.161 2.478 1.00 97.19 371 SER A O 1
ATOM 2910 N N . TYR A 1 372 ? -10.155 -3.296 0.426 1.00 95.25 372 TYR A N 1
ATOM 2911 C CA . TYR A 1 372 ? -9.039 -4.146 0.034 1.00 95.25 372 TYR A CA 1
ATOM 2912 C C . TYR A 1 372 ? -8.176 -3.495 -1.051 1.00 95.25 372 TYR A C 1
ATOM 2914 O O . TYR A 1 372 ? -8.619 -2.584 -1.759 1.00 95.25 372 TYR A O 1
ATOM 2922 N N . PHE A 1 373 ? -6.947 -3.993 -1.195 1.00 90.75 373 PHE A N 1
ATOM 2923 C CA . PHE A 1 373 ? -6.056 -3.650 -2.301 1.00 90.75 373 PHE A CA 1
ATOM 2924 C C . PHE A 1 373 ? -6.116 -4.694 -3.415 1.00 90.75 373 PHE A C 1
ATOM 2926 O O . PHE A 1 373 ? -6.300 -5.888 -3.174 1.00 90.75 373 PHE A O 1
ATOM 2933 N N . GLN A 1 374 ? -5.895 -4.235 -4.642 1.00 86.19 374 GLN A N 1
ATOM 2934 C CA . GLN A 1 374 ? -5.477 -5.082 -5.764 1.00 86.19 374 GLN A CA 1
ATOM 2935 C C . GLN A 1 374 ? -3.937 -5.025 -5.911 1.00 86.19 374 GLN A C 1
ATOM 2937 O O . GLN A 1 374 ? -3.298 -4.246 -5.213 1.00 86.19 374 GLN A O 1
ATOM 2942 N N . MET A 1 375 ? -3.342 -5.869 -6.762 1.00 78.81 375 MET A N 1
ATOM 2943 C CA . MET A 1 375 ? -1.915 -6.268 -6.743 1.00 78.81 375 MET A CA 1
ATOM 2944 C C . MET A 1 375 ? -0.850 -5.199 -6.392 1.00 78.81 375 MET A C 1
ATOM 2946 O O . MET A 1 375 ? -0.729 -4.204 -7.104 1.00 78.81 375 MET A O 1
ATOM 2950 N N . GLY A 1 376 ? 0.016 -5.525 -5.403 1.00 60.81 376 GLY A N 1
ATOM 2951 C CA . GLY A 1 376 ? 1.358 -4.955 -5.113 1.00 60.81 376 GLY A CA 1
ATOM 2952 C C . GLY A 1 376 ? 1.618 -4.601 -3.615 1.00 60.81 376 GLY A C 1
ATOM 2953 O O . GLY A 1 376 ? 1.282 -5.405 -2.756 1.00 60.81 376 GLY A O 1
ATOM 2954 N N . GLY A 1 377 ? 2.249 -3.458 -3.275 1.00 60.47 377 GLY A N 1
ATOM 2955 C CA . GLY A 1 377 ? 2.577 -3.040 -1.893 1.00 60.47 377 GLY A CA 1
ATOM 2956 C C . GLY A 1 377 ? 1.617 -2.022 -1.273 1.00 60.47 377 GLY A C 1
ATOM 2957 O O . GLY A 1 377 ? 1.011 -1.219 -1.977 1.00 60.47 377 GLY A O 1
ATOM 2958 N N . SER A 1 378 ? 1.481 -2.019 0.051 1.00 77.00 378 SER A N 1
ATOM 2959 C CA . SER A 1 378 ? 0.517 -1.132 0.709 1.00 77.00 378 SER A CA 1
ATOM 2960 C C . SER A 1 378 ? 0.876 -0.797 2.148 1.00 77.00 378 SER A C 1
ATOM 2962 O O . SER A 1 378 ? 1.480 -1.611 2.841 1.00 77.00 378 SER A O 1
ATOM 2964 N N . ASP A 1 379 ? 0.401 0.353 2.618 1.00 86.19 379 ASP A N 1
ATOM 2965 C CA . ASP A 1 379 ? 0.385 0.700 4.037 1.00 86.19 379 ASP A CA 1
ATOM 2966 C C . ASP A 1 379 ? -1.039 0.818 4.566 1.00 86.19 379 ASP A C 1
ATOM 2968 O O . ASP A 1 379 ? -2.018 0.960 3.824 1.00 86.19 379 ASP A O 1
ATOM 2972 N N . ILE A 1 380 ? -1.128 0.860 5.889 1.00 91.12 380 ILE A N 1
ATOM 2973 C CA . ILE A 1 380 ? -2.315 1.298 6.593 1.00 91.12 380 ILE A CA 1
ATOM 2974 C C . ILE A 1 380 ? -1.972 2.379 7.608 1.00 91.12 380 ILE A C 1
ATOM 2976 O O . ILE A 1 380 ? -0.980 2.319 8.337 1.00 91.12 380 ILE A O 1
ATOM 2980 N N . VAL A 1 381 ? -2.839 3.379 7.653 1.00 92.81 381 VAL A N 1
ATOM 2981 C CA . VAL A 1 381 ? -2.838 4.422 8.665 1.00 92.81 381 VAL A CA 1
ATOM 2982 C C . VAL A 1 381 ? -4.131 4.344 9.460 1.00 92.81 381 VAL A C 1
ATOM 2984 O O . VAL A 1 381 ? -5.210 4.166 8.891 1.00 92.81 381 VAL A O 1
ATOM 2987 N N . MET A 1 382 ? -4.031 4.567 10.770 1.00 95.88 382 MET A N 1
ATOM 2988 C CA . MET A 1 382 ? -5.191 4.888 11.599 1.00 95.88 382 MET A CA 1
ATOM 2989 C C . MET A 1 382 ? -4.990 6.220 12.319 1.00 95.88 382 MET A C 1
ATOM 2991 O O . MET A 1 382 ? -3.895 6.525 12.792 1.00 95.88 382 MET A O 1
ATOM 2995 N N . VAL A 1 383 ? -6.057 7.006 12.411 1.00 95.00 383 VAL A N 1
ATOM 2996 C CA . VAL A 1 383 ? -6.087 8.324 13.050 1.00 95.00 383 VAL A CA 1
ATOM 2997 C C . VAL A 1 383 ? -7.208 8.327 14.078 1.00 95.00 383 VAL A C 1
ATOM 2999 O O . VAL A 1 383 ? -8.342 7.985 13.754 1.00 95.00 383 VAL A O 1
ATOM 3002 N N . PHE A 1 384 ? -6.906 8.706 15.313 1.00 96.31 384 PHE A N 1
ATOM 3003 C CA . PHE A 1 384 ? -7.862 8.700 16.418 1.00 96.31 384 PHE A CA 1
ATOM 3004 C C . PHE A 1 384 ? -8.027 10.103 16.972 1.00 96.31 384 PHE A C 1
ATOM 3006 O O . PHE A 1 384 ? -7.044 10.821 17.148 1.00 96.31 384 PHE A O 1
ATOM 3013 N N . GLU A 1 385 ? -9.260 10.478 17.299 1.00 95.31 385 GLU A N 1
ATOM 3014 C CA . GLU A 1 385 ? -9.512 11.701 18.055 1.00 95.31 385 GLU A CA 1
ATOM 3015 C C . GLU A 1 385 ? -8.842 11.684 19.429 1.00 95.31 385 GLU A C 1
ATOM 3017 O O . GLU A 1 385 ? -8.743 10.643 20.085 1.00 95.31 385 GLU A O 1
ATOM 3022 N N . LYS A 1 386 ? -8.506 12.877 19.933 1.00 94.31 386 LYS A N 1
ATOM 3023 C CA . LYS A 1 386 ? -8.013 13.086 21.304 1.00 94.31 386 LYS A CA 1
ATOM 3024 C C . LYS A 1 386 ? -8.886 12.402 22.361 1.00 94.31 386 LYS A C 1
ATOM 3026 O O . LYS A 1 386 ? -8.366 11.843 23.323 1.00 94.31 386 LYS A O 1
ATOM 3031 N N . LYS A 1 387 ? -10.211 12.399 22.158 1.00 94.88 387 LYS A N 1
ATOM 3032 C CA . LYS A 1 387 ? -11.193 11.755 23.048 1.00 94.88 387 LYS A CA 1
ATOM 3033 C C . LYS A 1 387 ? -10.880 10.276 23.298 1.00 94.88 387 LYS A C 1
ATOM 3035 O O . LYS A 1 387 ? -11.121 9.802 24.406 1.00 94.88 387 LYS A O 1
ATOM 3040 N N . ALA A 1 388 ? -10.368 9.557 22.300 1.00 96.69 388 ALA A N 1
ATOM 3041 C CA . ALA A 1 388 ? -10.099 8.130 22.411 1.00 96.69 388 ALA A CA 1
ATOM 3042 C C . ALA A 1 388 ? -8.937 7.822 23.373 1.00 96.69 388 ALA A C 1
ATOM 3044 O O . ALA A 1 388 ? -8.928 6.749 23.976 1.00 96.69 388 ALA A O 1
ATOM 3045 N N . ASN A 1 389 ? -7.987 8.755 23.538 1.00 96.31 389 ASN A N 1
ATOM 3046 C CA . ASN A 1 389 ? -6.805 8.613 24.396 1.00 96.31 389 ASN A CA 1
ATOM 3047 C C . ASN A 1 389 ? -6.123 7.241 24.218 1.00 96.31 389 ASN A C 1
ATOM 3049 O O . ASN A 1 389 ? -6.068 6.413 25.135 1.00 96.31 389 ASN A O 1
ATOM 3053 N N . VAL A 1 390 ? -5.707 6.970 22.978 1.00 96.69 390 VAL A N 1
ATOM 3054 C CA . VAL A 1 390 ? -5.173 5.668 22.565 1.00 96.69 390 VAL A CA 1
ATOM 3055 C C . VAL A 1 390 ? -3.684 5.576 22.873 1.00 96.69 390 VAL A C 1
ATOM 3057 O O . VAL A 1 390 ? -2.913 6.477 22.557 1.00 96.69 390 VAL A O 1
ATOM 3060 N N . THR A 1 391 ? -3.276 4.454 23.459 1.00 96.62 391 THR A N 1
ATOM 3061 C CA . THR A 1 391 ? -1.880 4.106 23.728 1.00 96.62 391 THR A CA 1
ATOM 3062 C C . THR A 1 391 ? -1.482 2.892 22.895 1.00 96.62 391 THR A C 1
ATOM 3064 O O . THR A 1 391 ? -2.028 1.801 23.073 1.00 96.62 391 THR A O 1
ATOM 3067 N N . PHE A 1 392 ? -0.517 3.090 21.998 1.00 95.25 392 PHE A N 1
ATOM 3068 C CA . PHE A 1 392 ? 0.120 2.032 21.213 1.00 95.25 392 PHE A CA 1
ATOM 3069 C C . PHE A 1 392 ? 1.358 1.472 21.934 1.00 95.25 392 PHE A C 1
ATOM 3071 O O . PHE A 1 392 ? 1.952 2.160 22.771 1.00 95.25 392 PHE A O 1
ATOM 3078 N N . PRO A 1 393 ? 1.786 0.238 21.612 1.00 93.81 393 PRO A N 1
ATOM 3079 C CA . PRO A 1 393 ? 3.070 -0.291 22.046 1.00 93.81 393 PRO A CA 1
ATOM 3080 C C . PRO A 1 393 ? 4.228 0.513 21.442 1.00 93.81 393 PRO A C 1
ATOM 3082 O O . PRO A 1 393 ? 4.088 1.191 20.425 1.00 93.81 393 PRO A O 1
ATOM 3085 N N . ASN A 1 394 ? 5.411 0.395 22.045 1.00 88.56 394 ASN A N 1
ATOM 3086 C CA . ASN A 1 394 ? 6.627 0.920 21.427 1.00 88.56 394 ASN A CA 1
ATOM 3087 C C . ASN A 1 394 ? 6.987 0.089 20.180 1.00 88.56 394 ASN A C 1
ATOM 3089 O O . ASN A 1 394 ? 6.883 -1.140 20.236 1.00 88.56 394 ASN A O 1
ATOM 3093 N N . PRO A 1 395 ? 7.459 0.717 19.088 1.00 84.69 395 PRO A N 1
ATOM 3094 C CA . PRO A 1 395 ? 7.953 -0.016 17.929 1.00 84.69 395 PRO A CA 1
ATOM 3095 C C . PRO A 1 395 ? 9.201 -0.835 18.292 1.00 84.69 395 PRO A C 1
ATOM 3097 O O . PRO A 1 395 ? 10.007 -0.439 19.140 1.00 84.69 395 PRO A O 1
ATOM 3100 N N . THR A 1 396 ? 9.366 -1.979 17.634 1.00 81.12 396 THR A N 1
ATOM 3101 C CA . THR A 1 396 ? 10.481 -2.915 17.840 1.00 81.12 396 THR A CA 1
ATOM 3102 C C . THR A 1 396 ? 11.374 -2.994 16.601 1.00 81.12 396 THR A C 1
ATOM 3104 O O . THR A 1 396 ? 10.987 -2.586 15.507 1.00 81.12 396 THR A O 1
ATOM 3107 N N . THR A 1 397 ? 12.576 -3.555 16.759 1.00 80.25 397 THR A N 1
ATOM 3108 C CA . THR A 1 397 ? 13.473 -3.872 15.638 1.00 80.25 397 THR A CA 1
ATOM 3109 C C . THR A 1 397 ? 13.869 -5.354 15.719 1.00 80.25 397 THR A C 1
ATOM 3111 O O . THR A 1 397 ? 14.638 -5.703 16.618 1.00 80.25 397 THR A O 1
ATOM 3114 N N . PRO A 1 398 ? 13.380 -6.228 14.814 1.00 81.31 398 PRO A N 1
ATOM 3115 C CA . PRO A 1 398 ? 12.456 -5.929 13.711 1.00 81.31 398 PRO A CA 1
ATOM 3116 C C . PRO A 1 398 ? 11.049 -5.519 14.198 1.00 81.31 398 PRO A C 1
ATOM 3118 O O . PRO A 1 398 ? 10.699 -5.836 15.338 1.00 81.31 398 PRO A O 1
ATOM 3121 N N . PRO A 1 399 ? 10.254 -4.812 13.369 1.00 85.06 399 PRO A N 1
ATOM 3122 C CA . PRO A 1 399 ? 8.881 -4.435 13.709 1.00 85.06 399 PRO A CA 1
ATOM 3123 C C . PRO A 1 399 ? 8.001 -5.643 14.044 1.00 85.06 399 PRO A C 1
ATOM 3125 O O . PRO A 1 399 ? 8.066 -6.664 13.359 1.00 85.06 399 PRO A O 1
ATOM 3128 N N . THR A 1 400 ? 7.165 -5.520 15.076 1.00 91.81 400 THR A N 1
ATOM 3129 C CA . THR A 1 400 ? 6.151 -6.529 15.406 1.00 91.81 400 THR A CA 1
ATOM 3130 C C . THR A 1 400 ? 5.103 -6.581 14.302 1.00 91.81 400 THR A C 1
ATOM 3132 O O . THR A 1 400 ? 4.539 -5.550 13.932 1.00 91.81 400 THR A O 1
ATOM 3135 N N . HIS A 1 401 ? 4.840 -7.782 13.795 1.00 94.38 401 HIS A N 1
ATOM 3136 C CA . HIS A 1 401 ? 3.742 -8.045 12.871 1.00 94.38 401 HIS A CA 1
ATOM 3137 C C . HIS A 1 401 ? 2.480 -8.394 13.662 1.00 94.38 401 HIS A C 1
ATOM 3139 O O . HIS A 1 401 ? 2.563 -9.151 14.629 1.00 94.38 401 HIS A O 1
ATOM 3145 N N . TYR A 1 402 ? 1.360 -7.795 13.273 1.00 96.94 402 TYR A N 1
ATOM 3146 C CA . TYR A 1 402 ? 0.035 -8.052 13.822 1.00 96.94 402 TYR A CA 1
ATOM 3147 C C . TYR A 1 402 ? -0.864 -8.557 12.706 1.00 96.94 402 TYR A C 1
ATOM 3149 O O . TYR A 1 402 ? -0.952 -7.919 11.654 1.00 96.94 402 TYR A O 1
ATOM 3157 N N . ASN A 1 403 ? -1.592 -9.637 12.961 1.00 97.62 403 ASN A N 1
ATOM 3158 C CA . ASN A 1 403 ? -2.714 -10.020 12.113 1.00 97.62 403 ASN A CA 1
ATOM 3159 C C . ASN A 1 403 ? -3.886 -9.060 12.348 1.00 97.62 403 ASN A C 1
ATOM 3161 O O . ASN A 1 403 ? -4.063 -8.543 13.457 1.00 97.62 403 ASN A O 1
ATOM 3165 N N . PHE A 1 404 ? -4.736 -8.829 11.344 1.00 97.31 404 PHE A N 1
ATOM 3166 C CA . PHE A 1 404 ? -5.962 -8.080 11.607 1.00 97.31 404 PHE A CA 1
ATOM 3167 C C . PHE A 1 404 ? -6.794 -8.804 12.670 1.00 97.31 404 PHE A C 1
ATOM 3169 O O . PHE A 1 404 ? -6.838 -10.035 12.738 1.00 97.31 404 PHE A O 1
ATOM 3176 N N . GLY A 1 405 ? -7.466 -8.020 13.508 1.00 97.75 405 GLY A N 1
ATOM 3177 C CA . GLY A 1 405 ? -8.222 -8.557 14.635 1.00 97.75 405 GLY A CA 1
ATOM 3178 C C . GLY A 1 405 ? -7.398 -8.776 15.903 1.00 97.75 405 GLY A C 1
ATOM 3179 O O . GLY A 1 405 ? -8.003 -8.816 16.969 1.00 97.75 405 GLY A O 1
ATOM 3180 N N . GLU A 1 406 ? -6.064 -8.816 15.841 1.00 98.44 406 GLU A N 1
ATOM 3181 C CA . GLU A 1 406 ? -5.223 -8.826 17.045 1.00 98.44 406 GLU A CA 1
ATOM 3182 C C . GLU A 1 406 ? -5.197 -7.447 17.699 1.00 98.44 406 GLU A C 1
ATOM 3184 O O . GLU A 1 406 ? -5.141 -6.414 17.027 1.00 98.44 406 GLU A O 1
ATOM 3189 N N . LYS A 1 407 ? -5.215 -7.407 19.029 1.00 98.44 407 LYS A N 1
ATOM 3190 C CA . LYS A 1 407 ? -5.089 -6.167 19.791 1.00 98.44 407 LYS A CA 1
ATOM 3191 C C . LYS A 1 407 ? -3.756 -5.482 19.489 1.00 98.44 407 LYS A C 1
ATOM 3193 O O . LYS A 1 407 ? -2.689 -6.014 19.784 1.00 98.44 407 LYS A O 1
ATOM 3198 N N . ILE A 1 408 ? -3.840 -4.243 19.011 1.00 98.12 408 ILE A N 1
ATOM 3199 C CA . ILE A 1 408 ? -2.677 -3.394 18.733 1.00 98.12 408 ILE A CA 1
ATOM 3200 C C . ILE A 1 408 ? -2.578 -2.202 19.686 1.00 98.12 408 ILE A C 1
ATOM 3202 O O . ILE A 1 408 ? -1.490 -1.671 19.874 1.00 98.12 408 ILE A O 1
ATOM 3206 N N . ALA A 1 409 ? -3.681 -1.765 20.303 1.00 98.06 409 ALA A N 1
ATOM 3207 C CA . ALA A 1 409 ? -3.667 -0.630 21.225 1.00 98.06 409 ALA A CA 1
ATOM 3208 C C . ALA A 1 409 ? -4.809 -0.674 22.250 1.00 98.06 409 ALA A C 1
ATOM 3210 O O . ALA A 1 409 ? -5.781 -1.423 22.114 1.00 98.06 409 ALA A O 1
ATOM 3211 N N . GLU A 1 410 ? -4.689 0.163 23.279 1.00 98.00 410 GLU A N 1
ATOM 3212 C CA . GLU A 1 410 ? -5.726 0.392 24.288 1.00 98.00 410 GLU A CA 1
ATOM 3213 C C . GLU A 1 410 ? -6.207 1.841 24.257 1.00 98.00 410 GLU A C 1
ATOM 3215 O O . GLU A 1 410 ? -5.402 2.762 24.142 1.00 98.00 410 GLU A O 1
ATOM 3220 N N . ALA A 1 411 ? -7.512 2.045 24.401 1.00 97.56 411 ALA A N 1
ATOM 3221 C CA . ALA A 1 411 ? -8.152 3.348 24.472 1.00 97.56 411 ALA A CA 1
ATOM 3222 C C . ALA A 1 411 ? -8.684 3.625 25.883 1.00 97.56 411 ALA A C 1
ATOM 3224 O O . ALA A 1 411 ? -9.312 2.768 26.513 1.00 97.56 411 ALA A O 1
ATOM 3225 N N . ASN A 1 412 ? -8.477 4.850 26.366 1.00 95.88 412 ASN A N 1
ATOM 3226 C CA . ASN A 1 412 ? -8.868 5.282 27.708 1.00 95.88 412 ASN A CA 1
ATOM 3227 C C . ASN A 1 412 ? -9.744 6.546 27.658 1.00 95.88 412 ASN A C 1
ATOM 3229 O O . ASN A 1 412 ? -9.324 7.605 28.137 1.00 95.88 412 ASN A O 1
ATOM 3233 N N . PRO A 1 413 ? -10.959 6.465 27.080 1.00 89.88 413 PRO A N 1
ATOM 3234 C CA . PRO A 1 413 ? -11.820 7.629 26.924 1.00 89.88 413 PRO A CA 1
ATOM 3235 C C . PRO A 1 413 ? -12.231 8.204 28.286 1.00 89.88 413 PRO A C 1
ATOM 3237 O O . PRO A 1 413 ? -12.696 7.478 29.167 1.00 89.88 413 PRO A O 1
ATOM 3240 N N . GLY A 1 414 ? -12.076 9.521 28.443 1.00 76.75 414 GLY A N 1
ATOM 3241 C CA . GLY A 1 414 ? -12.438 10.259 29.660 1.00 76.75 414 GLY A CA 1
ATOM 3242 C C . GLY A 1 414 ? -11.384 10.283 30.774 1.00 76.75 414 GLY A C 1
ATOM 3243 O O . GLY A 1 414 ? -11.705 10.762 31.863 1.00 76.75 414 GLY A O 1
ATOM 3244 N N . ALA A 1 415 ? -10.177 9.762 30.524 1.00 60.72 415 ALA A N 1
ATOM 3245 C CA . ALA A 1 415 ? -9.027 9.878 31.427 1.00 60.72 415 ALA A CA 1
ATOM 3246 C C . ALA A 1 415 ? -8.283 11.215 31.291 1.00 60.72 415 ALA A C 1
ATOM 3248 O O . ALA A 1 415 ? -8.364 11.834 30.203 1.00 60.72 415 ALA A O 1
#